Protein AF-0000000074205940 (afdb_homodimer)

Structure (mmCIF, N/CA/C/O backbone):
data_AF-0000000074205940-model_v1
#
loop_
_entity.id
_entity.type
_entity.pdbx_description
1 polymer 'Multiple sugar transport system permease protein'
#
loop_
_atom_site.group_PDB
_atom_site.id
_atom_site.type_symbol
_atom_site.label_atom_id
_atom_site.label_alt_id
_atom_site.label_comp_id
_atom_site.label_asym_id
_atom_site.label_entity_id
_atom_site.label_seq_id
_atom_site.pdbx_PDB_ins_code
_atom_site.Cartn_x
_atom_site.Cartn_y
_atom_site.Cartn_z
_atom_site.occupancy
_atom_site.B_iso_or_equiv
_atom_site.auth_seq_id
_atom_site.auth_comp_id
_atom_site.auth_asym_id
_atom_site.auth_atom_id
_atom_site.pdbx_PDB_model_num
ATOM 1 N N . MET A 1 1 ? 35.219 35.656 -5.156 1 41.34 1 MET A N 1
ATOM 2 C CA . MET A 1 1 ? 33.844 35.188 -5.27 1 41.34 1 MET A CA 1
ATOM 3 C C . MET A 1 1 ? 33.438 34.469 -3.996 1 41.34 1 MET A C 1
ATOM 5 O O . MET A 1 1 ? 34.062 33.5 -3.584 1 41.34 1 MET A O 1
ATOM 9 N N . SER A 1 2 ? 32.719 35.094 -3.104 1 50.44 2 SER A N 1
ATOM 10 C CA . SER A 1 2 ? 32.562 34.688 -1.71 1 50.44 2 SER A CA 1
ATOM 11 C C . SER A 1 2 ? 31.906 33.312 -1.602 1 50.44 2 SER A C 1
ATOM 13 O O . SER A 1 2 ? 31.203 32.875 -2.512 1 50.44 2 SER A O 1
ATOM 15 N N . THR A 1 3 ? 32.594 32.469 -0.855 1 55.66 3 THR A N 1
ATOM 16 C CA . THR A 1 3 ? 32.219 31.094 -0.516 1 55.66 3 THR A CA 1
ATOM 17 C C . THR A 1 3 ? 30.688 30.953 -0.448 1 55.66 3 THR A C 1
ATOM 19 O O . THR A 1 3 ? 30.141 29.906 -0.805 1 55.66 3 THR A O 1
ATOM 22 N N . VAL A 1 4 ? 30.172 32.094 -0.123 1 60.06 4 VAL A N 1
ATOM 23 C CA . VAL A 1 4 ? 28.719 32.094 0.036 1 60.06 4 VAL A CA 1
ATOM 24 C C . VAL A 1 4 ? 28.047 32.094 -1.337 1 60.06 4 VAL A C 1
ATOM 26 O O . VAL A 1 4 ? 27.031 31.438 -1.535 1 60.06 4 VAL A O 1
ATOM 29 N N . SER A 1 5 ? 28.719 32.812 -2.266 1 61.41 5 SER A N 1
ATOM 30 C CA . SER A 1 5 ? 28.141 32.906 -3.6 1 61.41 5 SER A CA 1
ATOM 31 C C . SER A 1 5 ? 28.172 31.578 -4.324 1 61.41 5 SER A C 1
ATOM 33 O O . SER A 1 5 ? 27.203 31.203 -4.988 1 61.41 5 SER A O 1
ATOM 35 N N . VAL A 1 6 ? 29.281 30.875 -4.207 1 61.75 6 VAL A N 1
ATOM 36 C CA . VAL A 1 6 ? 29.438 29.578 -4.855 1 61.75 6 VAL A CA 1
ATOM 37 C C . VAL A 1 6 ? 28.453 28.578 -4.254 1 61.75 6 VAL A C 1
ATOM 39 O O . VAL A 1 6 ? 27.844 27.797 -4.977 1 61.75 6 VAL A O 1
ATOM 42 N N . GLN A 1 7 ? 28.266 28.797 -3.039 1 63.88 7 GLN A N 1
ATOM 43 C CA . GLN A 1 7 ? 27.391 27.859 -2.338 1 63.88 7 GLN A CA 1
ATOM 44 C C . GLN A 1 7 ? 25.938 28.062 -2.74 1 63.88 7 GLN A C 1
ATOM 46 O O . GLN A 1 7 ? 25.188 27.109 -2.914 1 63.88 7 GLN A O 1
ATOM 51 N N . SER A 1 8 ? 25.672 29.359 -3 1 68.19 8 SER A N 1
ATOM 52 C CA . SER A 1 8 ? 24.312 29.656 -3.443 1 68.19 8 SER A CA 1
ATOM 53 C C . SER A 1 8 ? 24.078 29.141 -4.855 1 68.19 8 SER A C 1
ATOM 55 O O . SER A 1 8 ? 22.984 28.625 -5.156 1 68.19 8 SER A O 1
ATOM 57 N N . ARG A 1 9 ? 25.141 29.266 -5.707 1 72.81 9 ARG A N 1
ATOM 58 C CA . ARG A 1 9 ? 25 28.766 -7.078 1 72.81 9 ARG A CA 1
ATOM 59 C C . ARG A 1 9 ? 24.906 27.25 -7.109 1 72.81 9 ARG A C 1
ATOM 61 O O . ARG A 1 9 ? 24.094 26.688 -7.859 1 72.81 9 ARG A O 1
ATOM 68 N N . VAL A 1 10 ? 25.656 26.641 -6.305 1 72.75 10 VAL A N 1
ATOM 69 C CA . VAL A 1 10 ? 25.672 25.188 -6.242 1 72.75 10 VAL A CA 1
ATOM 70 C C . VAL A 1 10 ? 24.328 24.672 -5.734 1 72.75 10 VAL A C 1
ATOM 72 O O . VAL A 1 10 ? 23.781 23.703 -6.266 1 72.75 10 VAL A O 1
ATOM 75 N N . LEU A 1 11 ? 23.766 25.406 -4.871 1 71.81 11 LEU A N 1
ATOM 76 C CA . LEU A 1 11 ? 22.5 24.984 -4.305 1 71.81 11 LEU A CA 1
ATOM 77 C C . LEU A 1 11 ? 21.359 25.203 -5.293 1 71.81 11 LEU A C 1
ATOM 79 O O . LEU A 1 11 ? 20.406 24.406 -5.352 1 71.81 11 LEU A O 1
ATOM 83 N N . ARG A 1 12 ? 21.562 26.25 -6.031 1 73.44 12 ARG A N 1
ATOM 84 C CA . ARG A 1 12 ? 20.562 26.5 -7.066 1 73.44 12 ARG A CA 1
ATOM 85 C C . ARG A 1 12 ? 20.594 25.406 -8.133 1 73.44 12 ARG A C 1
ATOM 87 O O . ARG A 1 12 ? 19.547 24.922 -8.555 1 73.44 12 ARG A O 1
ATOM 94 N N . VAL A 1 13 ? 21.75 25.094 -8.5 1 76.44 13 VAL A N 1
ATOM 95 C CA . VAL A 1 13 ? 21.906 24.031 -9.5 1 76.44 13 VAL A CA 1
ATOM 96 C C . VAL A 1 13 ? 21.438 22.703 -8.914 1 76.44 13 VAL A C 1
ATOM 98 O O . VAL A 1 13 ? 20.75 21.938 -9.594 1 76.44 13 VAL A O 1
ATOM 101 N N . LEU A 1 14 ? 21.688 22.484 -7.73 1 73.81 14 LEU A N 1
ATOM 102 C CA . LEU A 1 14 ? 21.297 21.234 -7.078 1 73.81 14 LEU A CA 1
ATOM 103 C C . LEU A 1 14 ? 19.781 21.141 -6.965 1 73.81 14 LEU A C 1
ATOM 105 O O . LEU A 1 14 ? 19.203 20.062 -7.168 1 73.81 14 LEU A O 1
ATOM 109 N N . ARG A 1 15 ? 19.312 22.172 -6.754 1 72.62 15 ARG A N 1
ATOM 110 C CA . ARG A 1 15 ? 17.859 22.203 -6.652 1 72.62 15 ARG A CA 1
ATOM 111 C C . ARG A 1 15 ? 17.203 21.828 -7.977 1 72.62 15 ARG A C 1
ATOM 113 O O . ARG A 1 15 ? 16.297 20.984 -8.016 1 72.62 15 ARG A O 1
ATOM 120 N N . VAL A 1 16 ? 17.625 22.5 -8.969 1 75.62 16 VAL A N 1
ATOM 121 C CA . VAL A 1 16 ? 17.047 22.234 -10.289 1 75.62 16 VAL A CA 1
ATOM 122 C C . VAL A 1 16 ? 17.281 20.766 -10.672 1 75.62 16 VAL A C 1
ATOM 124 O O . VAL A 1 16 ? 16.406 20.109 -11.219 1 75.62 16 VAL A O 1
ATOM 127 N N . VAL A 1 17 ? 18.344 20.328 -10.305 1 78.06 17 VAL A N 1
ATOM 128 C CA . VAL A 1 17 ? 18.703 18.938 -10.633 1 78.06 17 VAL A CA 1
ATOM 129 C C . VAL A 1 17 ? 17.797 17.984 -9.867 1 78.06 17 VAL A C 1
ATOM 131 O O . VAL A 1 17 ? 17.297 17 -10.43 1 78.06 17 VAL A O 1
ATOM 134 N N . VAL A 1 18 ? 17.5 18.344 -8.695 1 73.69 18 VAL A N 1
ATOM 135 C CA . VAL A 1 18 ? 16.672 17.469 -7.867 1 73.69 18 VAL A CA 1
ATOM 136 C C . VAL A 1 18 ? 15.234 17.484 -8.367 1 73.69 18 VAL A C 1
ATOM 138 O O . VAL A 1 18 ? 14.594 16.438 -8.477 1 73.69 18 VAL A O 1
ATOM 141 N N . ILE A 1 19 ? 14.805 18.594 -8.711 1 73.56 19 ILE A N 1
ATOM 142 C CA . ILE A 1 19 ? 13.438 18.719 -9.195 1 73.56 19 ILE A CA 1
ATOM 143 C C . ILE A 1 19 ? 13.281 17.984 -10.516 1 73.56 19 ILE A C 1
ATOM 145 O O . ILE A 1 19 ? 12.32 17.219 -10.703 1 73.56 19 ILE A O 1
ATOM 149 N N . VAL A 1 20 ? 14.211 18.203 -11.344 1 77 20 VAL A N 1
ATOM 150 C CA . VAL A 1 20 ? 14.164 17.547 -12.648 1 77 20 VAL A CA 1
ATOM 151 C C . VAL A 1 20 ? 14.266 16.031 -12.477 1 77 20 VAL A C 1
ATOM 153 O O . VAL A 1 20 ? 13.562 15.281 -13.156 1 77 20 VAL A O 1
ATOM 156 N N . ALA A 1 21 ? 15.039 15.633 -11.594 1 76.38 21 ALA A N 1
ATOM 157 C CA . ALA A 1 21 ? 15.203 14.203 -11.344 1 76.38 21 ALA A CA 1
ATOM 158 C C . ALA A 1 21 ? 13.922 13.586 -10.789 1 76.38 21 ALA A C 1
ATOM 160 O O . ALA A 1 21 ? 13.531 12.484 -11.188 1 76.38 21 ALA A O 1
ATOM 161 N N . LEU A 1 22 ? 13.289 14.32 -9.961 1 71.19 22 LEU A N 1
ATOM 162 C CA . LEU A 1 22 ? 12.055 13.82 -9.367 1 71.19 22 LEU A CA 1
ATOM 163 C C . LEU A 1 22 ? 10.938 13.758 -10.398 1 71.19 22 LEU A C 1
ATOM 165 O O . LEU A 1 22 ? 10.188 12.781 -10.461 1 71.19 22 LEU A O 1
ATOM 169 N N . VAL A 1 23 ? 10.875 14.758 -11.203 1 73.38 23 VAL A N 1
ATOM 170 C CA . VAL A 1 23 ? 9.852 14.797 -12.25 1 73.38 23 VAL A CA 1
ATOM 171 C C . VAL A 1 23 ? 10.117 13.695 -13.273 1 73.38 23 VAL A C 1
ATOM 173 O O . VAL A 1 23 ? 9.188 13 -13.695 1 73.38 23 VAL A O 1
ATOM 176 N N . ALA A 1 24 ? 11.312 13.57 -13.625 1 75.62 24 ALA A N 1
ATOM 177 C CA . ALA A 1 24 ? 11.68 12.539 -14.594 1 75.62 24 ALA A CA 1
ATOM 178 C C . ALA A 1 24 ? 11.406 11.148 -14.039 1 75.62 24 ALA A C 1
ATOM 180 O O . ALA A 1 24 ? 10.867 10.289 -14.742 1 75.62 24 ALA A O 1
ATOM 181 N N . ALA A 1 25 ? 11.719 10.977 -12.844 1 72.06 25 ALA A N 1
ATOM 182 C CA . ALA A 1 25 ? 11.539 9.672 -12.211 1 72.06 25 ALA A CA 1
ATOM 183 C C . ALA A 1 25 ? 10.062 9.305 -12.117 1 72.06 25 ALA A C 1
ATOM 185 O O . ALA A 1 25 ? 9.703 8.125 -12.195 1 72.06 25 ALA A O 1
ATOM 186 N N . THR A 1 26 ? 9.266 10.266 -12.062 1 71.25 26 THR A N 1
ATOM 187 C CA . THR A 1 26 ? 7.836 10.016 -11.898 1 71.25 26 THR A CA 1
ATOM 188 C C . THR A 1 26 ? 7.141 9.914 -13.25 1 71.25 26 THR A C 1
ATOM 190 O O . THR A 1 26 ? 6.27 9.062 -13.445 1 71.25 26 THR A O 1
ATOM 193 N N . VAL A 1 27 ? 7.508 10.734 -14.219 1 76.69 27 VAL A N 1
ATOM 194 C CA . VAL A 1 27 ? 6.777 10.867 -15.469 1 76.69 27 VAL A CA 1
ATOM 195 C C . VAL A 1 27 ? 7.355 9.906 -16.516 1 76.69 27 VAL A C 1
ATOM 197 O O . VAL A 1 27 ? 6.617 9.352 -17.328 1 76.69 27 VAL A O 1
ATOM 200 N N . LEU A 1 28 ? 8.547 9.63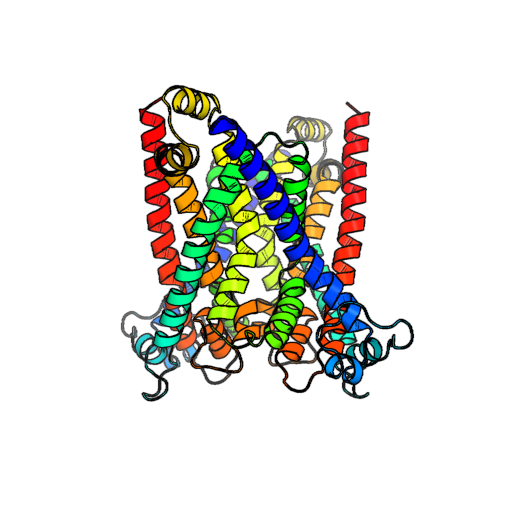3 -16.453 1 80.62 28 LEU A N 1
ATOM 201 C CA . LEU A 1 28 ? 9.25 8.891 -17.484 1 80.62 28 LEU A CA 1
ATOM 202 C C . LEU A 1 28 ? 8.695 7.469 -17.609 1 80.62 28 LEU A C 1
ATOM 204 O O . LEU A 1 28 ? 8.461 6.98 -18.719 1 80.62 28 LEU A O 1
ATOM 208 N N . PRO A 1 29 ? 8.508 6.82 -16.5 1 80.38 29 PRO A N 1
ATOM 209 C CA . PRO A 1 29 ? 7.977 5.465 -16.625 1 80.38 29 PRO A CA 1
ATOM 210 C C . PRO A 1 29 ? 6.613 5.426 -17.312 1 80.38 29 PRO A C 1
ATOM 212 O O . PRO A 1 29 ? 6.316 4.488 -18.062 1 80.38 29 PRO A O 1
ATOM 215 N N . PHE A 1 30 ? 5.848 6.406 -17.141 1 83.88 30 PHE A N 1
ATOM 216 C CA . PHE A 1 30 ? 4.512 6.441 -17.719 1 83.88 30 PHE A CA 1
ATOM 217 C C . PHE A 1 30 ? 4.578 6.754 -19.203 1 83.88 30 PHE A C 1
ATOM 219 O O . PHE A 1 30 ? 3.822 6.188 -20 1 83.88 30 PHE A O 1
ATOM 226 N N . VAL A 1 31 ? 5.457 7.684 -19.516 1 85.62 31 VAL A N 1
ATOM 227 C CA . VAL A 1 31 ? 5.637 8.008 -20.938 1 85.62 31 VAL A CA 1
ATOM 228 C C . VAL A 1 31 ? 6.168 6.781 -21.672 1 85.62 31 VAL A C 1
ATOM 230 O O . VAL A 1 31 ? 5.707 6.469 -22.781 1 85.62 31 VAL A O 1
ATOM 233 N N . TYR A 1 32 ? 7.059 6.164 -21.031 1 85.38 32 TYR A N 1
ATOM 234 C CA . TYR A 1 32 ? 7.625 4.941 -21.594 1 85.38 32 TYR A CA 1
ATOM 235 C C . TYR A 1 32 ? 6.555 3.863 -21.734 1 85.38 32 TYR A C 1
ATOM 237 O O . TYR A 1 32 ? 6.488 3.18 -22.75 1 85.38 32 TYR A O 1
ATOM 245 N N . MET A 1 33 ? 5.785 3.686 -20.734 1 88.88 33 MET A N 1
ATOM 246 C CA . MET A 1 33 ? 4.691 2.715 -20.734 1 88.88 33 MET A CA 1
ATOM 247 C C . MET A 1 33 ? 3.717 2.99 -21.875 1 88.88 33 MET A C 1
ATOM 249 O O . MET A 1 33 ? 3.365 2.082 -22.625 1 88.88 33 MET A O 1
ATOM 253 N N . LEU A 1 34 ? 3.344 4.227 -22.016 1 90.75 34 LEU A N 1
ATOM 254 C CA . LEU A 1 34 ? 2.408 4.617 -23.062 1 90.75 34 LEU A CA 1
ATOM 255 C C . LEU A 1 34 ? 3.016 4.391 -24.453 1 90.75 34 LEU A C 1
ATOM 257 O O . LEU A 1 34 ? 2.346 3.885 -25.344 1 90.75 34 LEU A O 1
ATOM 261 N N . SER A 1 35 ? 4.219 4.75 -24.594 1 90.38 35 SER A N 1
ATOM 262 C CA . SER A 1 35 ? 4.914 4.605 -25.875 1 90.38 35 SER A CA 1
ATOM 263 C C . SER A 1 35 ? 5.023 3.139 -26.281 1 90.38 35 SER A C 1
ATOM 265 O O . SER A 1 35 ? 4.684 2.773 -27.406 1 90.38 35 SER A O 1
ATOM 267 N N . LEU A 1 36 ? 5.398 2.283 -25.344 1 89.62 36 LEU A N 1
ATOM 268 C CA . LEU A 1 36 ? 5.641 0.875 -25.625 1 89.62 36 LEU A CA 1
ATOM 269 C C . LEU A 1 36 ? 4.328 0.134 -25.859 1 89.62 36 LEU A C 1
ATOM 271 O O . LEU A 1 36 ? 4.316 -0.931 -26.484 1 89.62 36 LEU A O 1
ATOM 275 N N . SER A 1 37 ? 3.268 0.686 -25.312 1 92.69 37 SER A N 1
ATOM 276 C CA . SER A 1 37 ? 1.979 0.02 -25.469 1 92.69 37 SER A CA 1
ATOM 277 C C . SER A 1 37 ? 1.501 0.065 -26.906 1 92.69 37 SER A C 1
ATOM 279 O O . SER A 1 37 ? 0.605 -0.688 -27.297 1 92.69 37 SER A O 1
ATOM 281 N N . PHE A 1 38 ? 2.117 0.907 -27.75 1 93.69 38 PHE A N 1
ATOM 282 C CA . PHE A 1 38 ? 1.697 1.062 -29.141 1 93.69 38 PHE A CA 1
ATOM 283 C C . PHE A 1 38 ? 2.762 0.526 -30.094 1 93.69 38 PHE A C 1
ATOM 285 O O . PHE A 1 38 ? 2.738 0.822 -31.281 1 93.69 38 PHE A O 1
ATOM 292 N N . VAL A 1 39 ? 3.682 -0.221 -29.562 1 90.44 39 VAL A N 1
ATOM 293 C CA . VAL A 1 39 ? 4.789 -0.717 -30.375 1 90.44 39 VAL A CA 1
ATOM 294 C C . VAL A 1 39 ? 4.762 -2.242 -30.406 1 90.44 39 VAL A C 1
ATOM 296 O O . VAL A 1 39 ? 4.434 -2.887 -29.406 1 90.44 39 VAL A O 1
ATOM 299 N N . ARG A 1 40 ? 5.145 -2.742 -31.609 1 87.44 40 ARG A N 1
ATOM 300 C CA . ARG A 1 40 ? 5.285 -4.191 -31.719 1 87.44 40 ARG A CA 1
ATOM 301 C C . ARG A 1 40 ? 6.57 -4.668 -31.047 1 87.44 40 ARG A C 1
ATOM 303 O O . ARG A 1 40 ? 7.562 -3.936 -31 1 87.44 40 ARG A O 1
ATOM 310 N N . ILE A 1 41 ? 6.473 -5.855 -30.562 1 85.81 41 ILE A N 1
ATOM 311 C CA . ILE A 1 41 ? 7.594 -6.395 -29.812 1 85.81 41 ILE A CA 1
ATOM 312 C C . ILE A 1 41 ? 8.844 -6.426 -30.688 1 85.81 41 ILE A C 1
ATOM 314 O O . ILE A 1 41 ? 9.953 -6.184 -30.203 1 85.81 41 ILE A O 1
ATOM 318 N N . ASP A 1 42 ? 8.672 -6.73 -31.906 1 84.25 42 ASP A N 1
ATOM 319 C CA . ASP A 1 42 ? 9.805 -6.82 -32.812 1 84.25 42 ASP A CA 1
ATOM 320 C C . ASP A 1 42 ? 10.516 -5.473 -32.938 1 84.25 42 ASP A C 1
ATOM 322 O O . ASP A 1 42 ? 11.742 -5.422 -33.094 1 84.25 42 ASP A O 1
ATOM 326 N N . ASP A 1 43 ? 9.766 -4.414 -32.906 1 80.25 43 ASP A N 1
ATOM 327 C CA . ASP A 1 43 ? 10.328 -3.074 -33.031 1 80.25 43 ASP A CA 1
ATOM 328 C C . ASP A 1 43 ? 11.078 -2.693 -31.75 1 80.25 43 ASP A C 1
ATOM 330 O O . ASP A 1 43 ? 12.109 -2.021 -31.812 1 80.25 43 ASP A O 1
ATOM 334 N N . LEU A 1 44 ? 10.594 -3.123 -30.641 1 77.69 44 LEU A N 1
ATOM 335 C CA . LEU A 1 44 ? 11.266 -2.863 -29.359 1 77.69 44 LEU A CA 1
ATOM 336 C C . LEU A 1 44 ? 12.617 -3.576 -29.312 1 77.69 44 LEU A C 1
ATOM 338 O O . LEU A 1 44 ? 13.609 -3.006 -28.844 1 77.69 44 LEU A O 1
ATOM 342 N N . LEU A 1 45 ? 12.594 -4.75 -29.781 1 78.88 45 LEU A N 1
ATOM 343 C CA . LEU A 1 45 ? 13.82 -5.547 -29.75 1 78.88 45 LEU A CA 1
ATOM 344 C C . LEU A 1 45 ? 14.883 -4.953 -30.672 1 78.88 45 LEU A C 1
ATOM 346 O O . LEU A 1 45 ? 16.078 -5.078 -30.391 1 78.88 45 LEU A O 1
ATOM 350 N N . ARG A 1 46 ? 14.453 -4.281 -31.719 1 78.38 46 ARG A N 1
ATOM 351 C CA . ARG A 1 46 ? 15.375 -3.648 -32.656 1 78.38 46 ARG A CA 1
ATOM 352 C C . ARG A 1 46 ? 16.016 -2.41 -32.031 1 78.38 46 ARG A C 1
ATOM 354 O O . ARG A 1 46 ? 17.203 -2.16 -32.219 1 78.38 46 ARG A O 1
ATOM 361 N N . ASP A 1 47 ? 15.18 -1.692 -31.25 1 79.25 47 ASP A N 1
ATOM 362 C CA . ASP A 1 47 ? 15.672 -0.494 -30.578 1 79.25 47 ASP A CA 1
ATOM 363 C C . ASP A 1 47 ? 15.109 -0.385 -29.156 1 79.25 47 ASP A C 1
ATOM 365 O O . ASP A 1 47 ? 14.172 0.38 -28.922 1 79.25 47 ASP A O 1
ATOM 369 N N . PRO A 1 48 ? 15.734 -1.011 -28.234 1 73.81 48 PRO A N 1
ATOM 370 C CA . PRO A 1 48 ? 15.164 -1.106 -26.891 1 73.81 48 PRO A CA 1
ATOM 371 C C . PRO A 1 48 ? 15.227 0.216 -26.125 1 73.81 48 PRO A C 1
ATOM 373 O O . PRO A 1 48 ? 14.461 0.422 -25.188 1 73.81 48 PRO A O 1
ATOM 376 N N . LEU A 1 49 ? 16 1.085 -26.578 1 72.12 49 LEU A N 1
ATOM 377 C CA . LEU A 1 49 ? 16.188 2.312 -25.812 1 72.12 49 LEU A CA 1
ATOM 378 C C . LEU A 1 49 ? 15.406 3.463 -26.422 1 72.12 49 LEU A C 1
ATOM 380 O O . LEU A 1 49 ? 15.438 4.586 -25.922 1 72.12 49 LEU A O 1
ATOM 384 N N . ARG A 1 50 ? 14.688 3.102 -27.422 1 73.94 50 ARG A N 1
ATOM 385 C CA . ARG A 1 50 ? 13.891 4.152 -28.031 1 73.94 50 ARG A CA 1
ATOM 386 C C . ARG A 1 50 ? 12.641 4.445 -27.219 1 73.94 50 ARG A C 1
ATOM 388 O O . ARG A 1 50 ? 11.852 3.543 -26.922 1 73.94 50 ARG A O 1
ATOM 395 N N . VAL A 1 51 ? 12.5 5.641 -26.844 1 72.56 51 VAL A N 1
ATOM 396 C CA . VAL A 1 51 ? 11.422 6.039 -25.953 1 72.56 51 VAL A CA 1
ATOM 397 C C . VAL A 1 51 ? 10.164 6.359 -26.766 1 72.56 51 VAL A C 1
ATOM 399 O O . VAL A 1 51 ? 9.055 6.012 -26.359 1 72.56 51 VAL A O 1
ATOM 402 N N . LEU A 1 52 ? 10.375 6.961 -27.891 1 77.5 52 LEU A N 1
ATOM 403 C CA . LEU A 1 52 ? 9.219 7.336 -28.688 1 77.5 52 LEU A CA 1
ATOM 404 C C . LEU A 1 52 ? 9.141 6.488 -29.953 1 77.5 52 LEU A C 1
ATOM 406 O O . LEU A 1 52 ? 10.125 6.352 -30.688 1 77.5 52 LEU A O 1
ATOM 410 N N . PRO A 1 53 ? 8.008 5.891 -30.094 1 76.06 53 PRO A N 1
ATOM 411 C CA . PRO A 1 53 ? 7.875 5.051 -31.281 1 76.06 53 PRO A CA 1
ATOM 412 C C . PRO A 1 53 ? 7.832 5.863 -32.562 1 76.06 53 PRO A C 1
ATOM 414 O O . PRO A 1 53 ? 7.484 7.047 -32.562 1 76.06 53 PRO A O 1
ATOM 417 N N . GLN A 1 54 ? 8.273 5.16 -33.594 1 77.81 54 GLN A N 1
ATOM 418 C CA . GLN A 1 54 ? 8.102 5.746 -34.938 1 77.81 54 GLN A CA 1
ATOM 419 C C . GLN A 1 54 ? 6.633 5.766 -35.344 1 77.81 54 GLN A C 1
ATOM 421 O O . GLN A 1 54 ? 5.914 4.785 -35.125 1 77.81 54 GLN A O 1
ATOM 426 N N . LEU A 1 55 ? 6.223 6.867 -35.75 1 79.19 55 LEU A N 1
ATOM 427 C CA . LEU A 1 55 ? 4.82 7.098 -36.094 1 79.19 55 LEU A CA 1
ATOM 428 C C . LEU A 1 55 ? 4.305 6.059 -37.062 1 79.19 55 LEU A C 1
ATOM 430 O O . LEU A 1 55 ? 3.131 5.688 -37.031 1 79.19 55 LEU A O 1
ATOM 434 N N . ASP A 1 56 ? 5.152 5.523 -37.875 1 80.56 56 ASP A N 1
ATOM 435 C CA . ASP A 1 56 ? 4.762 4.574 -38.938 1 80.56 56 ASP A CA 1
ATOM 436 C C . ASP A 1 56 ? 4.641 3.16 -38.375 1 80.56 56 ASP A C 1
ATOM 438 O O . ASP A 1 56 ? 4.125 2.262 -39.031 1 80.56 56 ASP A O 1
ATOM 442 N N . ARG A 1 57 ? 4.98 3.08 -37.156 1 84.12 57 ARG A N 1
ATOM 443 C CA . ARG A 1 57 ? 4.988 1.727 -36.625 1 84.12 57 ARG A CA 1
ATOM 444 C C . ARG A 1 57 ? 4.043 1.609 -35.438 1 84.12 57 ARG A C 1
ATOM 446 O O . ARG A 1 57 ? 4.109 0.64 -34.656 1 84.12 57 ARG A O 1
ATOM 453 N N . ILE A 1 58 ? 3.213 2.539 -35.312 1 90.88 58 ILE A N 1
ATOM 454 C CA . ILE A 1 58 ? 2.23 2.521 -34.25 1 90.88 58 ILE A CA 1
ATOM 455 C C . ILE A 1 58 ? 1.199 1.426 -34.5 1 90.88 58 ILE A C 1
ATOM 457 O O . ILE A 1 58 ? 0.751 1.242 -35.656 1 90.88 58 ILE A O 1
ATOM 461 N N . THR A 1 59 ? 0.911 0.61 -33.5 1 92.38 59 THR A N 1
ATOM 462 C CA . THR A 1 59 ? -0.055 -0.474 -33.625 1 92.38 59 THR A CA 1
ATOM 463 C C . THR A 1 59 ? -1.017 -0.505 -32.438 1 92.38 59 THR A C 1
ATOM 465 O O . THR A 1 59 ? -0.71 0.027 -31.375 1 92.38 59 THR A O 1
ATOM 468 N N . THR A 1 60 ? -2.217 -1.016 -32.688 1 93.38 60 THR A N 1
ATOM 469 C CA . THR A 1 60 ? -3.191 -1.238 -31.609 1 93.38 60 THR A CA 1
ATOM 470 C C . THR A 1 60 ? -3.389 -2.73 -31.359 1 93.38 60 THR A C 1
ATOM 472 O O . THR A 1 60 ? -4.293 -3.127 -30.625 1 93.38 60 THR A O 1
ATOM 475 N N . GLU A 1 61 ? -2.543 -3.521 -31.984 1 93.69 61 GLU A N 1
ATOM 476 C CA . GLU A 1 61 ? -2.623 -4.973 -31.844 1 93.69 61 GLU A CA 1
ATOM 477 C C . GLU A 1 61 ? -2.352 -5.395 -30.406 1 93.69 61 GLU A C 1
ATOM 479 O O . GLU A 1 61 ? -2.906 -6.387 -29.922 1 93.69 61 GLU A O 1
ATOM 484 N N . THR A 1 62 ? -1.542 -4.617 -29.766 1 94.12 62 THR A N 1
ATOM 485 C CA . THR A 1 62 ? -1.23 -4.914 -28.375 1 94.12 62 THR A CA 1
ATOM 486 C C . THR A 1 62 ? -2.486 -4.84 -27.5 1 94.12 62 THR A C 1
ATOM 488 O O . THR A 1 62 ? -2.697 -5.684 -26.641 1 94.12 62 THR A O 1
ATOM 491 N N . TYR A 1 63 ? -3.322 -3.918 -27.828 1 95.75 63 TYR A N 1
ATOM 492 C CA . TYR A 1 63 ? -4.562 -3.752 -27.062 1 95.75 63 TYR A CA 1
ATOM 493 C C . TYR A 1 63 ? -5.555 -4.855 -27.406 1 95.75 63 TYR A C 1
ATOM 495 O O . TYR A 1 63 ? -6.266 -5.352 -26.531 1 95.75 63 TYR A O 1
ATOM 503 N N . ARG A 1 64 ? -5.586 -5.219 -28.578 1 95 64 ARG A N 1
ATOM 504 C CA . ARG A 1 64 ? -6.449 -6.324 -28.984 1 95 64 ARG A CA 1
ATOM 505 C C . ARG A 1 64 ? -6.027 -7.621 -28.312 1 95 64 ARG A C 1
ATOM 507 O O . ARG A 1 64 ? -6.867 -8.375 -27.812 1 95 64 ARG A O 1
ATOM 514 N N . ALA A 1 65 ? -4.766 -7.828 -28.281 1 93.56 65 ALA A N 1
ATOM 515 C CA . ALA A 1 65 ? -4.227 -9.039 -27.672 1 93.56 65 ALA A CA 1
ATOM 516 C C . ALA A 1 65 ? -4.531 -9.086 -26.188 1 93.56 65 ALA A C 1
ATOM 518 O O . ALA A 1 65 ? -4.887 -10.141 -25.656 1 93.56 65 ALA A O 1
ATOM 519 N N . VAL A 1 66 ? -4.398 -7.996 -25.547 1 94.12 66 VAL A N 1
ATOM 520 C CA . VAL A 1 66 ? -4.578 -7.949 -24.094 1 94.12 66 VAL A CA 1
ATOM 521 C C . VAL A 1 66 ? -6.055 -8.125 -23.75 1 94.12 66 VAL A C 1
ATOM 523 O O . VAL A 1 66 ? -6.395 -8.836 -22.797 1 94.12 66 VAL A O 1
ATOM 526 N N . LEU A 1 67 ? -6.957 -7.57 -24.578 1 94.94 67 LEU A N 1
ATOM 527 C CA . LEU A 1 67 ? -8.375 -7.523 -24.25 1 94.94 67 LEU A CA 1
ATOM 528 C C . LEU A 1 67 ? -9.078 -8.805 -24.688 1 94.94 67 LEU A C 1
ATOM 530 O O . LEU A 1 67 ? -10.055 -9.227 -24.062 1 94.94 67 LEU A O 1
ATOM 534 N N . ALA A 1 68 ? -8.586 -9.422 -25.672 1 93.88 68 ALA A N 1
ATOM 535 C CA . ALA A 1 68 ? -9.227 -10.617 -26.219 1 93.88 68 ALA A CA 1
ATOM 536 C C . ALA A 1 68 ? -9.242 -11.742 -25.188 1 93.88 68 ALA A C 1
ATOM 538 O O . ALA A 1 68 ? -8.359 -11.82 -24.328 1 93.88 68 ALA A O 1
ATOM 539 N N . SER A 1 69 ? -10.266 -12.578 -25.297 1 92.62 69 SER A N 1
ATOM 540 C CA . SER A 1 69 ? -10.398 -13.711 -24.391 1 92.62 69 SER A CA 1
ATOM 541 C C . SER A 1 69 ? -9.297 -14.742 -24.625 1 92.62 69 SER A C 1
ATOM 543 O O . SER A 1 69 ? -8.664 -14.742 -25.688 1 92.62 69 SER A O 1
ATOM 545 N N . GLU A 1 70 ? -9.102 -15.453 -23.562 1 89.25 70 GLU A N 1
ATOM 546 C CA . GLU A 1 70 ? -8.125 -16.531 -23.719 1 89.25 70 GLU A CA 1
ATOM 547 C C . GLU A 1 70 ? -8.516 -17.484 -24.844 1 89.25 70 GLU A C 1
ATOM 549 O O . GLU A 1 70 ? -7.648 -17.984 -25.562 1 89.25 70 GLU A O 1
ATOM 554 N N . GLU A 1 71 ? -9.719 -17.703 -24.984 1 90.94 71 GLU A N 1
ATOM 555 C CA . GLU A 1 71 ? -10.234 -18.562 -26.047 1 90.94 71 GLU A CA 1
ATOM 556 C C . GLU A 1 71 ? -9.891 -18 -27.422 1 90.94 71 GLU A C 1
ATOM 558 O O . GLU A 1 71 ? -9.656 -18.75 -28.375 1 90.94 71 GLU A O 1
ATOM 563 N N . ASP A 1 72 ? -9.789 -16.797 -27.547 1 92.31 72 ASP A N 1
ATOM 564 C CA . ASP A 1 72 ? -9.516 -16.125 -28.812 1 92.31 72 ASP A CA 1
ATOM 565 C C . ASP A 1 72 ? -8.023 -15.797 -28.938 1 92.31 72 ASP A C 1
ATOM 567 O O . ASP A 1 72 ? -7.637 -14.969 -29.766 1 92.31 72 ASP A O 1
ATOM 571 N N . GLY A 1 73 ? -7.23 -16.312 -28.031 1 89.56 73 GLY A N 1
ATOM 572 C CA . GLY A 1 73 ? -5.789 -16.141 -28.141 1 89.56 73 GLY A CA 1
ATOM 573 C C . GLY A 1 73 ? -5.281 -14.93 -27.391 1 89.56 73 GLY A C 1
ATOM 574 O O . GLY A 1 73 ? -4.117 -14.539 -27.547 1 89.56 73 GLY A O 1
ATOM 575 N N . GLY A 1 74 ? -6.16 -14.32 -26.641 1 92.94 74 GLY A N 1
ATOM 576 C CA . GLY A 1 74 ? -5.742 -13.148 -25.891 1 92.94 74 GLY A CA 1
ATOM 577 C C . GLY A 1 74 ? -5.434 -13.453 -24.438 1 92.94 74 GLY A C 1
ATOM 578 O O . GLY A 1 74 ? -5.176 -14.602 -24.078 1 92.94 74 GLY A O 1
ATOM 579 N N . TYR A 1 75 ? -5.336 -12.344 -23.688 1 92.69 75 TYR A N 1
ATOM 580 C CA . TYR A 1 75 ? -4.895 -12.531 -22.312 1 92.69 75 TYR A CA 1
ATOM 581 C C . TYR A 1 75 ? -6.039 -12.289 -21.328 1 92.69 75 TYR A C 1
ATOM 583 O O . TYR A 1 75 ? -5.844 -12.312 -20.109 1 92.69 75 TYR A O 1
ATOM 591 N N . GLY A 1 76 ? -7.254 -11.977 -21.812 1 93.44 76 GLY A N 1
ATOM 592 C CA . GLY A 1 76 ? -8.469 -11.992 -21.016 1 93.44 76 GLY A CA 1
ATOM 593 C C . GLY A 1 76 ? -8.609 -10.773 -20.125 1 93.44 76 GLY A C 1
ATOM 594 O O . GLY A 1 76 ? -9.344 -10.805 -19.125 1 93.44 76 GLY A O 1
ATOM 595 N N . PHE A 1 77 ? -8 -9.695 -20.438 1 94.56 77 PHE A N 1
ATOM 596 C CA . PHE A 1 77 ? -7.992 -8.516 -19.578 1 94.56 77 PHE A CA 1
ATOM 597 C C . PHE A 1 77 ? -9.383 -7.898 -19.5 1 94.56 77 PHE A C 1
ATOM 599 O O . PHE A 1 77 ? -9.711 -7.215 -18.531 1 94.56 77 PHE A O 1
ATOM 606 N N . GLY A 1 78 ? -10.164 -8.133 -20.531 1 94.69 78 GLY A N 1
ATOM 607 C CA . GLY A 1 78 ? -11.523 -7.625 -20.453 1 94.69 78 GLY A CA 1
ATOM 608 C C . GLY A 1 78 ? -12.289 -8.164 -19.266 1 94.69 78 GLY A C 1
ATOM 609 O O . GLY A 1 78 ? -12.984 -7.406 -18.578 1 94.69 78 GLY A O 1
ATOM 610 N N . ARG A 1 79 ? -12.211 -9.406 -19.031 1 95.5 79 ARG A N 1
ATOM 611 C CA . ARG A 1 79 ? -12.867 -10.031 -17.891 1 95.5 79 ARG A CA 1
ATOM 612 C C . ARG A 1 79 ? -12.266 -9.547 -16.578 1 95.5 79 ARG A C 1
ATOM 614 O O . ARG A 1 79 ? -12.984 -9.305 -15.609 1 95.5 79 ARG A O 1
ATOM 621 N N . PHE A 1 80 ? -10.969 -9.422 -16.547 1 96.81 80 PHE A N 1
ATOM 622 C CA . PHE A 1 80 ? -10.305 -8.93 -15.344 1 96.81 80 PHE A CA 1
ATOM 623 C C . PHE A 1 80 ? -10.797 -7.535 -14.984 1 96.81 80 PHE A C 1
ATOM 625 O O . PHE A 1 80 ? -11.039 -7.238 -13.812 1 96.81 80 PHE A O 1
ATOM 632 N N . MET A 1 81 ? -10.953 -6.707 -16.016 1 96 81 MET A N 1
ATOM 633 C CA . MET A 1 81 ? -11.438 -5.348 -15.812 1 96 81 MET A CA 1
ATOM 634 C C . MET A 1 81 ? -12.859 -5.355 -15.266 1 96 81 MET A C 1
ATOM 636 O O . MET A 1 81 ? -13.188 -4.59 -14.359 1 96 81 MET A O 1
ATOM 640 N N . ARG A 1 82 ? -13.648 -6.148 -15.805 1 96.62 82 ARG A N 1
ATOM 641 C CA . ARG A 1 82 ? -15.023 -6.262 -15.336 1 96.62 82 ARG A CA 1
ATOM 642 C C . ARG A 1 82 ? -15.07 -6.715 -13.875 1 96.62 82 ARG A C 1
ATOM 644 O O . ARG A 1 82 ? -15.789 -6.137 -13.062 1 96.62 82 ARG A O 1
ATOM 651 N N . ASN A 1 83 ? -14.336 -7.762 -13.555 1 97.75 83 ASN A N 1
ATOM 652 C CA . ASN A 1 83 ? -14.281 -8.25 -12.18 1 97.75 83 ASN A CA 1
ATOM 653 C C . ASN A 1 83 ? -13.82 -7.164 -11.211 1 97.75 83 ASN A C 1
ATOM 655 O O . ASN A 1 83 ? -14.398 -6.996 -10.141 1 97.75 83 ASN A O 1
ATOM 659 N N . SER A 1 84 ? -12.758 -6.473 -11.617 1 97.5 84 SER A N 1
ATOM 660 C CA . SER A 1 84 ? -12.258 -5.379 -10.797 1 97.5 84 SER A CA 1
ATOM 661 C C . SER A 1 84 ? -13.32 -4.309 -10.594 1 97.5 84 SER A C 1
ATOM 663 O O . SER A 1 84 ? -13.477 -3.789 -9.484 1 97.5 84 SER A O 1
ATOM 665 N N . ALA A 1 85 ? -14.023 -3.979 -11.664 1 97.12 85 ALA A N 1
ATOM 666 C CA . ALA A 1 85 ? -15.062 -2.955 -11.57 1 97.12 85 ALA A CA 1
ATOM 667 C C . ALA A 1 85 ? -16.172 -3.385 -10.617 1 97.12 85 ALA A C 1
ATOM 669 O O . ALA A 1 85 ? -16.625 -2.596 -9.781 1 97.12 85 ALA A O 1
ATOM 670 N N . VAL A 1 86 ? -16.578 -4.59 -10.719 1 98 86 VAL A N 1
ATOM 671 C CA . VAL A 1 86 ? -17.656 -5.121 -9.883 1 98 86 VAL A CA 1
ATOM 672 C C . VAL A 1 86 ? -17.234 -5.074 -8.414 1 98 86 VAL A C 1
ATOM 674 O O . VAL A 1 86 ? -17.984 -4.598 -7.562 1 98 86 VAL A O 1
ATOM 677 N N . VAL A 1 87 ? -16.062 -5.527 -8.117 1 98.19 87 VAL A N 1
ATOM 678 C CA . VAL A 1 87 ? -15.57 -5.598 -6.746 1 98.19 87 VAL A CA 1
ATOM 679 C C . VAL A 1 87 ? -15.352 -4.188 -6.203 1 98.19 87 VAL A C 1
ATOM 681 O O . VAL A 1 87 ? -15.703 -3.893 -5.062 1 98.19 87 VAL A O 1
ATOM 684 N N . ALA A 1 88 ? -14.742 -3.346 -7.016 1 97.56 88 ALA A N 1
ATOM 685 C CA . ALA A 1 88 ? -14.422 -1.996 -6.562 1 97.56 88 ALA A CA 1
ATOM 686 C C . ALA A 1 88 ? -15.695 -1.187 -6.309 1 97.56 88 ALA A C 1
ATOM 688 O O . ALA A 1 88 ? -15.789 -0.463 -5.316 1 97.56 88 ALA A O 1
ATOM 689 N N . VAL A 1 89 ? -16.656 -1.293 -7.211 1 97.5 89 VAL A N 1
ATOM 690 C CA . VAL A 1 89 ? -17.906 -0.565 -7.059 1 97.5 89 VAL A CA 1
ATOM 691 C C . VAL A 1 89 ? -18.688 -1.104 -5.855 1 97.5 89 VAL A C 1
ATOM 693 O O . VAL A 1 89 ? -19.188 -0.331 -5.039 1 97.5 89 VAL A O 1
ATOM 696 N N . ALA A 1 90 ? -18.766 -2.367 -5.738 1 98.38 90 ALA A N 1
ATOM 697 C CA . ALA A 1 90 ? -19.484 -2.979 -4.621 1 98.38 90 ALA A CA 1
ATOM 698 C C . ALA A 1 90 ? -18.844 -2.611 -3.289 1 98.38 90 ALA A C 1
ATOM 700 O O . ALA A 1 90 ? -19.531 -2.205 -2.348 1 98.38 90 ALA A O 1
ATOM 701 N N . ALA A 1 91 ? -17.531 -2.75 -3.189 1 97.94 91 ALA A N 1
ATOM 702 C CA . ALA A 1 91 ? -16.812 -2.443 -1.957 1 97.94 91 ALA A CA 1
ATOM 703 C C . ALA A 1 91 ? -16.969 -0.974 -1.579 1 97.94 91 ALA A C 1
ATOM 705 O O . ALA A 1 91 ? -17.188 -0.646 -0.41 1 97.94 91 ALA A O 1
ATOM 706 N N . SER A 1 92 ? -16.812 -0.099 -2.582 1 97.19 92 SER A N 1
ATOM 707 C CA . SER A 1 92 ? -16.922 1.331 -2.312 1 97.19 92 SER A CA 1
ATOM 708 C C . SER A 1 92 ? -18.328 1.707 -1.869 1 97.19 92 SER A C 1
ATOM 710 O O . SER A 1 92 ? -18.516 2.459 -0.907 1 97.19 92 SER A O 1
ATOM 712 N N . ALA A 1 93 ? -19.359 1.216 -2.521 1 97.88 93 ALA A N 1
ATOM 713 C CA . ALA A 1 93 ? -20.75 1.513 -2.186 1 97.88 93 ALA A CA 1
ATOM 714 C C . ALA A 1 93 ? -21.094 1.009 -0.787 1 97.88 93 ALA A C 1
ATOM 716 O O . ALA A 1 93 ? -21.734 1.723 -0 1 97.88 93 ALA A O 1
ATOM 717 N N . LEU A 1 94 ? -20.688 -0.145 -0.491 1 97.62 94 LEU A N 1
ATOM 718 C CA . LEU A 1 94 ? -20.984 -0.735 0.808 1 97.62 94 LEU A CA 1
ATOM 719 C C . LEU A 1 94 ? -20.188 -0.051 1.915 1 97.62 94 LEU A C 1
ATOM 721 O O . LEU A 1 94 ? -20.688 0.089 3.039 1 97.62 94 LEU A O 1
ATOM 725 N N . THR A 1 95 ? -18.969 0.311 1.61 1 96.75 95 THR A N 1
ATOM 726 C CA . THR A 1 95 ? -18.172 1.068 2.574 1 96.75 95 THR A CA 1
ATOM 727 C C . THR A 1 95 ? -18.875 2.379 2.932 1 96.75 95 THR A C 1
ATOM 729 O O . THR A 1 95 ? -19 2.715 4.109 1 96.75 95 THR A O 1
ATOM 732 N N . VAL A 1 96 ? -19.328 3.088 1.922 1 96.5 96 VAL A N 1
ATOM 733 C CA . VAL A 1 96 ? -20.016 4.352 2.168 1 96.5 96 VAL A CA 1
ATOM 734 C C . VAL A 1 96 ? -21.281 4.109 2.988 1 96.5 96 VAL A C 1
ATOM 736 O O . VAL A 1 96 ? -21.562 4.859 3.922 1 96.5 96 VAL A O 1
ATOM 739 N N . ALA A 1 97 ? -22.016 3.092 2.678 1 95.94 97 ALA A N 1
ATOM 740 C CA . ALA A 1 97 ? -23.25 2.752 3.383 1 95.94 97 ALA A CA 1
ATOM 741 C C . ALA A 1 97 ? -22.984 2.486 4.859 1 95.94 97 ALA A C 1
ATOM 743 O O . ALA A 1 97 ? -23.828 2.775 5.711 1 95.94 97 ALA A O 1
ATOM 744 N N . LEU A 1 98 ? -21.844 1.993 5.168 1 93 98 LEU A N 1
ATOM 745 C CA . LEU A 1 98 ? -21.484 1.668 6.547 1 93 98 LEU A CA 1
ATOM 746 C C . LEU A 1 98 ? -20.859 2.869 7.246 1 93 98 LEU A C 1
ATOM 748 O O . LEU A 1 98 ? -21.109 3.1 8.43 1 93 98 LEU A O 1
ATOM 752 N N . VAL A 1 99 ? -20.062 3.58 6.531 1 93.5 99 VAL A N 1
ATOM 753 C CA . VAL A 1 99 ? -19.219 4.633 7.102 1 93.5 99 VAL A CA 1
ATOM 754 C C . VAL A 1 99 ? -20.094 5.84 7.461 1 93.5 99 VAL A C 1
ATOM 756 O O . VAL A 1 99 ? -19.844 6.52 8.461 1 93.5 99 VAL A O 1
ATOM 759 N N . VAL A 1 100 ? -21.125 6.129 6.684 1 93.75 100 VAL A N 1
ATOM 760 C CA . VAL A 1 100 ? -21.953 7.309 6.906 1 93.75 100 VAL A CA 1
ATOM 761 C C . VAL A 1 100 ? -22.641 7.207 8.266 1 93.75 100 VAL A C 1
ATOM 763 O O . VAL A 1 100 ? -22.453 8.062 9.133 1 93.75 100 VAL A O 1
ATOM 766 N N . PRO A 1 101 ? -23.391 6.16 8.508 1 89.56 101 PRO A N 1
ATOM 767 C CA . PRO A 1 101 ? -24 6.082 9.836 1 89.56 101 PRO A CA 1
ATOM 768 C C . PRO A 1 101 ? -22.969 5.941 10.961 1 89.56 101 PRO A C 1
ATOM 770 O O . PRO A 1 101 ? -23.172 6.469 12.055 1 89.56 101 PRO A O 1
ATOM 773 N N . ALA A 1 102 ? -21.891 5.227 10.758 1 86.88 102 ALA A N 1
ATOM 774 C CA . ALA A 1 102 ? -20.859 5.047 11.773 1 86.88 102 ALA A CA 1
ATOM 775 C C . ALA A 1 102 ? -20.219 6.383 12.148 1 86.88 102 ALA A C 1
ATOM 777 O O . ALA A 1 102 ? -20.047 6.68 13.336 1 86.88 102 ALA A O 1
ATOM 778 N N . SER A 1 103 ? -19.844 7.148 11.117 1 89.38 103 SER A N 1
ATOM 779 C CA . SER A 1 103 ? -19.219 8.438 11.367 1 89.38 103 SER A CA 1
ATOM 780 C C . SER A 1 103 ? -20.188 9.398 12.055 1 89.38 103 SER A C 1
ATOM 782 O O . SER A 1 103 ? -19.781 10.18 12.922 1 89.38 103 SER A O 1
ATOM 784 N N . TYR A 1 104 ? -21.438 9.391 11.68 1 88.06 104 TYR A N 1
ATOM 785 C CA . TYR A 1 104 ? -22.469 10.211 12.312 1 88.06 104 TYR A CA 1
ATOM 786 C C . TYR A 1 104 ? -22.594 9.875 13.797 1 88.06 104 TYR A C 1
ATOM 788 O O . TYR A 1 104 ? -22.625 10.766 14.648 1 88.06 104 TYR A O 1
ATOM 796 N N . ALA A 1 105 ? -22.688 8.609 14.062 1 83.19 105 ALA A N 1
ATOM 797 C CA . ALA A 1 105 ? -22.812 8.148 15.445 1 83.19 105 ALA A CA 1
ATOM 798 C C . ALA A 1 105 ? -21.594 8.531 16.266 1 83.19 105 ALA A C 1
ATOM 800 O O . ALA A 1 105 ? -21.734 8.953 17.422 1 83.19 105 ALA A O 1
ATOM 801 N N . LEU A 1 106 ? -20.453 8.461 15.711 1 82.44 106 LEU A N 1
ATOM 802 C CA . LEU A 1 106 ? -19.203 8.703 16.422 1 82.44 106 LEU A CA 1
ATOM 803 C C . LEU A 1 106 ? -19 10.195 16.656 1 82.44 106 LEU A C 1
ATOM 805 O O . LEU A 1 106 ? -18.297 10.594 17.594 1 82.44 106 LEU A O 1
ATOM 809 N N . THR A 1 107 ? -19.531 11.023 15.781 1 83.81 107 THR A N 1
ATOM 810 C CA . THR A 1 107 ? -19.344 12.469 15.906 1 83.81 107 THR A CA 1
ATOM 811 C C . THR A 1 107 ? -20.375 13.07 16.859 1 83.81 107 THR A C 1
ATOM 813 O O . THR A 1 107 ? -20.047 13.961 17.641 1 83.81 107 THR A O 1
ATOM 816 N N . ARG A 1 108 ? -21.516 12.773 16.797 1 79.12 108 ARG A N 1
ATOM 817 C CA . ARG A 1 108 ? -22.594 13.422 17.547 1 79.12 108 ARG A CA 1
ATOM 818 C C . ARG A 1 108 ? -22.781 12.781 18.906 1 79.12 108 ARG A C 1
ATOM 820 O O . ARG A 1 108 ? -23.391 13.375 19.812 1 79.12 108 ARG A O 1
ATOM 827 N N . LEU A 1 109 ? -22.25 11.703 19.078 1 67.94 109 LEU A N 1
ATOM 828 C CA . LEU A 1 109 ? -22.469 11.07 20.375 1 67.94 109 LEU A CA 1
ATOM 829 C C . LEU A 1 109 ? -21.266 11.289 21.281 1 67.94 109 LEU A C 1
ATOM 831 O O . LEU A 1 109 ? -20.109 11.203 20.844 1 67.94 109 LEU A O 1
ATOM 835 N N . ARG A 1 110 ? -21.203 12.32 22.172 1 59.91 110 ARG A N 1
ATOM 836 C CA . ARG A 1 110 ? -20.219 12.828 23.109 1 59.91 110 ARG A CA 1
ATOM 837 C C . ARG A 1 110 ? -19.516 11.68 23.844 1 59.91 110 ARG A C 1
ATOM 839 O O . ARG A 1 110 ? -20.125 10.953 24.625 1 59.91 110 ARG A O 1
ATOM 846 N N . PHE A 1 111 ? -18.953 10.719 23.375 1 55.84 111 PHE A N 1
ATOM 847 C CA . PHE A 1 111 ? -18.359 9.789 24.328 1 55.84 111 PHE A CA 1
ATOM 848 C C . PHE A 1 111 ? -16.859 10.039 24.469 1 55.84 111 PHE A C 1
ATOM 850 O O . PHE A 1 111 ? -16.234 10.602 23.562 1 55.84 111 PHE A O 1
ATOM 857 N N . ALA A 1 112 ? -16.344 9.914 25.656 1 50.34 112 ALA A N 1
ATOM 858 C CA . ALA A 1 112 ? -14.984 10.078 26.188 1 50.34 112 ALA A CA 1
ATOM 859 C C . ALA A 1 112 ? -13.969 9.32 25.344 1 50.34 112 ALA A C 1
ATOM 861 O O . ALA A 1 112 ? -12.781 9.641 25.344 1 50.34 112 ALA A O 1
ATOM 862 N N . GLY A 1 113 ? -14.289 8.312 24.594 1 53.69 113 GLY A N 1
ATOM 863 C CA . GLY A 1 113 ? -13.273 7.477 23.984 1 53.69 113 GLY A CA 1
ATOM 864 C C . GLY A 1 113 ? -12.867 7.949 22.594 1 53.69 113 GLY A C 1
ATOM 865 O O . GLY A 1 113 ? -12.469 7.148 21.75 1 53.69 113 GLY A O 1
ATOM 866 N N . ARG A 1 114 ? -13.055 9.18 22.375 1 57.38 114 ARG A N 1
ATOM 867 C CA . ARG A 1 114 ? -12.805 9.781 21.062 1 57.38 114 ARG A CA 1
ATOM 868 C C . ARG A 1 114 ? -11.336 9.648 20.672 1 57.38 114 ARG A C 1
ATOM 870 O O . ARG A 1 114 ? -11.016 9.312 19.531 1 57.38 114 ARG A O 1
ATOM 877 N N . SER A 1 115 ? -10.57 9.859 21.688 1 58.78 115 SER A N 1
ATOM 878 C CA . SER A 1 115 ? -9.133 9.828 21.438 1 58.78 115 SER A CA 1
ATOM 879 C C . SER A 1 115 ? -8.648 8.398 21.188 1 58.78 115 SER A C 1
ATOM 881 O O . SER A 1 115 ? -7.75 8.18 20.359 1 58.78 115 SER A O 1
ATOM 883 N N . GLN A 1 116 ? -9.352 7.512 21.719 1 58.91 116 GLN A N 1
ATOM 884 C CA . GLN A 1 116 ? -8.906 6.125 21.609 1 58.91 116 GLN A CA 1
ATOM 885 C C . GLN A 1 116 ? -9.266 5.551 20.234 1 58.91 116 GLN A C 1
ATOM 887 O O . GLN A 1 116 ? -8.508 4.754 19.672 1 58.91 116 GLN A O 1
ATOM 892 N N . VAL A 1 117 ? -10.344 6.012 19.75 1 60.34 117 VAL A N 1
ATOM 893 C CA . VAL A 1 117 ? -10.781 5.504 18.453 1 60.34 117 VAL A CA 1
ATOM 894 C C . VAL A 1 117 ? -9.836 5.992 17.359 1 60.34 117 VAL A C 1
ATOM 896 O O . VAL A 1 117 ? -9.477 5.227 16.453 1 60.34 117 VAL A O 1
ATOM 899 N N . SER A 1 118 ? -9.422 7.172 17.531 1 59.66 118 SER A N 1
ATOM 900 C CA . SER A 1 118 ? -8.492 7.734 16.562 1 59.66 118 SER A CA 1
ATOM 901 C C . SER A 1 118 ? -7.164 6.984 16.562 1 59.66 118 SER A C 1
ATOM 903 O O . SER A 1 118 ? -6.586 6.734 15.5 1 59.66 118 SER A O 1
ATOM 905 N N . TRP A 1 119 ? -6.844 6.543 17.719 1 60.28 119 TRP A N 1
ATOM 906 C CA . TRP A 1 119 ? -5.574 5.836 17.844 1 60.28 119 TRP A CA 1
ATOM 907 C C . TRP A 1 119 ? -5.676 4.434 17.234 1 60.28 119 TRP A C 1
ATOM 909 O O . TRP A 1 119 ? -4.73 3.953 16.609 1 60.28 119 TRP A O 1
ATOM 919 N N . LEU A 1 120 ? -6.77 3.885 17.453 1 61.12 120 LEU A N 1
ATOM 920 C CA . LEU A 1 120 ? -6.965 2.537 16.922 1 61.12 120 LEU A CA 1
ATOM 921 C C . LEU A 1 120 ? -6.934 2.539 15.398 1 61.12 120 LEU A C 1
ATOM 923 O O . LEU A 1 120 ? -6.355 1.637 14.789 1 61.12 120 LEU A O 1
ATOM 927 N N . PHE A 1 121 ? -7.465 3.582 14.953 1 61.16 121 PHE A N 1
ATOM 928 C CA . PHE A 1 121 ? -7.469 3.705 13.5 1 61.16 121 PHE A CA 1
ATOM 929 C C . PHE A 1 121 ? -6.047 3.832 12.969 1 61.16 121 PHE A C 1
ATOM 931 O O . PHE A 1 121 ? -5.68 3.166 12 1 61.16 121 PHE A O 1
ATOM 938 N N . LEU A 1 122 ? -5.344 4.668 13.672 1 55.88 122 LEU A N 1
ATOM 939 C CA . LEU A 1 122 ? -3.967 4.906 13.25 1 55.88 122 LEU A CA 1
ATOM 940 C C . LEU A 1 122 ? -3.129 3.639 13.383 1 55.88 122 LEU A C 1
ATOM 942 O O . LEU A 1 122 ? -2.301 3.344 12.523 1 55.88 122 LEU A O 1
ATOM 946 N N . ALA A 1 123 ? -3.506 2.922 14.398 1 58.41 123 ALA A N 1
ATOM 947 C CA . ALA A 1 123 ? -2.746 1.699 14.648 1 58.41 123 ALA A CA 1
ATOM 948 C C . ALA A 1 123 ? -2.984 0.67 13.547 1 58.41 123 ALA A C 1
ATOM 950 O O . ALA A 1 123 ? -2.041 0.035 13.07 1 58.41 123 ALA A O 1
ATOM 951 N N . VAL A 1 124 ? -4.148 0.534 13.133 1 58.44 124 VAL A N 1
ATOM 952 C CA . VAL A 1 124 ? -4.508 -0.43 12.102 1 58.44 124 VAL A CA 1
ATOM 953 C C . VAL A 1 124 ? -3.877 -0.023 10.773 1 58.44 124 VAL A C 1
ATOM 955 O O . VAL A 1 124 ? -3.375 -0.871 10.031 1 58.44 124 VAL A O 1
ATOM 958 N N . TYR A 1 125 ? -3.891 1.262 10.609 1 56 125 TYR A N 1
ATOM 959 C CA . TYR A 1 125 ? -3.359 1.782 9.352 1 56 125 TYR A CA 1
ATOM 960 C C . TYR A 1 125 ? -1.855 1.556 9.258 1 56 125 TYR A C 1
ATOM 962 O O . TYR A 1 125 ? -1.323 1.307 8.172 1 56 125 TYR A O 1
ATOM 970 N N . LEU A 1 126 ? -1.298 1.565 10.484 1 57.09 126 LEU A N 1
ATOM 971 C CA . LEU A 1 126 ? 0.159 1.485 10.5 1 57.09 126 LEU A CA 1
ATOM 972 C C . LEU A 1 126 ? 0.625 0.037 10.383 1 57.09 126 LEU A C 1
ATOM 974 O O . LEU A 1 126 ? 1.797 -0.222 10.102 1 57.09 126 LEU A O 1
ATOM 978 N N . PHE A 1 127 ? -0.417 -0.833 10.531 1 63.56 127 PHE A N 1
ATOM 979 C CA . PHE A 1 127 ? -0.02 -2.232 10.43 1 63.56 127 PHE A CA 1
ATOM 980 C C . PHE A 1 127 ? 0.165 -2.633 8.969 1 63.56 127 PHE A C 1
ATOM 982 O O . PHE A 1 127 ? -0.641 -2.264 8.109 1 63.56 127 PHE A O 1
ATOM 989 N N . PRO A 1 128 ? 1.258 -3.211 8.617 1 68.69 128 PRO A N 1
ATOM 990 C CA . PRO A 1 128 ? 1.507 -3.648 7.238 1 68.69 128 PRO A CA 1
ATOM 991 C C . PRO A 1 128 ? 0.408 -4.562 6.703 1 68.69 128 PRO A C 1
ATOM 993 O O . PRO A 1 128 ? -0.075 -5.441 7.418 1 68.69 128 PRO A O 1
ATOM 996 N N . THR A 1 129 ? 0.026 -4.258 5.594 1 75.06 129 THR A N 1
ATOM 997 C CA . THR A 1 129 ? -1.091 -4.934 4.945 1 75.06 129 THR A CA 1
ATOM 998 C C . THR A 1 129 ? -0.816 -6.43 4.812 1 75.06 129 THR A C 1
ATOM 1000 O O . THR A 1 129 ? -1.72 -7.25 4.984 1 75.06 129 THR A O 1
ATOM 1003 N N . ILE A 1 130 ? 0.378 -6.773 4.582 1 79.19 130 ILE A N 1
ATOM 1004 C CA . ILE A 1 130 ? 0.715 -8.172 4.34 1 79.19 130 ILE A CA 1
ATOM 1005 C C . ILE A 1 130 ? 0.498 -8.984 5.617 1 79.19 130 ILE A C 1
ATOM 1007 O O . ILE A 1 130 ? 0.117 -10.156 5.559 1 79.19 130 ILE A O 1
ATOM 1011 N N . ILE A 1 131 ? 0.727 -8.352 6.742 1 75.75 131 ILE A N 1
ATOM 1012 C CA . ILE A 1 131 ? 0.586 -9.016 8.031 1 75.75 131 ILE A CA 1
ATOM 1013 C C . ILE A 1 131 ? -0.881 -9.352 8.281 1 75.75 131 ILE A C 1
ATOM 1015 O O . ILE A 1 131 ? -1.198 -10.422 8.82 1 75.75 131 ILE A O 1
ATOM 1019 N N . ILE A 1 132 ? -1.68 -8.477 7.777 1 82 132 ILE A N 1
ATOM 1020 C CA . ILE A 1 132 ? -3.109 -8.648 8.008 1 82 132 ILE A CA 1
ATOM 1021 C C . ILE A 1 132 ? -3.703 -9.547 6.93 1 82 132 ILE A C 1
ATOM 1023 O O . ILE A 1 132 ? -4.652 -10.297 7.188 1 82 132 ILE A O 1
ATOM 1027 N N . ALA A 1 133 ? -3.123 -9.57 5.82 1 87.94 133 ALA A N 1
ATOM 1028 C CA . ALA A 1 133 ? -3.713 -10.219 4.652 1 87.94 133 ALA A CA 1
ATOM 1029 C C . ALA A 1 133 ? -3.748 -11.734 4.824 1 87.94 133 ALA A C 1
ATOM 1031 O O . ALA A 1 133 ? -4.758 -12.375 4.52 1 87.94 133 ALA A O 1
ATOM 1032 N N . VAL A 1 134 ? -2.732 -12.32 5.371 1 86.69 134 VAL A N 1
ATOM 1033 C CA . VAL A 1 134 ? -2.621 -13.773 5.434 1 86.69 134 VAL A CA 1
ATOM 1034 C C . VAL A 1 134 ? -3.588 -14.32 6.48 1 86.69 134 VAL A C 1
ATOM 1036 O O . VAL A 1 134 ? -4.387 -15.219 6.191 1 86.69 134 VAL A O 1
ATOM 1039 N N . PRO A 1 135 ? -3.6 -13.789 7.656 1 84.62 135 PRO A N 1
ATOM 1040 C CA . PRO A 1 135 ? -4.559 -14.312 8.633 1 84.62 135 PRO A CA 1
ATOM 1041 C C . PRO A 1 135 ? -6.008 -14.086 8.211 1 84.62 135 PRO A C 1
ATOM 1043 O O . PRO A 1 135 ? -6.871 -14.93 8.477 1 84.62 135 PRO A O 1
ATOM 1046 N N . VAL A 1 136 ? -6.277 -13.016 7.621 1 86.81 136 VAL A N 1
ATOM 1047 C CA . VAL A 1 136 ? -7.629 -12.75 7.137 1 86.81 136 VAL A CA 1
ATOM 1048 C C . VAL A 1 136 ? -8 -13.773 6.062 1 86.81 136 VAL A C 1
ATOM 1050 O O . VAL A 1 136 ? -9.109 -14.312 6.066 1 86.81 136 VAL A O 1
ATOM 1053 N N . PHE A 1 137 ? -7.109 -14.023 5.215 1 89 137 PHE A N 1
ATOM 1054 C CA . PHE A 1 137 ? -7.355 -15 4.156 1 89 137 PHE A CA 1
ATOM 1055 C C . PHE A 1 137 ? -7.629 -16.375 4.742 1 89 137 PHE A C 1
ATOM 1057 O O . PHE A 1 137 ? -8.57 -17.062 4.332 1 89 137 PHE A O 1
ATOM 1064 N N . VAL A 1 138 ? -6.77 -16.812 5.637 1 85 138 VAL A N 1
ATOM 1065 C CA . VAL A 1 138 ? -6.934 -18.125 6.254 1 85 138 VAL A CA 1
ATOM 1066 C C . VAL A 1 138 ? -8.273 -18.188 6.973 1 85 138 VAL A C 1
ATOM 1068 O O . VAL A 1 138 ? -8.992 -19.188 6.875 1 85 138 VAL A O 1
ATOM 1071 N N . GLY A 1 139 ? -8.625 -17.125 7.703 1 84.19 139 GLY A N 1
ATOM 1072 C CA . GLY A 1 139 ? -9.93 -17.078 8.344 1 84.19 139 GLY A CA 1
ATOM 1073 C C . GLY A 1 139 ? -11.086 -17.219 7.363 1 84.19 139 GLY A C 1
ATOM 1074 O O . GLY A 1 139 ? -12.047 -17.938 7.629 1 84.19 139 GLY A O 1
ATOM 1075 N N . PHE A 1 140 ? -11.016 -16.578 6.266 1 88.75 140 PHE A N 1
ATOM 1076 C CA . PHE A 1 140 ? -12.062 -16.625 5.25 1 88.75 140 PHE A CA 1
ATOM 1077 C C . PHE A 1 140 ? -12.125 -18 4.605 1 88.75 140 PHE A C 1
ATOM 1079 O O . PHE A 1 140 ? -13.188 -18.453 4.18 1 88.75 140 PHE A O 1
ATOM 1086 N N . GLN A 1 141 ? -10.938 -18.609 4.484 1 85.44 141 GLN A N 1
ATOM 1087 C CA . GLN A 1 141 ? -10.93 -19.984 3.953 1 85.44 141 GLN A CA 1
ATOM 1088 C C . GLN A 1 141 ? -11.695 -20.922 4.871 1 85.44 141 GLN A C 1
ATOM 1090 O O . GLN A 1 141 ? -12.445 -21.781 4.395 1 85.44 141 GLN A O 1
ATOM 1095 N N . VAL A 1 142 ? -11.469 -20.703 6.129 1 81.19 142 VAL A N 1
ATOM 1096 C CA . VAL A 1 142 ? -12.133 -21.547 7.109 1 81.19 142 VAL A CA 1
ATOM 1097 C C . VAL A 1 142 ? -13.641 -21.312 7.047 1 81.19 142 VAL A C 1
ATOM 1099 O O . VAL A 1 142 ? -14.43 -22.25 7.211 1 81.19 142 VAL A O 1
ATOM 1102 N N . LEU A 1 143 ? -14.102 -20.109 6.66 1 84.56 143 LEU A N 1
ATOM 1103 C CA . LEU A 1 143 ? -15.516 -19.75 6.613 1 84.56 143 LEU A CA 1
ATOM 1104 C C . LEU A 1 143 ? -16.109 -20.094 5.25 1 84.56 143 LEU A C 1
ATOM 1106 O O . LEU A 1 143 ? -17.312 -19.906 5.035 1 84.56 143 LEU A O 1
ATOM 1110 N N . GLY A 1 144 ? -15.305 -20.562 4.32 1 85.88 144 GLY A N 1
ATOM 1111 C CA . GLY A 1 144 ? -15.773 -20.922 2.99 1 85.88 144 GLY A CA 1
ATOM 1112 C C . GLY A 1 144 ? -15.883 -19.734 2.053 1 85.88 144 GLY A C 1
ATOM 1113 O O . GLY A 1 144 ? -16.531 -19.812 1.004 1 85.88 144 GLY A O 1
ATOM 1114 N N . LEU A 1 145 ? -15.281 -18.641 2.389 1 88.81 145 LEU A N 1
ATOM 1115 C CA . LEU A 1 145 ? -15.336 -17.422 1.588 1 88.81 145 LEU A CA 1
ATOM 1116 C C . LEU A 1 145 ? -13.984 -17.109 0.956 1 88.81 145 LEU A C 1
ATOM 1118 O O . LEU A 1 145 ? -13.797 -16.062 0.35 1 88.81 145 LEU A O 1
ATOM 1122 N N . GLY A 1 146 ? -12.945 -17.859 1.021 1 82.69 146 GLY A N 1
ATOM 1123 C CA . GLY A 1 146 ? -11.555 -17.641 0.644 1 82.69 146 GLY A CA 1
ATOM 1124 C C . GLY A 1 146 ? -11.359 -17.516 -0.855 1 82.69 146 GLY A C 1
ATOM 1125 O O . GLY A 1 146 ? -10.469 -16.797 -1.311 1 82.69 146 GLY A O 1
ATOM 1126 N N . SER A 1 147 ? -12.094 -18.062 -1.8 1 89.31 147 SER A N 1
ATOM 1127 C CA . SER A 1 147 ? -11.898 -18.031 -3.244 1 89.31 147 SER A CA 1
ATOM 1128 C C . SER A 1 147 ? -13.133 -17.516 -3.965 1 89.31 147 SER A C 1
ATOM 1130 O O . SER A 1 147 ? -13.625 -18.141 -4.902 1 89.31 147 SER A O 1
ATOM 1132 N N . SER A 1 148 ? -13.469 -16.25 -3.484 1 94.5 148 SER A N 1
ATOM 1133 C CA . SER A 1 148 ? -14.672 -15.664 -4.066 1 94.5 148 SER A CA 1
ATOM 1134 C C . SER A 1 148 ? -14.57 -14.141 -4.137 1 94.5 148 SER A C 1
ATOM 1136 O O . SER A 1 148 ? -13.82 -13.531 -3.379 1 94.5 148 SER A O 1
ATOM 1138 N N . LEU A 1 149 ? -15.352 -13.617 -5.094 1 96.81 149 LEU A N 1
ATOM 1139 C CA . LEU A 1 149 ? -15.414 -12.164 -5.211 1 96.81 149 LEU A CA 1
ATOM 1140 C C . LEU A 1 149 ? -16.094 -11.555 -3.992 1 96.81 149 LEU A C 1
ATOM 1142 O O . LEU A 1 149 ? -15.742 -10.445 -3.566 1 96.81 149 LEU A O 1
ATOM 1146 N N . VAL A 1 150 ? -17.016 -12.281 -3.402 1 96.19 150 VAL A N 1
ATOM 1147 C CA . VAL A 1 150 ? -17.719 -11.797 -2.225 1 96.19 150 VAL A CA 1
ATOM 1148 C C . VAL A 1 150 ? -16.75 -11.664 -1.053 1 96.19 150 VAL A C 1
ATOM 1150 O O . VAL A 1 150 ? -16.766 -10.664 -0.331 1 96.19 150 VAL A O 1
ATOM 1153 N N . GLY A 1 151 ? -15.953 -12.727 -0.843 1 95.25 151 GLY A N 1
ATOM 1154 C CA . GLY A 1 151 ? -14.93 -12.641 0.189 1 95.25 151 GLY A CA 1
ATOM 1155 C C . GLY A 1 151 ? -13.977 -11.477 -0.007 1 95.25 151 GLY A C 1
ATOM 1156 O O . GLY A 1 151 ? -13.617 -10.789 0.954 1 95.25 151 GLY A O 1
ATOM 1157 N N . LEU A 1 152 ? -13.609 -11.25 -1.27 1 96.81 152 LEU A N 1
ATOM 1158 C CA . LEU A 1 152 ? -12.719 -10.148 -1.598 1 96.81 152 LEU A CA 1
ATOM 1159 C C . LEU A 1 152 ? -13.367 -8.805 -1.28 1 96.81 152 LEU A C 1
ATOM 1161 O O . LEU A 1 152 ? -12.719 -7.918 -0.714 1 96.81 152 LEU A O 1
ATOM 1165 N N . VAL A 1 153 ? -14.625 -8.656 -1.602 1 97.5 153 VAL A N 1
ATOM 1166 C CA . VAL A 1 153 ? -15.367 -7.426 -1.333 1 97.5 153 VAL A CA 1
ATOM 1167 C C . VAL A 1 153 ? -15.383 -7.148 0.168 1 97.5 153 VAL A C 1
ATOM 1169 O O . VAL A 1 153 ? -15.117 -6.023 0.601 1 97.5 153 VAL A O 1
ATOM 1172 N N . ILE A 1 154 ? -15.625 -8.148 0.959 1 94.25 154 ILE A N 1
ATOM 1173 C CA . ILE A 1 154 ? -15.68 -7.996 2.41 1 94.25 154 ILE A CA 1
ATOM 1174 C C . ILE A 1 154 ? -14.305 -7.57 2.932 1 94.25 154 ILE A C 1
ATOM 1176 O O . ILE A 1 154 ? -14.211 -6.688 3.787 1 94.25 154 ILE A O 1
ATOM 1180 N N . ALA A 1 155 ? -13.281 -8.234 2.402 1 91.94 155 ALA A N 1
ATOM 1181 C CA . ALA A 1 155 ? -11.922 -7.887 2.812 1 91.94 155 ALA A CA 1
ATOM 1182 C C . ALA A 1 155 ? -11.617 -6.43 2.49 1 91.94 155 ALA A C 1
ATOM 1184 O O . ALA A 1 155 ? -11 -5.727 3.297 1 91.94 155 ALA A O 1
ATOM 1185 N N . TYR A 1 156 ? -12.039 -5.938 1.322 1 94.31 156 TYR A N 1
ATOM 1186 C CA . TYR A 1 156 ? -11.781 -4.559 0.915 1 94.31 156 TYR A CA 1
ATOM 1187 C C . TYR A 1 156 ? -12.539 -3.578 1.805 1 94.31 156 TYR A C 1
ATOM 1189 O O . TYR A 1 156 ? -12.023 -2.506 2.131 1 94.31 156 TYR A O 1
ATOM 1197 N N . ILE A 1 157 ? -13.719 -3.932 2.197 1 93.19 157 ILE A N 1
ATOM 1198 C CA . ILE A 1 157 ? -14.484 -3.094 3.111 1 93.19 157 ILE A CA 1
ATOM 1199 C C . ILE A 1 157 ? -13.75 -2.965 4.441 1 93.19 157 ILE A C 1
ATOM 1201 O O . ILE A 1 157 ? -13.562 -1.857 4.949 1 93.19 157 ILE A O 1
ATOM 1205 N N . ALA A 1 158 ? -13.336 -4.078 4.918 1 86.56 158 ALA A N 1
ATOM 1206 C CA . ALA A 1 158 ? -12.617 -4.094 6.191 1 86.56 158 ALA A CA 1
ATOM 1207 C C . ALA A 1 158 ? -11.352 -3.244 6.117 1 86.56 158 ALA A C 1
ATOM 1209 O O . ALA A 1 158 ? -10.961 -2.609 7.102 1 86.56 158 ALA A O 1
ATOM 1210 N N . LEU A 1 159 ? -10.734 -3.244 4.969 1 85.75 159 LEU A N 1
ATOM 1211 C CA . LEU A 1 159 ? -9.469 -2.539 4.766 1 85.75 159 LEU A CA 1
ATOM 1212 C C . LEU A 1 159 ? -9.695 -1.03 4.723 1 85.75 159 LEU A C 1
ATOM 1214 O O . LEU A 1 159 ? -8.852 -0.26 5.188 1 85.75 159 LEU A O 1
ATOM 1218 N N . THR A 1 160 ? -10.844 -0.581 4.25 1 89.69 160 THR A N 1
ATOM 1219 C CA . THR A 1 160 ? -10.977 0.836 3.932 1 89.69 160 THR A CA 1
ATOM 1220 C C . THR A 1 160 ? -11.859 1.541 4.957 1 89.69 160 THR A C 1
ATOM 1222 O O . THR A 1 160 ? -11.812 2.768 5.082 1 89.69 160 THR A O 1
ATOM 1225 N N . VAL A 1 161 ? -12.617 0.85 5.75 1 88 161 VAL A N 1
ATOM 1226 C CA . VAL A 1 161 ? -13.625 1.431 6.633 1 88 161 VAL A CA 1
ATOM 1227 C C . VAL A 1 161 ? -12.945 2.309 7.68 1 88 161 VAL A C 1
ATOM 1229 O O . VAL A 1 161 ? -13.375 3.439 7.926 1 88 161 VAL A O 1
ATOM 1232 N N . PRO A 1 162 ? -11.883 1.818 8.32 1 82.5 162 PRO A N 1
ATOM 1233 C CA . PRO A 1 162 ? -11.297 2.637 9.383 1 82.5 162 PRO A CA 1
ATOM 1234 C C . PRO A 1 162 ? -10.859 4.016 8.891 1 82.5 162 PRO A C 1
ATOM 1236 O O . PRO A 1 162 ? -11.188 5.027 9.516 1 82.5 162 PRO A O 1
ATOM 1239 N N . VAL A 1 163 ? -10.227 4.074 7.777 1 84.44 163 VAL A N 1
ATOM 1240 C CA . VAL A 1 163 ? -9.758 5.352 7.242 1 84.44 163 VAL A CA 1
ATOM 1241 C C . VAL A 1 163 ? -10.953 6.172 6.758 1 84.44 163 VAL A C 1
ATOM 1243 O O . VAL A 1 163 ? -11 7.387 6.965 1 84.44 163 VAL A O 1
ATOM 1246 N N . SER A 1 164 ? -11.867 5.5 6.152 1 90.25 164 SER A N 1
ATOM 1247 C CA . SER A 1 164 ? -13.055 6.176 5.648 1 90.25 164 SER A CA 1
ATOM 1248 C C . SER A 1 164 ? -13.852 6.816 6.785 1 90.25 164 SER A C 1
ATOM 1250 O O . SER A 1 164 ? -14.344 7.941 6.648 1 90.25 164 SER A O 1
ATOM 1252 N N . VAL A 1 165 ? -13.93 6.133 7.859 1 88.06 165 VAL A N 1
ATOM 1253 C CA . VAL A 1 165 ? -14.633 6.668 9.023 1 88.06 165 VAL A CA 1
ATOM 1254 C C . VAL A 1 165 ? -13.883 7.883 9.562 1 88.06 165 VAL A C 1
ATOM 1256 O O . VAL A 1 165 ? -14.492 8.898 9.914 1 88.06 165 VAL A O 1
ATOM 1259 N N . HIS A 1 166 ? -12.648 7.742 9.648 1 84.5 166 HIS A N 1
ATOM 1260 C CA . HIS A 1 166 ? -11.836 8.844 10.141 1 84.5 166 HIS A CA 1
ATOM 1261 C C . HIS A 1 166 ? -12.008 10.086 9.273 1 84.5 166 HIS A C 1
ATOM 1263 O O . HIS A 1 166 ? -12.18 11.195 9.789 1 84.5 166 HIS A O 1
ATOM 1269 N N . MET A 1 167 ? -12 9.906 7.988 1 87.06 167 MET A N 1
ATOM 1270 C CA . MET A 1 167 ? -12.141 11.016 7.059 1 87.06 167 MET A CA 1
ATOM 1271 C C . MET A 1 167 ? -13.492 11.703 7.238 1 87.06 167 MET A C 1
ATOM 1273 O O . MET A 1 167 ? -13.562 12.93 7.352 1 87.06 167 MET A O 1
ATOM 1277 N N . LEU A 1 168 ? -14.5 10.953 7.258 1 91.12 168 LEU A N 1
ATOM 1278 C CA . LEU A 1 168 ? -15.836 11.523 7.332 1 91.12 168 LEU A CA 1
ATOM 1279 C C . LEU A 1 168 ? -16.109 12.109 8.719 1 91.12 168 LEU A C 1
ATOM 1281 O O . LEU A 1 168 ? -16.719 13.164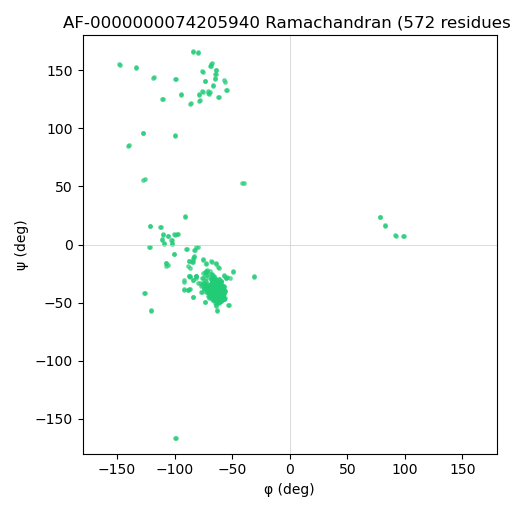 8.844 1 91.12 168 LEU A O 1
ATOM 1285 N N . ARG A 1 169 ? -15.641 11.438 9.688 1 88.88 169 ARG A N 1
ATOM 1286 C CA . ARG A 1 169 ? -15.805 11.945 11.047 1 88.88 169 ARG A CA 1
ATOM 1287 C C . ARG A 1 169 ? -15.125 13.297 11.211 1 88.88 169 ARG A C 1
ATOM 1289 O O . ARG A 1 169 ? -15.664 14.195 11.867 1 88.88 169 ARG A O 1
ATOM 1296 N N . ASN A 1 170 ? -13.984 13.422 10.742 1 86.38 170 ASN A N 1
ATOM 1297 C CA . ASN A 1 170 ? -13.258 14.688 10.828 1 86.38 170 ASN A CA 1
ATOM 1298 C C . ASN A 1 170 ? -14.039 15.828 10.172 1 86.38 170 ASN A C 1
ATOM 1300 O O . ASN A 1 170 ? -14.062 16.938 10.688 1 86.38 170 ASN A O 1
ATOM 1304 N N . TYR A 1 171 ? -14.664 15.523 9.117 1 89.81 171 TYR A N 1
ATOM 1305 C CA . TYR A 1 171 ? -15.477 16.531 8.438 1 89.81 171 TYR A CA 1
ATOM 1306 C C . TYR A 1 171 ? -16.719 16.844 9.25 1 89.81 171 TYR A C 1
ATOM 1308 O O . TYR A 1 171 ? -17.062 18.016 9.438 1 89.81 171 TYR A O 1
ATOM 1316 N N . LEU A 1 172 ? -17.375 15.883 9.758 1 92 172 LEU A N 1
ATOM 1317 C CA . LEU A 1 172 ? -18.625 16.062 10.492 1 92 172 LEU A CA 1
ATOM 1318 C C . LEU A 1 172 ? -18.375 16.812 11.797 1 92 172 LEU A C 1
ATOM 1320 O O . LEU A 1 172 ? -19.25 17.562 12.258 1 92 172 LEU A O 1
ATOM 1324 N N . ALA A 1 173 ? -17.234 16.562 12.328 1 89 173 ALA A N 1
ATOM 1325 C CA . ALA A 1 173 ? -16.891 17.25 13.57 1 89 173 ALA A CA 1
ATOM 1326 C C . ALA A 1 173 ? -16.828 18.75 13.359 1 89 173 ALA A C 1
ATOM 1328 O O . ALA A 1 173 ? -17 19.531 14.305 1 89 173 ALA A O 1
ATOM 1329 N N . GLY A 1 174 ? -16.688 19.109 12.156 1 90.38 174 GLY A N 1
ATOM 1330 C CA . GLY A 1 174 ? -16.656 20.516 11.836 1 90.38 174 GLY A CA 1
ATOM 1331 C C . GLY A 1 174 ? -18.031 21.125 11.672 1 90.38 174 GLY A C 1
ATOM 1332 O O . GLY A 1 174 ? -18.188 22.359 11.656 1 90.38 174 GLY A O 1
ATOM 1333 N N . ILE A 1 175 ? -19.047 20.359 11.594 1 89.62 175 ILE A N 1
ATOM 1334 C CA . ILE A 1 175 ? -20.422 20.828 11.477 1 89.62 175 ILE A CA 1
ATOM 1335 C C . ILE A 1 175 ? -20.984 21.078 12.867 1 89.62 175 ILE A C 1
ATOM 1337 O O . ILE A 1 175 ? -21.047 20.172 13.695 1 89.62 175 ILE A O 1
ATOM 1341 N N . PRO A 1 176 ? -21.391 22.266 13.141 1 91 176 PRO A N 1
ATOM 1342 C CA . PRO A 1 176 ? -21.938 22.594 14.461 1 91 176 PRO A CA 1
ATOM 1343 C C . PRO A 1 176 ? -23.109 21.703 14.852 1 91 176 PRO A C 1
ATOM 1345 O O . PRO A 1 176 ? -23.984 21.422 14.023 1 91 176 PRO A O 1
ATOM 1348 N N . GLU A 1 177 ? -23.141 21.328 16.031 1 88.88 177 GLU A N 1
ATOM 1349 C CA . GLU A 1 177 ? -24.203 20.484 16.562 1 88.88 177 GLU A CA 1
ATOM 1350 C C . GLU A 1 177 ? -25.531 21.234 16.641 1 88.88 177 GLU A C 1
ATOM 1352 O O . GLU A 1 177 ? -26.594 20.609 16.719 1 88.88 177 GLU A O 1
ATOM 1357 N N . SER A 1 178 ? -25.422 22.5 16.688 1 91.44 178 SER A N 1
ATOM 1358 C CA . SER A 1 178 ? -26.609 23.344 16.781 1 91.44 178 SER A CA 1
ATOM 1359 C C . SER A 1 178 ? -27.562 23.094 15.625 1 91.44 178 SER A C 1
ATOM 1361 O O . SER A 1 178 ? -28.781 23.25 15.773 1 91.44 178 SER A O 1
ATOM 1363 N N . ILE A 1 179 ? -27.016 22.672 14.578 1 91 179 ILE A N 1
ATOM 1364 C CA . ILE A 1 179 ? -27.828 22.359 13.414 1 91 179 ILE A CA 1
ATOM 1365 C C . ILE A 1 179 ? -28.734 21.156 13.719 1 91 179 ILE A C 1
ATOM 1367 O O . ILE A 1 179 ? -29.922 21.188 13.43 1 91 179 ILE A O 1
ATOM 1371 N N . ASP A 1 180 ? -28.172 20.219 14.305 1 88.81 180 ASP A N 1
ATOM 1372 C CA . ASP A 1 180 ? -28.938 19.031 14.703 1 88.81 180 ASP A CA 1
ATOM 1373 C C . ASP A 1 180 ? -29.984 19.391 15.758 1 88.81 180 ASP A C 1
ATOM 1375 O O . ASP A 1 180 ? -31.109 18.922 15.695 1 88.81 180 ASP A O 1
ATOM 1379 N N . GLU A 1 181 ? -29.547 20.172 16.703 1 89.19 181 GLU A N 1
ATOM 1380 C CA . GLU A 1 181 ? -30.438 20.562 17.797 1 89.19 181 GLU A CA 1
ATOM 1381 C C . GLU A 1 181 ? -31.656 21.312 17.281 1 89.19 181 GLU A C 1
ATOM 1383 O O . GLU A 1 181 ? -32.781 21.078 17.734 1 89.19 181 GLU A O 1
ATOM 1388 N N . ALA A 1 182 ? -31.391 22.203 16.438 1 93.44 182 ALA A N 1
ATOM 1389 C CA . ALA A 1 182 ? -32.469 22.969 15.836 1 93.44 182 ALA A CA 1
ATOM 1390 C C . ALA A 1 182 ? -33.469 22.047 15.117 1 93.44 182 ALA A C 1
ATOM 1392 O O . ALA A 1 182 ? -34.688 22.25 15.203 1 93.44 182 ALA A O 1
ATOM 1393 N N . ALA A 1 183 ? -32.969 21.109 14.438 1 92.94 183 ALA A N 1
ATOM 1394 C CA . ALA A 1 183 ? -33.812 20.188 13.695 1 92.94 183 ALA A CA 1
ATOM 1395 C C . ALA A 1 183 ? -34.625 19.312 14.641 1 92.94 183 ALA A C 1
ATOM 1397 O O . ALA A 1 183 ? -35.781 19 14.359 1 92.94 183 ALA A O 1
ATOM 1398 N N . VAL A 1 184 ? -34.031 18.969 15.734 1 89.5 184 VAL A N 1
ATOM 1399 C CA . VAL A 1 184 ? -34.719 18.188 16.734 1 89.5 184 VAL A CA 1
ATOM 1400 C C . VAL A 1 184 ? -35.875 19 17.328 1 89.5 184 VAL A C 1
ATOM 1402 O O . VAL A 1 184 ? -36.969 18.469 17.562 1 89.5 184 VAL A O 1
ATOM 1405 N N . ILE A 1 185 ? -35.531 20.219 17.531 1 92.31 185 ILE A N 1
ATOM 1406 C CA . ILE A 1 185 ? -36.562 21.125 18.062 1 92.31 185 ILE A CA 1
ATOM 1407 C C . ILE A 1 185 ? -37.719 21.219 17.078 1 92.31 185 ILE A C 1
ATOM 1409 O O . ILE A 1 185 ? -38.906 21.281 17.5 1 92.31 185 ILE A O 1
ATOM 1413 N N . ASP A 1 186 ? -37.469 21.141 15.812 1 93.62 186 ASP A N 1
ATOM 1414 C CA . ASP A 1 186 ? -38.5 21.188 14.758 1 93.62 186 ASP A CA 1
ATOM 1415 C C . ASP A 1 186 ? -39.188 19.844 14.594 1 93.62 186 ASP A C 1
ATOM 1417 O O . ASP A 1 186 ? -40.062 19.688 13.75 1 93.62 186 ASP A O 1
ATOM 1421 N N . GLY A 1 187 ? -38.781 18.844 15.32 1 91.75 187 GLY A N 1
ATOM 1422 C CA . GLY A 1 187 ? -39.469 17.562 15.352 1 91.75 187 GLY A CA 1
ATOM 1423 C C . GLY A 1 187 ? -38.812 16.516 14.469 1 91.75 187 GLY A C 1
ATOM 1424 O O . GLY A 1 187 ? -39.375 15.438 14.25 1 91.75 187 GLY A O 1
ATOM 1425 N N . ALA A 1 188 ? -37.688 16.828 13.938 1 92 188 ALA A N 1
ATOM 1426 C CA . ALA A 1 188 ? -37 15.875 13.055 1 92 188 ALA A CA 1
ATOM 1427 C C . ALA A 1 188 ? -36.375 14.734 13.844 1 92 188 ALA A C 1
ATOM 1429 O O . ALA A 1 188 ? -35.875 14.945 14.945 1 92 188 ALA A O 1
ATOM 1430 N N . SER A 1 189 ? -36.469 13.5 13.266 1 89.12 189 SER A N 1
ATOM 1431 C CA . SER A 1 189 ? -35.781 12.344 13.852 1 89.12 189 SER A CA 1
ATOM 1432 C C . SER A 1 189 ? -34.312 12.328 13.492 1 89.12 189 SER A C 1
ATOM 1434 O O . SER A 1 189 ? -33.875 13.047 12.594 1 89.12 189 SER A O 1
ATOM 1436 N N . ARG A 1 190 ? -33.562 11.57 14.164 1 84.19 190 ARG A N 1
ATOM 1437 C CA . ARG A 1 190 ? -32.125 11.484 13.906 1 84.19 190 ARG A CA 1
ATOM 1438 C C . ARG A 1 190 ? -31.844 10.953 12.5 1 84.19 190 ARG A C 1
ATOM 1440 O O . ARG A 1 190 ? -30.891 11.375 11.844 1 84.19 190 ARG A O 1
ATOM 1447 N N . PHE A 1 191 ? -32.656 9.984 12.148 1 88.44 191 PHE A N 1
ATOM 1448 C CA . PHE A 1 191 ? -32.5 9.422 10.812 1 88.44 191 PHE A CA 1
ATOM 1449 C C . PHE A 1 191 ? -32.781 10.477 9.75 1 88.44 191 PHE A C 1
ATOM 1451 O O . PHE A 1 191 ? -32.125 10.547 8.727 1 88.44 191 PHE A O 1
ATOM 1458 N N . GLN A 1 192 ? -33.781 11.312 10.031 1 92.38 192 GLN A N 1
ATOM 1459 C CA . GLN A 1 192 ? -34.125 12.398 9.117 1 92.38 192 GLN A CA 1
ATOM 1460 C C . GLN A 1 192 ? -33.031 13.445 9.062 1 92.38 192 GLN A C 1
ATOM 1462 O O . GLN A 1 192 ? -32.688 13.961 7.992 1 92.38 192 GLN A O 1
ATOM 1467 N N . ILE A 1 193 ? -32.469 13.672 10.219 1 92.56 193 ILE A N 1
ATOM 1468 C CA . ILE A 1 193 ? -31.375 14.641 10.289 1 92.56 193 ILE A CA 1
ATOM 1469 C C . ILE A 1 193 ? -30.172 14.117 9.523 1 92.56 193 ILE A C 1
ATOM 1471 O O . ILE A 1 193 ? -29.578 14.836 8.719 1 92.56 193 ILE A O 1
ATOM 1475 N N . MET A 1 194 ? -29.859 12.859 9.703 1 91.25 194 MET A N 1
ATOM 1476 C CA . MET A 1 194 ? -28.719 12.266 9.023 1 91.25 194 MET A CA 1
ATOM 1477 C C . MET A 1 194 ? -28.922 12.258 7.512 1 91.25 194 MET A C 1
ATOM 1479 O O . MET A 1 194 ? -28.047 12.688 6.762 1 91.25 194 MET A O 1
ATOM 1483 N N . THR A 1 195 ? -30.062 11.82 7.023 1 93.38 195 THR A N 1
ATOM 1484 C CA . THR A 1 195 ? -30.281 11.594 5.598 1 93.38 195 THR A CA 1
ATOM 1485 C C . THR A 1 195 ? -30.609 12.906 4.887 1 93.38 195 THR A C 1
ATOM 1487 O O . THR A 1 195 ? -30.219 13.102 3.734 1 93.38 195 THR A O 1
ATOM 1490 N N . ARG A 1 196 ? -31.219 13.938 5.629 1 94.56 196 ARG A N 1
ATOM 1491 C CA . ARG A 1 196 ? -31.719 15.125 4.945 1 94.56 196 ARG A CA 1
ATOM 1492 C C . ARG A 1 196 ? -30.828 16.328 5.211 1 94.56 196 ARG A C 1
ATOM 1494 O O . ARG A 1 196 ? -30.875 17.312 4.477 1 94.56 196 ARG A O 1
ATOM 1501 N N . ILE A 1 197 ? -30.047 16.266 6.207 1 93.88 197 ILE A N 1
ATOM 1502 C CA . ILE A 1 197 ? -29.234 17.438 6.539 1 93.88 197 ILE A CA 1
ATOM 1503 C C . ILE A 1 197 ? -27.75 17.062 6.473 1 93.88 197 ILE A C 1
ATOM 1505 O O . ILE A 1 197 ? -27.016 17.578 5.625 1 93.88 197 ILE A O 1
ATOM 1509 N N . THR A 1 198 ? -27.359 16.078 7.215 1 93.12 198 THR A N 1
ATOM 1510 C CA . THR A 1 198 ? -25.953 15.727 7.355 1 93.12 198 THR A CA 1
ATOM 1511 C C . THR A 1 198 ? -25.391 15.188 6.043 1 93.12 198 THR A C 1
ATOM 1513 O O . THR A 1 198 ? -24.328 15.617 5.59 1 93.12 198 THR A O 1
ATOM 1516 N N . VAL A 1 199 ? -26.109 14.266 5.406 1 94.5 199 VAL A N 1
ATOM 1517 C CA . VAL A 1 199 ? -25.609 13.602 4.203 1 94.5 199 VAL A CA 1
ATOM 1518 C C . VAL A 1 199 ? -25.469 14.617 3.072 1 94.5 199 VAL A C 1
ATOM 1520 O O . VAL A 1 199 ? -24.422 14.711 2.439 1 94.5 199 VAL A O 1
ATOM 1523 N N . PRO A 1 200 ? -26.5 15.453 2.881 1 94.44 200 PRO A N 1
ATOM 1524 C CA . PRO A 1 200 ? -26.344 16.453 1.829 1 94.44 200 PRO A CA 1
ATOM 1525 C C . PRO A 1 200 ? -25.203 17.438 2.113 1 94.44 200 PRO A C 1
ATOM 1527 O O . PRO A 1 200 ? -24.469 17.812 1.199 1 94.44 200 PRO A O 1
ATOM 1530 N N . LEU A 1 201 ? -25.016 17.828 3.371 1 91.69 201 LEU A N 1
ATOM 1531 C CA . LEU A 1 201 ? -23.953 18.75 3.748 1 91.69 201 LEU A CA 1
ATOM 1532 C C . LEU A 1 201 ? -22.578 18.094 3.584 1 91.69 201 LEU A C 1
ATOM 1534 O O . LEU A 1 201 ? -21.594 18.766 3.254 1 91.69 201 LEU A O 1
ATOM 1538 N N . ALA A 1 202 ? -22.531 16.797 3.752 1 94.19 202 ALA A N 1
ATOM 1539 C CA . ALA A 1 202 ? -21.25 16.094 3.764 1 94.19 202 ALA A CA 1
ATOM 1540 C C . ALA A 1 202 ? -20.984 15.414 2.42 1 94.19 202 ALA A C 1
ATOM 1542 O O . ALA A 1 202 ? -20.031 14.656 2.277 1 94.19 202 ALA A O 1
ATOM 1543 N N . MET A 1 203 ? -21.781 15.68 1.419 1 92.94 203 MET A N 1
ATOM 1544 C CA . MET A 1 203 ? -21.734 14.961 0.152 1 92.94 203 MET A CA 1
ATOM 1545 C C . MET A 1 203 ? -20.359 15.055 -0.483 1 92.94 203 MET A C 1
ATOM 1547 O O . MET A 1 203 ? -19.828 14.062 -0.995 1 92.94 203 MET A O 1
ATOM 1551 N N . PRO A 1 204 ? -19.688 16.188 -0.433 1 88.19 204 PRO A N 1
ATOM 1552 C CA . PRO A 1 204 ? -18.344 16.25 -1.017 1 88.19 204 PRO A CA 1
ATOM 1553 C C . PRO A 1 204 ? -17.375 15.281 -0.344 1 88.19 204 PRO A C 1
ATOM 1555 O O . PRO A 1 204 ? -16.594 14.602 -1.025 1 88.19 204 PRO A O 1
ATOM 1558 N N . THR A 1 205 ? -17.5 15.258 0.955 1 90.56 205 THR A N 1
ATOM 1559 C CA . THR A 1 205 ? -16.609 14.359 1.684 1 90.56 205 THR A CA 1
ATOM 1560 C C . THR A 1 205 ? -17.016 12.906 1.475 1 90.56 205 THR A C 1
ATOM 1562 O O . THR A 1 205 ? -16.156 12.016 1.406 1 90.56 205 THR A O 1
ATOM 1565 N N . ILE A 1 206 ? -18.312 12.672 1.385 1 93.81 206 ILE A N 1
ATOM 1566 C CA . ILE A 1 206 ? -18.797 11.32 1.12 1 93.81 206 ILE A CA 1
ATOM 1567 C C . ILE A 1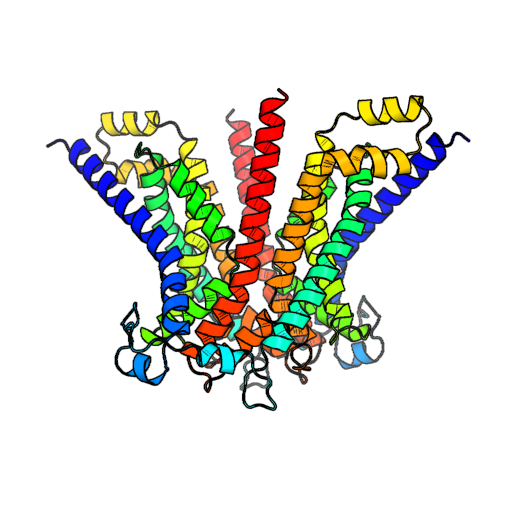 206 ? -18.297 10.852 -0.246 1 93.81 206 ILE A C 1
ATOM 1569 O O . ILE A 1 206 ? -17.844 9.711 -0.39 1 93.81 206 ILE A O 1
ATOM 1573 N N . MET A 1 207 ? -18.312 11.711 -1.222 1 90.94 207 MET A N 1
ATOM 1574 C CA . MET A 1 207 ? -17.812 11.375 -2.553 1 90.94 207 MET A CA 1
ATOM 1575 C C . MET A 1 207 ? -16.312 11.109 -2.525 1 90.94 207 MET A C 1
ATOM 1577 O O . MET A 1 207 ? -15.836 10.188 -3.186 1 90.94 207 MET A O 1
ATOM 1581 N N . SER A 1 208 ? -15.609 11.922 -1.771 1 89.31 208 SER A N 1
ATOM 1582 C CA . SER A 1 208 ? -14.172 11.711 -1.626 1 89.31 208 SER A CA 1
ATOM 1583 C C . SER A 1 208 ? -13.875 10.367 -0.967 1 89.31 208 SER A C 1
ATOM 1585 O O . SER A 1 208 ? -12.922 9.68 -1.351 1 89.31 208 SER A O 1
ATOM 1587 N N . THR A 1 209 ? -14.703 10.07 -0.021 1 91.44 209 THR A N 1
ATOM 1588 C CA . THR A 1 209 ? -14.547 8.797 0.673 1 91.44 209 THR A CA 1
ATOM 1589 C C . THR A 1 209 ? -14.852 7.629 -0.263 1 91.44 209 THR A C 1
ATOM 1591 O O . THR A 1 209 ? -14.156 6.609 -0.237 1 91.44 209 THR A O 1
ATOM 1594 N N . ALA A 1 210 ? -15.859 7.785 -1.024 1 93.25 210 ALA A N 1
ATOM 1595 C CA . ALA A 1 210 ? -16.203 6.762 -2.012 1 93.25 210 ALA A CA 1
ATOM 1596 C C . ALA A 1 210 ? -15.086 6.578 -3.025 1 93.25 210 ALA A C 1
ATOM 1598 O O . ALA A 1 210 ? -14.742 5.449 -3.389 1 93.25 210 ALA A O 1
ATOM 1599 N N . LEU A 1 211 ? -14.555 7.652 -3.455 1 90.69 211 LEU A N 1
ATOM 1600 C CA . LEU A 1 211 ? -13.461 7.609 -4.422 1 90.69 211 LEU A CA 1
ATOM 1601 C C . LEU A 1 211 ? -12.227 6.949 -3.812 1 90.69 211 LEU A C 1
ATOM 1603 O O . LEU A 1 211 ? -11.547 6.168 -4.48 1 90.69 211 LEU A O 1
ATOM 1607 N N . TYR A 1 212 ? -11.922 7.344 -2.637 1 88.94 212 TYR A N 1
ATOM 1608 C CA . TYR A 1 212 ? -10.82 6.727 -1.911 1 88.94 212 TYR A CA 1
ATOM 1609 C C . TYR A 1 212 ? -10.977 5.211 -1.857 1 88.94 212 TYR A C 1
ATOM 1611 O O . TYR A 1 212 ? -10.062 4.469 -2.215 1 88.94 212 TYR A O 1
ATOM 1619 N N . SER A 1 213 ? -12.164 4.758 -1.413 1 93.19 213 SER A N 1
ATOM 1620 C CA . SER A 1 213 ? -12.445 3.33 -1.287 1 93.19 213 SER A CA 1
ATOM 1621 C C . SER A 1 213 ? -12.375 2.633 -2.641 1 93.19 213 SER A C 1
ATOM 1623 O O . SER A 1 213 ? -11.828 1.531 -2.75 1 93.19 213 SER A O 1
ATOM 1625 N N . PHE A 1 214 ? -12.891 3.254 -3.639 1 93.81 214 PHE A N 1
ATOM 1626 C CA . PHE A 1 214 ? -12.859 2.695 -4.984 1 93.81 214 PHE A CA 1
ATOM 1627 C C . PHE A 1 214 ? -11.422 2.529 -5.469 1 93.81 214 PHE A C 1
ATOM 1629 O O . PHE A 1 214 ? -11.055 1.473 -5.988 1 93.81 214 PHE A O 1
ATOM 1636 N N . MET A 1 215 ? -10.672 3.557 -5.293 1 89.88 215 MET A N 1
ATOM 1637 C CA . MET A 1 215 ? -9.297 3.549 -5.777 1 89.88 215 MET A CA 1
ATOM 1638 C C . MET A 1 215 ? -8.477 2.467 -5.078 1 89.88 215 MET A C 1
ATOM 1640 O O . MET A 1 215 ? -7.676 1.784 -5.715 1 89.88 215 MET A O 1
ATOM 1644 N N . ILE A 1 216 ? -8.695 2.322 -3.824 1 90.06 216 ILE A N 1
ATOM 1645 C CA . ILE A 1 216 ? -7.98 1.298 -3.07 1 90.06 216 ILE A CA 1
ATOM 1646 C C . ILE A 1 216 ? -8.383 -0.087 -3.574 1 90.06 216 ILE A C 1
ATOM 1648 O O . ILE A 1 216 ? -7.52 -0.932 -3.836 1 90.06 216 ILE A O 1
ATOM 1652 N N . ALA A 1 217 ? -9.602 -0.298 -3.779 1 94.06 217 ALA A N 1
ATOM 1653 C CA . ALA A 1 217 ? -10.102 -1.592 -4.238 1 94.06 217 ALA A CA 1
ATOM 1654 C C . ALA A 1 217 ? -9.625 -1.889 -5.66 1 94.06 217 ALA A C 1
ATOM 1656 O O . ALA A 1 217 ? -9.227 -3.014 -5.965 1 94.06 217 ALA A O 1
ATOM 1657 N N . TRP A 1 218 ? -9.664 -0.925 -6.496 1 93.62 218 TRP A N 1
ATOM 1658 C CA . TRP A 1 218 ? -9.281 -1.087 -7.898 1 93.62 218 TRP A CA 1
ATOM 1659 C C . TRP A 1 218 ? -7.809 -1.456 -8.023 1 93.62 218 TRP A C 1
ATOM 1661 O O . TRP A 1 218 ? -7.434 -2.26 -8.883 1 93.62 218 TRP A O 1
ATOM 1671 N N . ASN A 1 219 ? -7.02 -0.977 -7.176 1 89.94 219 ASN A N 1
ATOM 1672 C CA . ASN A 1 219 ? -5.57 -1.126 -7.293 1 89.94 219 ASN A CA 1
ATOM 1673 C C . ASN A 1 219 ? -5.051 -2.242 -6.391 1 89.94 219 ASN A C 1
ATOM 1675 O O . ASN A 1 219 ? -3.869 -2.592 -6.449 1 89.94 219 ASN A O 1
ATOM 1679 N N . GLU A 1 220 ? -5.898 -2.719 -5.617 1 91.19 220 GLU A N 1
ATOM 1680 C CA . GLU A 1 220 ? -5.48 -3.699 -4.617 1 91.19 220 GLU A CA 1
ATOM 1681 C C . GLU A 1 220 ? -5.016 -4.996 -5.277 1 91.19 220 GLU A C 1
ATOM 1683 O O . GLU A 1 220 ? -5.656 -5.488 -6.207 1 91.19 220 GLU A O 1
ATOM 1688 N N . PHE A 1 221 ? -3.953 -5.613 -4.891 1 91.12 221 PHE A N 1
ATOM 1689 C CA . PHE A 1 221 ? -3.367 -6.781 -5.535 1 91.12 221 PHE A CA 1
ATOM 1690 C C . PHE A 1 221 ? -3.191 -7.922 -4.539 1 91.12 221 PHE A C 1
ATOM 1692 O O . PHE A 1 221 ? -3.5 -9.07 -4.848 1 91.12 221 PHE A O 1
ATOM 1699 N N . LEU A 1 222 ? -2.75 -7.613 -3.354 1 89.56 222 LEU A N 1
ATOM 1700 C CA . LEU A 1 222 ? -2.309 -8.641 -2.414 1 89.56 222 LEU A CA 1
ATOM 1701 C C . LEU A 1 222 ? -3.471 -9.539 -2.01 1 89.56 222 LEU A C 1
ATOM 1703 O O . LEU A 1 222 ? -3.365 -10.766 -2.088 1 89.56 222 LEU A O 1
ATOM 1707 N N . PHE A 1 223 ? -4.551 -8.953 -1.615 1 93 223 PHE A N 1
ATOM 1708 C CA . PHE A 1 223 ? -5.711 -9.75 -1.241 1 93 223 PHE A CA 1
ATOM 1709 C C . PHE A 1 223 ? -6.246 -10.516 -2.443 1 93 223 PHE A C 1
ATOM 1711 O O . PHE A 1 223 ? -6.656 -11.672 -2.314 1 93 223 PHE A O 1
ATOM 1718 N N . ALA A 1 224 ? -6.258 -9.844 -3.553 1 94.94 224 ALA A N 1
ATOM 1719 C CA . ALA A 1 224 ? -6.707 -10.531 -4.762 1 94.94 224 ALA A CA 1
ATOM 1720 C C . ALA A 1 224 ? -5.848 -11.758 -5.051 1 94.94 224 ALA A C 1
ATOM 1722 O O . ALA A 1 224 ? -6.367 -12.805 -5.445 1 94.94 224 ALA A O 1
ATOM 1723 N N . LEU A 1 225 ? -4.586 -11.609 -4.953 1 92.69 225 LEU A N 1
ATOM 1724 C CA . LEU A 1 225 ? -3.678 -12.727 -5.172 1 92.69 225 LEU A CA 1
ATOM 1725 C C . LEU A 1 225 ? -3.998 -13.883 -4.23 1 92.69 225 LEU A C 1
ATOM 1727 O O . LEU A 1 225 ? -4.129 -15.031 -4.664 1 92.69 225 LEU A O 1
ATOM 1731 N N . LEU A 1 226 ? -4.184 -13.57 -2.988 1 91.44 226 LEU A N 1
ATOM 1732 C CA . LEU A 1 226 ? -4.41 -14.617 -1.991 1 91.44 226 LEU A CA 1
ATOM 1733 C C . LEU A 1 226 ? -5.781 -15.258 -2.172 1 91.44 226 LEU A C 1
ATOM 1735 O O . LEU A 1 226 ? -5.918 -16.469 -2.076 1 91.44 226 LEU A O 1
ATOM 1739 N N . PHE A 1 227 ? -6.77 -14.484 -2.488 1 93.38 227 PHE A N 1
ATOM 1740 C CA . PHE A 1 227 ? -8.148 -14.953 -2.521 1 93.38 227 PHE A CA 1
ATOM 1741 C C . PHE A 1 227 ? -8.461 -15.625 -3.852 1 93.38 227 PHE A C 1
ATOM 1743 O O . PHE A 1 227 ? -9.273 -16.547 -3.912 1 93.38 227 PHE A O 1
ATOM 1750 N N . LEU A 1 228 ? -7.773 -15.156 -4.945 1 94.56 228 LEU A N 1
ATOM 1751 C CA . LEU A 1 228 ? -8.32 -15.516 -6.25 1 94.56 228 LEU A CA 1
ATOM 1752 C C . LEU A 1 228 ? -7.289 -16.281 -7.082 1 94.56 228 LEU A C 1
ATOM 1754 O O . LEU A 1 228 ? -7.594 -16.734 -8.18 1 94.56 228 LEU A O 1
ATOM 1758 N N . SER A 1 229 ? -6.137 -16.469 -6.609 1 89.88 229 SER A N 1
ATOM 1759 C CA . SER A 1 229 ? -5.051 -17.031 -7.402 1 89.88 229 SER A CA 1
ATOM 1760 C C . SER A 1 229 ? -5.453 -18.375 -8.008 1 89.88 229 SER A C 1
ATOM 1762 O O . SER A 1 229 ? -5.047 -18.703 -9.125 1 89.88 229 SER A O 1
ATOM 1764 N N . ALA A 1 230 ? -6.332 -19.125 -7.398 1 87.94 230 ALA A N 1
ATOM 1765 C CA . ALA A 1 230 ? -6.68 -20.484 -7.824 1 87.94 230 ALA A CA 1
ATOM 1766 C C . ALA A 1 230 ? -7.754 -20.453 -8.906 1 87.94 230 ALA A C 1
ATOM 1768 O O . ALA A 1 230 ? -7.992 -21.469 -9.578 1 87.94 230 ALA A O 1
ATOM 1769 N N . LYS A 1 231 ? -8.398 -19.359 -9.086 1 93.31 231 LYS A N 1
ATOM 1770 C CA . LYS A 1 231 ? -9.484 -19.234 -10.062 1 93.31 231 LYS A CA 1
ATOM 1771 C C . LYS A 1 231 ? -9.258 -18.062 -11 1 93.31 231 LYS A C 1
ATOM 1773 O O . LYS A 1 231 ? -9.742 -16.953 -10.742 1 93.31 231 LYS A O 1
ATOM 1778 N N . GLN A 1 232 ? -8.727 -18.344 -12.086 1 92.62 232 GLN A N 1
ATOM 1779 C CA . GLN A 1 232 ? -8.312 -17.297 -13.016 1 92.62 232 GLN A CA 1
ATOM 1780 C C . GLN A 1 232 ? -9.508 -16.484 -13.5 1 92.62 232 GLN A C 1
ATOM 1782 O O . GLN A 1 232 ? -9.398 -15.281 -13.734 1 92.62 232 GLN A O 1
ATOM 1787 N N . ASP A 1 233 ? -10.656 -17.125 -13.625 1 94.31 233 ASP A N 1
ATOM 1788 C CA . ASP A 1 233 ? -11.852 -16.469 -14.141 1 94.31 233 ASP A CA 1
ATOM 1789 C C . ASP A 1 233 ? -12.305 -15.352 -13.203 1 94.31 233 ASP A C 1
ATOM 1791 O O . 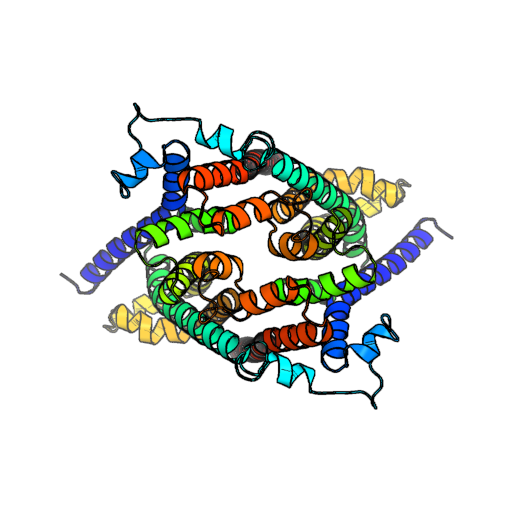ASP A 1 233 ? -13.094 -14.484 -13.586 1 94.31 233 ASP A O 1
ATOM 1795 N N . LEU A 1 234 ? -11.797 -15.375 -11.984 1 96.75 234 LEU A N 1
ATOM 1796 C CA . LEU A 1 234 ? -12.219 -14.391 -10.992 1 96.75 234 LEU A CA 1
ATOM 1797 C C . LEU A 1 234 ? -11.133 -13.352 -10.766 1 96.75 234 LEU A C 1
ATOM 1799 O O . LEU A 1 234 ? -11.281 -12.461 -9.922 1 96.75 234 LEU A O 1
ATOM 1803 N N . TRP A 1 235 ? -10.117 -13.406 -11.562 1 96.5 235 TRP A N 1
ATOM 1804 C CA . TRP A 1 235 ? -9 -12.5 -11.328 1 96.5 235 TRP A CA 1
ATOM 1805 C C . TRP A 1 235 ? -9.422 -11.047 -11.523 1 96.5 235 TRP A C 1
ATOM 1807 O O . TRP A 1 235 ? -10.273 -10.75 -12.367 1 96.5 235 TRP A O 1
ATOM 1817 N N . THR A 1 236 ? -8.859 -10.211 -10.672 1 97.12 236 THR A N 1
ATOM 1818 C CA . THR A 1 236 ? -8.961 -8.766 -10.883 1 97.12 236 THR A CA 1
ATOM 1819 C C . THR A 1 236 ? -7.883 -8.289 -11.852 1 97.12 236 THR A C 1
ATOM 1821 O O . THR A 1 236 ? -6.957 -9.031 -12.188 1 97.12 236 THR A O 1
ATOM 1824 N N . VAL A 1 237 ? -8.047 -7.109 -12.312 1 95.38 237 VAL A N 1
ATOM 1825 C CA . VAL A 1 237 ? -7.16 -6.574 -13.344 1 95.38 237 VAL A CA 1
ATOM 1826 C C . VAL A 1 237 ? -5.75 -6.422 -12.773 1 95.38 237 VAL A C 1
ATOM 1828 O O . VAL A 1 237 ? -4.762 -6.66 -13.477 1 95.38 237 VAL A O 1
ATOM 1831 N N . SER A 1 238 ? -5.598 -6.004 -11.523 1 93.94 238 SER A N 1
ATOM 1832 C CA . SER A 1 238 ? -4.285 -5.879 -10.898 1 93.94 238 SER A CA 1
ATOM 1833 C C . SER A 1 238 ? -3.594 -7.234 -10.789 1 93.94 238 SER A C 1
ATOM 1835 O O . SER A 1 238 ? -2.4 -7.348 -11.078 1 93.94 238 SER A O 1
ATOM 1837 N N . LEU A 1 239 ? -4.348 -8.219 -10.375 1 93.12 239 LEU A N 1
ATOM 1838 C CA . LEU A 1 239 ? -3.812 -9.57 -10.297 1 93.12 239 LEU A CA 1
ATOM 1839 C C . LEU A 1 239 ? -3.436 -10.086 -11.68 1 93.12 239 LEU A C 1
ATOM 1841 O O . LEU A 1 239 ? -2.354 -10.656 -11.867 1 93.12 239 LEU A O 1
ATOM 1845 N N . GLY A 1 240 ? -4.301 -9.898 -12.633 1 92.88 240 GLY A N 1
ATOM 1846 C CA . GLY A 1 240 ? -4.023 -10.32 -14 1 92.88 240 GLY A CA 1
ATOM 1847 C C . GLY A 1 240 ? -2.775 -9.688 -14.578 1 92.88 240 GLY A C 1
ATOM 1848 O O . GLY A 1 240 ? -1.96 -10.367 -15.203 1 92.88 240 GLY A O 1
ATOM 1849 N N . LEU A 1 241 ? -2.639 -8.461 -14.391 1 91.75 241 LEU A N 1
ATOM 1850 C CA . LEU A 1 241 ? -1.476 -7.746 -14.906 1 91.75 241 LEU A CA 1
ATOM 1851 C C . LEU A 1 241 ? -0.189 -8.297 -14.305 1 91.75 241 LEU A C 1
ATOM 1853 O O . LEU A 1 241 ? 0.8 -8.492 -15.016 1 91.75 241 LEU A O 1
ATOM 1857 N N . THR A 1 242 ? -0.182 -8.578 -13.047 1 86.25 242 THR A N 1
ATOM 1858 C CA . THR A 1 242 ? 1.009 -9.062 -12.359 1 86.25 242 THR A CA 1
ATOM 1859 C C . THR A 1 242 ? 1.35 -10.484 -12.805 1 86.25 242 THR A C 1
ATOM 1861 O O . THR A 1 242 ? 2.525 -10.828 -12.945 1 86.25 242 THR A O 1
ATOM 1864 N N . ARG A 1 243 ? 0.342 -11.203 -13 1 83.25 243 ARG A N 1
ATOM 1865 C CA . ARG A 1 243 ? 0.577 -12.555 -13.484 1 83.25 243 ARG A CA 1
ATOM 1866 C C . ARG A 1 243 ? 1.134 -12.539 -14.906 1 83.25 243 ARG A C 1
ATOM 1868 O O . ARG A 1 243 ? 1.979 -13.367 -15.258 1 83.25 243 ARG A O 1
ATOM 1875 N N . LEU A 1 244 ? 0.665 -11.586 -15.656 1 83.75 244 LEU A N 1
ATOM 1876 C CA . LEU A 1 244 ? 1.212 -11.438 -17 1 83.75 244 LEU A CA 1
ATOM 1877 C C . LEU A 1 244 ? 2.666 -10.977 -16.953 1 83.75 244 LEU A C 1
ATOM 1879 O O . LEU A 1 244 ? 3.494 -11.43 -17.75 1 83.75 244 LEU A O 1
ATOM 1883 N N . ALA A 1 245 ? 2.949 -10.148 -16.078 1 85 245 ALA A N 1
ATOM 1884 C CA . ALA A 1 245 ? 4.305 -9.625 -15.93 1 85 245 ALA A CA 1
ATOM 1885 C C . ALA A 1 245 ? 5.266 -10.719 -15.461 1 85 245 ALA A C 1
ATOM 1887 O O . ALA A 1 245 ? 6.453 -10.688 -15.789 1 85 245 ALA A O 1
ATOM 1888 N N . ASP A 1 246 ? 4.676 -11.531 -14.609 1 76.5 246 ASP A N 1
ATOM 1889 C CA . ASP A 1 246 ? 5.469 -12.633 -14.07 1 76.5 246 ASP A CA 1
ATOM 1890 C C . ASP A 1 246 ? 5.727 -13.703 -15.133 1 76.5 246 ASP A C 1
ATOM 1892 O O . ASP A 1 246 ? 6.676 -14.477 -15.023 1 76.5 246 ASP A O 1
ATOM 1896 N N . GLY A 1 247 ? 4.832 -13.711 -16.125 1 75.56 247 GLY A N 1
ATOM 1897 C CA . GLY A 1 247 ? 4.965 -14.711 -17.188 1 75.56 247 GLY A CA 1
ATOM 1898 C C . GLY A 1 247 ? 6.078 -14.398 -18.156 1 75.56 247 GLY A C 1
ATOM 1899 O O . GLY A 1 247 ? 6.246 -13.25 -18.578 1 75.56 247 GLY A O 1
ATOM 1900 N N . GLN A 1 248 ? 6.871 -15.336 -18.422 1 67.94 248 GLN A N 1
ATOM 1901 C CA . GLN A 1 248 ? 8.047 -15.164 -19.266 1 67.94 248 GLN A CA 1
ATOM 1902 C C . GLN A 1 248 ? 7.648 -15.062 -20.75 1 67.94 248 GLN A C 1
ATOM 1904 O O . GLN A 1 248 ? 8.398 -14.531 -21.562 1 67.94 248 GLN A O 1
ATOM 1909 N N . GLU A 1 249 ? 6.453 -15.398 -20.984 1 79.56 249 GLU A N 1
ATOM 1910 C CA . GLU A 1 249 ? 6.113 -15.492 -22.406 1 79.56 249 GLU A CA 1
ATOM 1911 C C . GLU A 1 249 ? 5.324 -14.273 -22.875 1 79.56 249 GLU A C 1
ATOM 1913 O O . GLU A 1 249 ? 5.055 -14.109 -24.062 1 79.56 249 GLU A O 1
ATOM 1918 N N . VAL A 1 250 ? 5.082 -13.414 -22.094 1 84.62 250 VAL A N 1
ATOM 1919 C CA . VAL A 1 250 ? 4.277 -12.258 -22.484 1 84.62 250 VAL A CA 1
ATOM 1920 C C . VAL A 1 250 ? 5.188 -11.117 -22.922 1 84.62 250 VAL A C 1
ATOM 1922 O O . VAL A 1 250 ? 6.16 -10.789 -22.234 1 84.62 250 VAL A O 1
ATOM 1925 N N . SER A 1 251 ? 4.82 -10.656 -24.078 1 87.94 251 SER A N 1
ATOM 1926 C CA . SER A 1 251 ? 5.629 -9.562 -24.625 1 87.94 251 SER A CA 1
ATOM 1927 C C . SER A 1 251 ? 5.539 -8.32 -23.734 1 87.94 251 SER A C 1
ATOM 1929 O O . SER A 1 251 ? 4.477 -8.023 -23.188 1 87.94 251 SER A O 1
ATOM 1931 N N . LYS A 1 252 ? 6.66 -7.629 -23.719 1 87.06 252 LYS A N 1
ATOM 1932 C CA . LYS A 1 252 ? 6.73 -6.406 -22.922 1 87.06 252 LYS A CA 1
ATOM 1933 C C . LYS A 1 252 ? 5.734 -5.363 -23.422 1 87.06 252 LYS A C 1
ATOM 1935 O O . LYS A 1 252 ? 5.137 -4.633 -22.641 1 87.06 252 LYS A O 1
ATOM 1940 N N . THR A 1 253 ? 5.477 -5.336 -24.656 1 90.31 253 THR A N 1
ATOM 1941 C CA . THR A 1 253 ? 4.586 -4.336 -25.234 1 90.31 253 THR A CA 1
ATOM 1942 C C . THR A 1 253 ? 3.135 -4.629 -24.859 1 90.31 253 THR A C 1
ATOM 1944 O O . THR A 1 253 ? 2.355 -3.709 -24.609 1 90.31 253 THR A O 1
ATOM 1947 N N . VAL A 1 254 ? 2.801 -5.906 -24.812 1 91 254 VAL A N 1
ATOM 1948 C CA . VAL A 1 254 ? 1.465 -6.305 -24.375 1 91 254 VAL A CA 1
ATOM 1949 C C . VAL A 1 254 ? 1.276 -5.965 -22.891 1 91 254 VAL A C 1
ATOM 1951 O O . VAL A 1 254 ? 0.215 -5.48 -22.5 1 91 254 VAL A O 1
ATOM 1954 N N . LEU A 1 255 ? 2.314 -6.188 -22.203 1 91.19 255 LEU A N 1
ATOM 1955 C CA . LEU A 1 255 ? 2.279 -5.852 -20.781 1 91.19 255 LEU A CA 1
ATOM 1956 C C . LEU A 1 255 ? 2.051 -4.355 -20.578 1 91.19 255 LEU A C 1
ATOM 1958 O O . LEU A 1 255 ? 1.29 -3.953 -19.703 1 91.19 255 LEU A O 1
ATOM 1962 N N . MET A 1 256 ? 2.703 -3.582 -21.406 1 91.75 256 MET A N 1
ATOM 1963 C CA . MET A 1 256 ? 2.547 -2.135 -21.312 1 91.75 256 MET A CA 1
ATOM 1964 C C . MET A 1 256 ? 1.13 -1.713 -21.688 1 91.75 256 MET A C 1
ATOM 1966 O O . MET A 1 256 ? 0.559 -0.818 -21.062 1 91.75 256 MET A O 1
ATOM 1970 N N . ALA A 1 257 ? 0.591 -2.338 -22.625 1 93.62 257 ALA A N 1
ATOM 1971 C CA . ALA A 1 257 ? -0.794 -2.061 -23 1 93.62 257 ALA A CA 1
ATOM 1972 C C . ALA A 1 257 ? -1.744 -2.375 -21.844 1 93.62 257 ALA A C 1
ATOM 1974 O O . ALA A 1 257 ? -2.656 -1.599 -21.547 1 93.62 257 ALA A O 1
ATOM 1975 N N . GLY A 1 258 ? -1.535 -3.51 -21.25 1 93.31 258 GLY A N 1
ATOM 1976 C CA . GLY A 1 258 ? -2.312 -3.846 -20.062 1 93.31 258 GLY A CA 1
ATOM 1977 C C . GLY A 1 258 ? -2.18 -2.824 -18.953 1 93.31 258 GLY A C 1
ATOM 1978 O O . GLY A 1 258 ? -3.162 -2.49 -18.297 1 93.31 258 GLY A O 1
ATOM 1979 N N . SER A 1 259 ? -1.026 -2.367 -18.766 1 92.62 259 SER A N 1
ATOM 1980 C CA . SER A 1 259 ? -0.762 -1.367 -17.734 1 92.62 259 SER A CA 1
ATOM 1981 C C . SER A 1 259 ? -1.498 -0.064 -18.031 1 92.62 259 SER A C 1
ATOM 1983 O O . SER A 1 259 ? -2.02 0.579 -17.125 1 92.62 259 SER A O 1
ATOM 1985 N N . VAL A 1 260 ? -1.534 0.317 -19.25 1 93 260 VAL A N 1
ATOM 1986 C CA . VAL A 1 260 ? -2.256 1.523 -19.641 1 93 260 VAL A CA 1
ATOM 1987 C C . VAL A 1 260 ? -3.744 1.355 -19.344 1 93 260 VAL A C 1
ATOM 1989 O O . VAL A 1 260 ? -4.375 2.254 -18.781 1 93 260 VAL A O 1
ATOM 1992 N N . LEU A 1 261 ? -4.266 0.222 -19.672 1 93.56 261 LEU A N 1
ATOM 1993 C CA . LEU A 1 261 ? -5.684 -0.041 -19.438 1 93.56 261 LEU A CA 1
ATOM 1994 C C . LEU A 1 261 ? -6.02 0.016 -17.953 1 93.56 261 LEU A C 1
ATOM 1996 O O . LEU A 1 261 ? -7.098 0.479 -17.578 1 93.56 261 LEU A O 1
ATOM 2000 N N . LEU A 1 262 ? -5.168 -0.486 -17.172 1 92.44 262 LEU A N 1
ATOM 2001 C CA . LEU A 1 262 ? -5.355 -0.441 -15.727 1 92.44 262 LEU A CA 1
ATOM 2002 C C . LEU A 1 262 ? -5.34 0.999 -15.219 1 92.44 262 LEU A C 1
ATOM 2004 O O . LEU A 1 262 ? -6.035 1.329 -14.258 1 92.44 262 LEU A O 1
ATOM 2008 N N . THR A 1 263 ? -4.59 1.864 -15.828 1 89.75 263 THR A N 1
ATOM 2009 C CA . THR A 1 263 ? -4.355 3.234 -15.391 1 89.75 263 THR A CA 1
ATOM 2010 C C . THR A 1 263 ? -5.504 4.145 -15.812 1 89.75 263 THR A C 1
ATOM 2012 O O . THR A 1 263 ? -5.828 5.105 -15.117 1 89.75 263 THR A O 1
ATOM 2015 N N . VAL A 1 264 ? -6.176 3.842 -16.828 1 90.12 264 VAL A N 1
ATOM 2016 C CA . VAL A 1 264 ? -7.145 4.719 -17.484 1 90.12 264 VAL A CA 1
ATOM 2017 C C . VAL A 1 264 ? -8.289 5.035 -16.516 1 90.12 264 VAL A C 1
ATOM 2019 O O . VAL A 1 264 ? -8.625 6.199 -16.297 1 90.12 264 VAL A O 1
ATOM 2022 N N . PRO A 1 265 ? -8.898 4.051 -15.836 1 88.88 265 PRO A N 1
ATOM 2023 C CA . PRO A 1 265 ? -9.992 4.367 -14.922 1 88.88 265 PRO A CA 1
ATOM 2024 C C . PRO A 1 265 ? -9.562 5.289 -13.781 1 88.88 265 PRO A C 1
ATOM 2026 O O . PRO A 1 265 ? -10.344 6.133 -13.336 1 88.88 265 PRO A O 1
ATOM 2029 N N . ILE A 1 266 ? -8.422 5.16 -13.406 1 84.5 266 ILE A N 1
ATOM 2030 C CA . ILE A 1 266 ? -7.891 5.973 -12.312 1 84.5 266 ILE A CA 1
ATOM 2031 C C . ILE A 1 266 ? -7.746 7.422 -12.773 1 84.5 266 ILE A C 1
ATOM 2033 O O . ILE A 1 266 ? -8.133 8.352 -12.055 1 84.5 266 ILE A O 1
ATOM 2037 N N . VAL A 1 267 ? -7.195 7.598 -13.938 1 83.38 267 VAL A N 1
ATOM 2038 C CA . VAL A 1 267 ? -6.996 8.938 -14.484 1 83.38 267 VAL A CA 1
ATOM 2039 C C . VAL A 1 267 ? -8.352 9.617 -14.688 1 83.38 267 VAL A C 1
ATOM 2041 O O . VAL A 1 267 ? -8.508 10.797 -14.383 1 83.38 267 VAL A O 1
ATOM 2044 N N . ILE A 1 268 ? -9.273 8.898 -15.148 1 86.25 268 ILE A N 1
ATOM 2045 C CA . ILE A 1 268 ? -10.609 9.43 -15.383 1 86.25 268 ILE A CA 1
ATOM 2046 C C . ILE A 1 268 ? -11.234 9.844 -14.055 1 86.25 268 ILE A C 1
ATOM 2048 O O . ILE A 1 268 ? -11.773 10.945 -13.93 1 86.25 268 ILE A O 1
ATOM 2052 N N . LEU A 1 269 ? -11.156 8.992 -13.062 1 83.38 269 LEU A N 1
ATOM 2053 C CA . LEU A 1 269 ? -11.766 9.273 -11.766 1 83.38 269 LEU A CA 1
ATOM 2054 C C . LEU A 1 269 ? -11.07 10.438 -11.078 1 83.38 269 LEU A C 1
ATOM 2056 O O . LEU A 1 269 ? -11.727 11.242 -10.406 1 83.38 269 LEU A O 1
ATOM 2060 N N . TYR A 1 270 ? -9.812 10.461 -11.227 1 74.75 270 TYR A N 1
ATOM 2061 C CA . TYR A 1 270 ? -9.078 11.602 -10.68 1 74.75 270 TYR A CA 1
ATOM 2062 C C . TYR A 1 270 ? -9.555 12.906 -11.312 1 74.75 270 TYR A C 1
ATOM 2064 O O . TYR A 1 270 ? -9.719 13.914 -10.625 1 74.75 270 TYR A O 1
ATOM 2072 N N . GLY A 1 271 ? -9.68 12.953 -12.578 1 76.12 271 GLY A N 1
ATOM 2073 C CA . GLY A 1 271 ? -10.18 14.133 -13.266 1 76.12 271 GLY A CA 1
ATOM 2074 C C . GLY A 1 271 ? -11.562 14.555 -12.789 1 76.12 271 GLY A C 1
ATOM 2075 O O . GLY A 1 271 ? -11.812 15.742 -12.57 1 76.12 271 GLY A O 1
ATOM 2076 N N . VAL A 1 272 ? -12.375 13.625 -12.578 1 77 272 VAL A N 1
ATOM 2077 C CA . VAL A 1 272 ? -13.734 13.891 -12.125 1 77 272 VAL A CA 1
ATOM 2078 C C . VAL A 1 272 ? -13.711 14.422 -10.688 1 77 272 VAL A C 1
ATOM 2080 O O . VAL A 1 272 ? -14.438 15.359 -10.359 1 77 272 VAL A O 1
ATOM 2083 N N . ALA A 1 273 ? -12.93 13.875 -9.852 1 75.19 273 ALA A N 1
ATOM 2084 C CA . ALA A 1 273 ? -12.812 14.289 -8.461 1 75.19 273 ALA A CA 1
ATOM 2085 C C . ALA A 1 273 ? -12.258 15.711 -8.352 1 75.19 273 ALA A C 1
ATOM 2087 O O . ALA A 1 273 ? -12.711 16.5 -7.52 1 75.19 273 ALA A O 1
ATOM 2088 N N . GLU A 1 274 ? -11.258 15.93 -9.133 1 70.69 274 GLU A N 1
ATOM 2089 C CA . GLU A 1 274 ? -10.648 17.266 -9.133 1 70.69 274 GLU A CA 1
ATOM 2090 C C . GLU A 1 274 ? -11.664 18.328 -9.508 1 70.69 274 GLU A C 1
ATOM 2092 O O . GLU A 1 274 ? -11.703 19.406 -8.898 1 70.69 274 GLU A O 1
ATOM 2097 N N . ARG A 1 275 ? -12.461 18.078 -10.398 1 68.31 275 ARG A N 1
ATOM 2098 C CA . ARG A 1 275 ? -13.484 19.031 -10.82 1 68.31 275 ARG A CA 1
ATOM 2099 C C . ARG A 1 275 ? -14.516 19.25 -9.719 1 68.31 275 ARG A C 1
ATOM 2101 O O . ARG A 1 275 ? -14.93 20.391 -9.469 1 68.31 275 ARG A O 1
ATOM 2108 N N . ALA A 1 276 ? -14.797 18.219 -9.078 1 63.25 276 ALA A N 1
ATOM 2109 C CA . ALA A 1 276 ? -15.781 18.297 -8.008 1 63.25 276 ALA A CA 1
ATOM 2110 C C . ALA A 1 276 ? -15.227 19.078 -6.812 1 63.25 276 ALA A C 1
ATOM 2112 O O . ALA A 1 276 ? -15.945 19.859 -6.18 1 63.25 276 ALA A O 1
ATOM 2113 N N . LEU A 1 277 ? -13.977 18.781 -6.555 1 60.25 277 LEU A N 1
ATOM 2114 C CA . LEU A 1 277 ? -13.328 19.453 -5.438 1 60.25 277 LEU A CA 1
ATOM 2115 C C . LEU A 1 277 ? -13.133 20.938 -5.742 1 60.25 277 LEU A C 1
ATOM 2117 O O . LEU A 1 277 ? -13.297 21.781 -4.859 1 60.25 277 LEU A O 1
ATOM 2121 N N . THR A 1 278 ? -12.75 21.25 -6.867 1 57.16 278 THR A N 1
ATOM 2122 C CA . THR A 1 278 ? -12.555 22.641 -7.266 1 57.16 278 THR A CA 1
ATOM 2123 C C . THR A 1 278 ? -13.883 23.375 -7.32 1 57.16 278 THR A C 1
ATOM 2125 O O . THR A 1 278 ? -13.969 24.547 -6.941 1 57.16 278 THR A O 1
ATOM 2128 N N . GLU A 1 279 ? -14.781 22.641 -7.734 1 55.84 279 GLU A N 1
ATOM 2129 C CA . GLU A 1 279 ? -16.094 23.266 -7.773 1 55.84 279 GLU A CA 1
ATOM 2130 C C . GLU A 1 279 ? -16.656 23.484 -6.367 1 55.84 279 GLU A C 1
ATOM 2132 O O . GLU A 1 279 ? -17.344 24.469 -6.113 1 55.84 279 GLU A O 1
ATOM 2137 N N . GLY A 1 280 ? -16.375 22.484 -5.523 1 50.97 280 GLY A N 1
ATOM 2138 C CA . GLY A 1 280 ? -16.797 22.656 -4.141 1 50.97 280 GLY A CA 1
ATOM 2139 C C . GLY A 1 280 ? -16.094 23.812 -3.449 1 50.97 280 GLY A C 1
ATOM 2140 O O . GLY A 1 280 ? -16.703 24.547 -2.678 1 50.97 280 GLY A O 1
ATOM 2141 N N . LEU A 1 281 ? -14.773 23.953 -3.723 1 49.94 281 LEU A N 1
ATOM 2142 C CA . LEU A 1 281 ? -14.008 25.062 -3.164 1 49.94 281 LEU A CA 1
ATOM 2143 C C . LEU A 1 281 ? -14.484 26.391 -3.723 1 49.94 281 LEU A C 1
ATOM 2145 O O . LEU A 1 281 ? -14.555 27.391 -2.994 1 49.94 281 LEU A O 1
ATOM 2149 N N . THR A 1 282 ? -14.727 26.375 -4.984 1 48.47 282 THR A N 1
ATOM 2150 C CA . THR A 1 282 ? -15.203 27.609 -5.605 1 48.47 282 THR A CA 1
ATOM 2151 C C . THR A 1 282 ? -16.609 27.953 -5.109 1 48.47 282 THR A C 1
ATOM 2153 O O . THR A 1 282 ? -16.938 29.125 -4.922 1 48.47 282 THR A O 1
ATOM 2156 N N . ALA A 1 283 ? -17.328 26.969 -4.922 1 49.22 283 ALA A N 1
ATOM 2157 C CA . ALA A 1 283 ? -18.672 27.234 -4.43 1 49.22 283 ALA A CA 1
ATOM 2158 C C . ALA A 1 283 ? -18.656 27.719 -2.98 1 49.22 283 ALA A C 1
ATOM 2160 O O . ALA A 1 283 ? -19.453 28.562 -2.584 1 49.22 283 ALA A O 1
ATOM 2161 N N . GLY A 1 284 ? -17.766 27.047 -2.186 1 45.88 284 GLY A N 1
ATOM 2162 C CA . GLY A 1 284 ? -17.594 27.531 -0.824 1 45.88 284 GLY A CA 1
ATOM 2163 C C . GLY A 1 284 ? -16.984 28.922 -0.754 1 45.88 284 GLY A C 1
ATOM 2164 O O . GLY A 1 284 ? -17.297 29.688 0.149 1 45.88 284 GLY A O 1
ATOM 2165 N N . ALA A 1 285 ? -16.047 29.312 -1.583 1 48.12 285 ALA A N 1
ATOM 2166 C CA . ALA A 1 285 ? -15.461 30.641 -1.641 1 48.12 285 ALA A CA 1
ATOM 2167 C C . ALA A 1 285 ? -16.5 31.688 -2.033 1 48.12 285 ALA A C 1
ATOM 2169 O O . ALA A 1 285 ? -16.469 32.844 -1.56 1 48.12 285 ALA A O 1
ATOM 2170 N N . ASP A 1 286 ? -17.359 31.312 -2.861 1 44.59 286 ASP A N 1
ATOM 2171 C CA . ASP A 1 286 ? -18.344 32.312 -3.256 1 44.59 286 ASP A CA 1
ATOM 2172 C C . ASP A 1 286 ? -19.359 32.562 -2.143 1 44.59 286 ASP A C 1
ATOM 2174 O O . ASP A 1 286 ? -19.938 33.625 -2.041 1 44.59 286 ASP A O 1
ATOM 2178 N N . LYS A 1 287 ? -19.578 31.656 -1.323 1 43.91 287 LYS A N 1
ATOM 2179 C CA . LYS A 1 287 ? -20.594 31.891 -0.304 1 43.91 287 LYS A CA 1
ATOM 2180 C C . LYS A 1 287 ? -20 32.594 0.923 1 43.91 287 LYS A C 1
ATOM 2182 O O . LYS A 1 287 ? -20.734 32.906 1.865 1 43.91 287 LYS A O 1
ATOM 2187 N N . GLY A 1 288 ? -18.703 32.562 1.146 1 38.09 288 GLY A N 1
ATOM 2188 C CA . GLY A 1 288 ? -18.203 33.438 2.193 1 38.09 288 GLY A CA 1
ATOM 2189 C C . GLY A 1 288 ? -17.922 34.844 1.707 1 38.09 288 GLY A C 1
ATOM 2190 O O . GLY A 1 288 ? -17.797 35.094 0.502 1 38.09 288 GLY A O 1
ATOM 2191 N N . MET B 1 1 ? -41.531 7.988 26.875 1 41.31 1 MET B N 1
ATOM 2192 C CA . MET B 1 1 ? -40.062 7.941 26.719 1 41.31 1 MET B CA 1
ATOM 2193 C C . MET B 1 1 ? -39.656 8.641 25.422 1 41.31 1 MET B C 1
ATOM 2195 O O . MET B 1 1 ? -40.094 8.266 24.344 1 41.31 1 MET B O 1
ATOM 2199 N N . SER B 1 2 ? -39.219 9.859 25.469 1 50.62 2 SER B N 1
ATOM 2200 C CA . SER B 1 2 ? -39.125 10.781 24.328 1 50.62 2 SER B CA 1
ATOM 2201 C C . SER B 1 2 ? -38.188 10.242 23.266 1 50.62 2 SER B C 1
ATOM 2203 O O . SER B 1 2 ? -37.281 9.461 23.562 1 50.62 2 SER B O 1
ATOM 2205 N N . THR B 1 3 ? -38.719 10.188 22.062 1 55.97 3 THR B N 1
ATOM 2206 C CA . THR B 1 3 ? -38.062 9.773 20.828 1 55.97 3 THR B CA 1
ATOM 2207 C C . THR B 1 3 ? -36.562 10.117 20.859 1 55.97 3 THR B C 1
ATOM 2209 O O . THR B 1 3 ? -35.75 9.383 20.312 1 55.97 3 THR B O 1
ATOM 2212 N N . VAL B 1 4 ? -36.375 11.148 21.641 1 59.97 4 VAL B N 1
ATOM 2213 C CA . VAL B 1 4 ? -35 11.625 21.734 1 59.97 4 VAL B CA 1
ATOM 2214 C C . VAL B 1 4 ? -34.188 10.695 22.625 1 59.97 4 VAL B C 1
ATOM 2216 O O . VAL B 1 4 ? -33.031 10.422 22.344 1 59.97 4 VAL B O 1
ATOM 2219 N N . SER B 1 5 ? -34.906 10.188 23.656 1 61.59 5 SER B N 1
ATOM 2220 C CA . SER B 1 5 ? -34.188 9.328 24.609 1 61.59 5 SER B CA 1
ATOM 2221 C C . SER B 1 5 ? -33.812 7.996 23.969 1 61.59 5 SER B C 1
ATOM 2223 O O . SER B 1 5 ? -32.719 7.488 24.188 1 61.59 5 SER B O 1
ATOM 2225 N N . VAL B 1 6 ? -34.719 7.441 23.219 1 61.84 6 VAL B N 1
ATOM 2226 C CA . VAL B 1 6 ? -34.5 6.16 22.562 1 61.84 6 VAL B CA 1
ATOM 2227 C C . VAL B 1 6 ? -33.375 6.309 21.531 1 61.84 6 VAL B C 1
ATOM 2229 O O . VAL B 1 6 ? -32.5 5.441 21.422 1 61.84 6 VAL B O 1
ATOM 2232 N N . GLN B 1 7 ? -33.406 7.438 20.984 1 63.66 7 GLN B N 1
ATOM 2233 C CA . GLN B 1 7 ? -32.406 7.684 19.953 1 63.66 7 GLN B CA 1
ATOM 2234 C C . GLN B 1 7 ? -31.016 7.828 20.531 1 63.66 7 GLN B C 1
ATOM 2236 O O . GLN B 1 7 ? -30.047 7.324 19.969 1 63.66 7 GLN B O 1
ATOM 2241 N N . SER B 1 8 ? -31.031 8.414 21.734 1 67.94 8 SER B N 1
ATOM 2242 C CA . SER B 1 8 ? -29.75 8.555 22.406 1 67.94 8 SER B CA 1
ATOM 2243 C C . SER B 1 8 ? -29.219 7.207 22.875 1 67.94 8 SER B C 1
ATOM 2245 O O . SER B 1 8 ? -28.016 6.938 22.781 1 67.94 8 SER B O 1
ATOM 2247 N N . ARG B 1 9 ? -30.156 6.352 23.359 1 72.69 9 ARG B N 1
ATOM 2248 C CA . ARG B 1 9 ? -29.75 5.027 23.812 1 72.69 9 ARG B CA 1
ATOM 2249 C C . ARG B 1 9 ? -29.297 4.164 22.641 1 72.69 9 ARG B C 1
ATOM 2251 O O . ARG B 1 9 ? -28.297 3.447 22.75 1 72.69 9 ARG B O 1
ATOM 2258 N N . VAL B 1 10 ? -29.969 4.285 21.578 1 72.56 10 VAL B N 1
ATOM 2259 C CA . VAL B 1 10 ? -29.656 3.506 20.391 1 72.56 10 VAL B CA 1
ATOM 2260 C C . VAL B 1 10 ? -28.281 3.938 19.844 1 72.56 10 VAL B C 1
ATOM 2262 O O . VAL B 1 10 ? -27.469 3.096 19.469 1 72.56 10 VAL B O 1
ATOM 2265 N N . LEU B 1 11 ? -28.016 5.168 19.969 1 71.75 11 LEU B N 1
ATOM 2266 C CA . LEU B 1 11 ? -26.75 5.68 19.453 1 71.75 11 LEU B CA 1
ATOM 2267 C C . LEU B 1 11 ? -25.594 5.289 20.375 1 71.75 11 LEU B C 1
ATOM 2269 O O . LEU B 1 11 ? -24.484 5.016 19.891 1 71.75 11 LEU B O 1
ATOM 2273 N N . ARG B 1 12 ? -25.969 5.25 21.609 1 73.31 12 ARG B N 1
ATOM 2274 C CA . ARG B 1 12 ? -24.938 4.809 22.547 1 73.31 12 ARG B CA 1
ATOM 2275 C C . ARG B 1 12 ? -24.594 3.342 22.328 1 73.31 12 ARG B C 1
ATOM 2277 O O . ARG B 1 12 ? -23.406 2.975 22.328 1 73.31 12 ARG B O 1
ATOM 2284 N N . VAL B 1 13 ? -25.578 2.602 22.156 1 76.44 13 VAL B N 1
ATOM 2285 C CA . VAL B 1 13 ? -25.375 1.18 21.906 1 76.44 13 VAL B CA 1
ATOM 2286 C C . VAL B 1 13 ? -24.672 0.991 20.562 1 76.44 13 VAL B C 1
ATOM 2288 O O . VAL B 1 13 ? -23.75 0.181 20.453 1 76.44 13 VAL B O 1
ATOM 2291 N N . LEU B 1 14 ? -24.984 1.748 19.641 1 73.69 14 LEU B N 1
ATOM 2292 C CA . LEU B 1 14 ? -24.391 1.649 18.328 1 73.69 14 LEU B CA 1
ATOM 2293 C C . LEU B 1 14 ? -22.922 2.031 18.359 1 73.69 14 LEU B C 1
ATOM 2295 O O . LEU B 1 14 ? -22.094 1.394 17.703 1 73.69 14 LEU B O 1
ATOM 2299 N N . ARG B 1 15 ? -22.734 2.887 19.109 1 72.62 15 ARG B N 1
ATOM 2300 C CA . ARG B 1 15 ? -21.344 3.328 19.266 1 72.62 15 ARG B CA 1
ATOM 2301 C C . ARG B 1 15 ? -20.469 2.217 19.844 1 72.62 15 ARG B C 1
ATOM 2303 O O . ARG B 1 15 ? -19.406 1.924 19.312 1 72.62 15 ARG B O 1
ATOM 2310 N N . VAL B 1 16 ? -20.922 1.718 20.906 1 75.62 16 VAL B N 1
ATOM 2311 C CA . VAL B 1 16 ? -20.156 0.656 21.562 1 75.62 16 VAL B CA 1
ATOM 2312 C C . VAL B 1 16 ? -20 -0.527 20.609 1 75.62 16 VAL B C 1
ATOM 2314 O O . VAL B 1 16 ? -18.922 -1.131 20.531 1 75.62 16 VAL B O 1
ATOM 2317 N N . VAL B 1 17 ? -20.938 -0.728 19.906 1 77.81 17 VAL B N 1
ATOM 2318 C CA . VAL B 1 17 ? -20.922 -1.85 18.984 1 77.81 17 VAL B CA 1
ATOM 2319 C C . VAL B 1 17 ? -19.922 -1.581 17.859 1 77.81 17 VAL B C 1
ATOM 2321 O O . VAL B 1 17 ? -19.141 -2.467 17.5 1 77.81 17 VAL B O 1
ATOM 2324 N N . VAL B 1 18 ? -19.859 -0.382 17.469 1 73.62 18 VAL B N 1
ATOM 2325 C CA . VAL B 1 18 ? -18.953 -0.024 16.391 1 73.62 18 VAL B CA 1
ATOM 2326 C C . VAL B 1 18 ? -17.5 -0.079 16.891 1 73.62 18 VAL B C 1
ATOM 2328 O O . VAL B 1 18 ? -16.625 -0.609 16.203 1 73.62 18 VAL B O 1
ATOM 2331 N N . ILE B 1 19 ? -17.312 0.358 18.016 1 73.62 19 ILE B N 1
ATOM 2332 C CA . ILE B 1 19 ? -15.961 0.367 18.562 1 73.62 19 ILE B CA 1
ATOM 2333 C C . ILE B 1 19 ? -15.484 -1.066 18.797 1 73.62 19 ILE B C 1
ATOM 2335 O O . ILE B 1 19 ? -14.359 -1.42 18.422 1 73.62 19 ILE B O 1
ATOM 2339 N N . VAL B 1 20 ? -16.344 -1.799 19.344 1 76.81 20 VAL B N 1
ATOM 2340 C CA . VAL B 1 20 ? -16 -3.189 19.625 1 76.81 20 VAL B CA 1
ATOM 2341 C C . VAL B 1 20 ? -15.758 -3.934 18.312 1 76.81 20 VAL B C 1
ATOM 2343 O O . VAL B 1 20 ? -14.828 -4.738 18.203 1 76.81 20 VAL B O 1
ATOM 2346 N N . ALA B 1 21 ? -16.516 -3.641 17.375 1 76.19 21 ALA B N 1
ATOM 2347 C CA . ALA B 1 21 ? -16.375 -4.285 16.078 1 76.19 21 ALA B CA 1
ATOM 2348 C C . ALA B 1 21 ? -15.055 -3.898 15.406 1 76.19 21 ALA B C 1
ATOM 2350 O O . ALA B 1 21 ? -14.375 -4.746 14.828 1 76.19 21 ALA B O 1
ATOM 2351 N N . LEU B 1 22 ? -14.703 -2.686 15.562 1 71.06 22 LEU B N 1
ATOM 2352 C CA . LEU B 1 22 ? -13.461 -2.209 14.961 1 71.06 22 LEU B CA 1
ATOM 2353 C C . LEU B 1 22 ? -12.25 -2.805 15.672 1 71.06 22 LEU B C 1
ATOM 2355 O O . LEU B 1 22 ? -11.297 -3.236 15.016 1 71.06 22 LEU B O 1
ATOM 2359 N N . VAL B 1 23 ? -12.328 -2.869 16.938 1 73.44 23 VAL B N 1
ATOM 2360 C CA . VAL B 1 23 ? -11.234 -3.439 17.719 1 73.44 23 VAL B CA 1
ATOM 2361 C C . VAL B 1 23 ? -11.117 -4.934 17.438 1 73.44 23 VAL B C 1
ATOM 2363 O O . VAL B 1 23 ? -10.008 -5.449 17.234 1 73.44 23 VAL B O 1
ATOM 2366 N N . ALA B 1 24 ? -12.203 -5.559 17.406 1 75.69 24 ALA B N 1
ATOM 2367 C CA . ALA B 1 24 ? -12.203 -6.992 17.125 1 75.69 24 ALA B CA 1
ATOM 2368 C C . ALA B 1 24 ? -11.68 -7.277 15.727 1 75.69 24 ALA B C 1
ATOM 2370 O O . ALA B 1 24 ? -10.875 -8.195 15.531 1 75.69 24 ALA B O 1
ATOM 2371 N N . ALA B 1 25 ? -12.078 -6.488 14.844 1 72.12 25 ALA B N 1
ATOM 2372 C CA . ALA B 1 25 ? -11.68 -6.684 13.453 1 7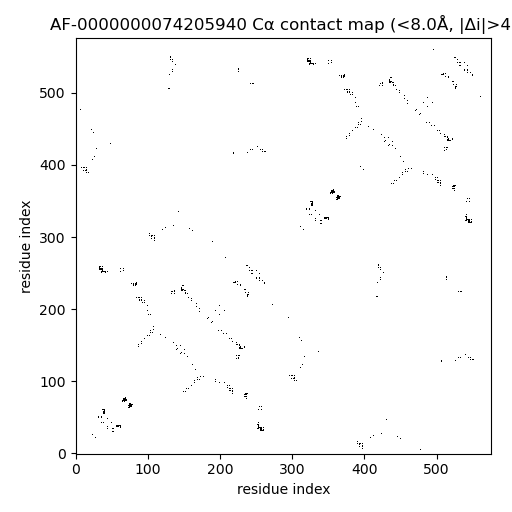2.12 25 ALA B CA 1
ATOM 2373 C C . ALA B 1 25 ? -10.172 -6.477 13.281 1 72.12 25 ALA B C 1
ATOM 2375 O O . ALA B 1 25 ? -9.547 -7.121 12.438 1 72.12 25 ALA B O 1
ATOM 2376 N N . THR B 1 26 ? -9.633 -5.703 14.102 1 71.31 26 THR B N 1
ATOM 2377 C CA . THR B 1 26 ? -8.211 -5.379 13.969 1 71.31 26 THR B CA 1
ATOM 2378 C C . THR B 1 26 ? -7.359 -6.348 14.789 1 71.31 26 THR B C 1
ATOM 2380 O O . THR B 1 26 ? -6.301 -6.781 14.336 1 71.31 26 THR B O 1
ATOM 2383 N N . VAL B 1 27 ? -7.797 -6.746 15.969 1 76.81 27 VAL B N 1
ATOM 2384 C CA . VAL B 1 27 ? -6.977 -7.5 16.922 1 76.81 27 VAL B CA 1
ATOM 2385 C C . VAL B 1 27 ? -7.191 -8.992 16.703 1 76.81 27 VAL B C 1
ATOM 2387 O O . VAL B 1 27 ? -6.258 -9.789 16.844 1 76.81 27 VAL B O 1
ATOM 2390 N N . LEU B 1 28 ? -8.289 -9.383 16.328 1 80.75 28 LEU B N 1
ATOM 2391 C CA . LEU B 1 28 ? -8.68 -10.789 16.281 1 80.75 28 LEU B CA 1
ATOM 2392 C C . LEU B 1 28 ? -7.809 -11.555 15.289 1 80.75 28 LEU B C 1
ATOM 2394 O O . LEU B 1 28 ? -7.336 -12.656 15.594 1 80.75 28 LEU B O 1
ATOM 2398 N N . PRO B 1 29 ? -7.605 -11.008 14.133 1 80.5 29 PRO B N 1
ATOM 2399 C CA . PRO B 1 29 ? -6.766 -11.75 13.195 1 80.5 29 PRO B CA 1
ATOM 2400 C C . PRO B 1 29 ? -5.359 -12 13.734 1 80.5 29 PRO B C 1
ATOM 2402 O O . PRO B 1 29 ? -4.77 -13.055 13.461 1 80.5 29 PRO B O 1
ATOM 2405 N N . PHE B 1 30 ? -4.871 -11.133 14.484 1 83.94 30 PHE B N 1
ATOM 2406 C CA . PHE B 1 30 ? -3.52 -11.266 15.016 1 83.94 30 PHE B CA 1
ATOM 2407 C C . PHE B 1 30 ? -3.482 -12.281 16.156 1 83.94 30 PHE B C 1
ATOM 2409 O O . PHE B 1 30 ? -2.531 -13.055 16.266 1 83.94 30 PHE B O 1
ATOM 2416 N N . VAL B 1 31 ? -4.504 -12.203 16.969 1 85.81 31 VAL B N 1
ATOM 2417 C CA . VAL B 1 31 ? -4.586 -13.18 18.047 1 85.81 31 VAL B CA 1
ATOM 2418 C C . VAL B 1 31 ? -4.734 -14.578 17.469 1 85.81 31 VAL B C 1
ATOM 2420 O O . VAL B 1 31 ? -4.09 -15.523 17.938 1 85.81 31 VAL B O 1
ATOM 2423 N N . TYR B 1 32 ? -5.527 -14.633 16.484 1 85.44 32 TYR B N 1
ATOM 2424 C CA . TYR B 1 32 ? -5.723 -15.898 15.797 1 85.44 32 TYR B CA 1
ATOM 2425 C C . TYR B 1 32 ? -4.43 -16.375 15.148 1 85.44 32 TYR B C 1
ATOM 2427 O O . TYR B 1 32 ? -4.086 -17.562 15.227 1 85.44 32 TYR B O 1
ATOM 2435 N N . MET B 1 33 ? -3.766 -15.508 14.5 1 88.94 33 MET B N 1
ATOM 2436 C CA . MET B 1 33 ? -2.488 -15.797 13.852 1 88.94 33 MET B CA 1
ATOM 2437 C C . MET B 1 33 ? -1.474 -16.312 14.867 1 88.94 33 MET B C 1
ATOM 2439 O O . MET B 1 33 ? -0.837 -17.344 14.641 1 88.94 33 MET B O 1
ATOM 2443 N N . LEU B 1 34 ? -1.376 -15.648 15.977 1 90.75 34 LEU B N 1
ATOM 2444 C CA . LEU B 1 34 ? -0.439 -16.047 17.016 1 90.75 34 LEU B CA 1
ATOM 2445 C C . LEU B 1 34 ? -0.815 -17.406 17.594 1 90.75 34 LEU B C 1
ATOM 2447 O O . LEU B 1 34 ? 0.053 -18.25 17.812 1 90.75 34 LEU B O 1
ATOM 2451 N N . SER B 1 35 ? -2.047 -17.594 17.844 1 90.38 35 SER B N 1
ATOM 2452 C CA . SER B 1 35 ? -2.539 -18.844 18.406 1 90.38 35 SER B CA 1
ATOM 2453 C C . SER B 1 35 ? -2.258 -20.016 17.469 1 90.38 35 SER B C 1
ATOM 2455 O O . SER B 1 35 ? -1.712 -21.047 17.906 1 90.38 35 SER B O 1
ATOM 2457 N N . LEU B 1 36 ? -2.535 -19.844 16.188 1 89.69 36 LEU B N 1
ATOM 2458 C CA . LEU B 1 36 ? -2.41 -20.938 15.219 1 89.69 36 LEU B CA 1
ATOM 2459 C C . LEU B 1 36 ? -0.943 -21.234 14.93 1 89.69 36 LEU B C 1
ATOM 2461 O O . LEU B 1 36 ? -0.611 -22.328 14.461 1 89.69 36 LEU B O 1
ATOM 2465 N N . SER B 1 37 ? -0.108 -20.25 15.156 1 92.62 37 SER B N 1
ATOM 2466 C CA . SER B 1 37 ? 1.31 -20.438 14.875 1 92.62 37 SER B CA 1
ATOM 2467 C C . SER B 1 37 ? 1.929 -21.453 15.836 1 92.62 37 SER B C 1
ATOM 2469 O O . SER B 1 37 ? 3.014 -21.984 15.578 1 92.62 37 SER B O 1
ATOM 2471 N N . PHE B 1 38 ? 1.238 -21.766 16.938 1 93.69 38 PHE B N 1
ATOM 2472 C CA . PHE B 1 38 ? 1.768 -22.688 17.938 1 93.69 38 PHE B CA 1
ATOM 2473 C C . PHE B 1 38 ? 0.975 -23.984 17.953 1 93.69 38 PHE B C 1
ATOM 2475 O O . PHE B 1 38 ? 1.063 -24.75 18.922 1 93.69 38 PHE B O 1
ATOM 2482 N N . VAL B 1 39 ? 0.204 -24.219 16.953 1 90.38 39 VAL B N 1
ATOM 2483 C CA . VAL B 1 39 ? -0.655 -25.391 16.922 1 90.38 39 VAL B CA 1
ATOM 2484 C C . VAL B 1 39 ? -0.271 -26.281 15.734 1 90.38 39 VAL B C 1
ATOM 2486 O O . VAL B 1 39 ? 0.074 -25.781 14.664 1 90.38 39 VAL B O 1
ATOM 2489 N N . ARG B 1 40 ? -0.371 -27.594 16 1 87.19 40 ARG B N 1
ATOM 2490 C CA . ARG B 1 40 ? -0.157 -28.547 14.914 1 87.19 40 ARG B CA 1
ATOM 2491 C C . ARG B 1 40 ? -1.368 -28.594 13.984 1 87.19 40 ARG B C 1
ATOM 2493 O O . ARG B 1 40 ? -2.5 -28.375 14.422 1 87.19 40 ARG B O 1
ATOM 2500 N N . ILE B 1 41 ? -1.054 -28.859 12.766 1 85.56 41 ILE B N 1
ATOM 2501 C CA . ILE B 1 41 ? -2.104 -28.812 11.758 1 85.56 41 ILE B CA 1
ATOM 2502 C C . ILE B 1 41 ? -3.195 -29.828 12.109 1 85.56 41 ILE B C 1
ATOM 2504 O O . ILE B 1 41 ? -4.383 -29.562 11.891 1 85.56 41 ILE B O 1
ATOM 2508 N N . ASP B 1 42 ? -2.812 -30.938 12.617 1 84.12 42 ASP B N 1
ATOM 2509 C CA . ASP B 1 42 ? -3.777 -31.969 12.961 1 84.12 42 ASP B CA 1
ATOM 2510 C C . ASP B 1 42 ? -4.762 -31.469 14.023 1 84.12 42 ASP B C 1
ATOM 2512 O O . ASP B 1 42 ? -5.941 -31.828 13.992 1 84.12 42 ASP B O 1
ATOM 2516 N N . ASP B 1 43 ? -4.289 -30.672 14.922 1 80.19 43 ASP B N 1
ATOM 2517 C CA . ASP B 1 43 ? -5.129 -30.125 15.977 1 80.19 43 ASP B CA 1
ATOM 2518 C C . ASP B 1 43 ? -6.098 -29.078 15.43 1 80.19 43 ASP B C 1
ATOM 2520 O O . ASP B 1 43 ? -7.242 -28.984 15.875 1 80.19 43 ASP B O 1
ATOM 2524 N N . LEU B 1 44 ? -5.672 -28.328 14.477 1 77.44 44 LEU B N 1
ATOM 2525 C CA . LEU B 1 44 ? -6.531 -27.328 13.844 1 77.44 44 LEU B CA 1
ATOM 2526 C C . LEU B 1 44 ? -7.676 -28 13.094 1 77.44 44 LEU B C 1
ATOM 2528 O O . LEU B 1 44 ? -8.812 -27.547 13.141 1 77.44 44 LEU B O 1
ATOM 2532 N N . LEU B 1 45 ? -7.32 -29.047 12.453 1 78.88 45 LEU B N 1
ATOM 2533 C CA . LEU B 1 45 ? -8.32 -29.75 11.664 1 78.88 45 LEU B CA 1
ATOM 2534 C C . LEU B 1 45 ? -9.375 -30.391 12.555 1 78.88 45 LEU B C 1
ATOM 2536 O O . LEU B 1 45 ? -10.531 -30.516 12.164 1 78.88 45 LEU B O 1
ATOM 2540 N N . ARG B 1 46 ? -9 -30.734 13.758 1 78.44 46 ARG B N 1
ATOM 2541 C CA . ARG B 1 46 ? -9.922 -31.328 14.719 1 78.44 46 ARG B CA 1
ATOM 2542 C C . ARG B 1 46 ? -10.906 -30.297 15.25 1 78.44 46 ARG B C 1
ATOM 2544 O O . ARG B 1 46 ? -12.094 -30.578 15.414 1 78.44 46 ARG B O 1
ATOM 2551 N N . ASP B 1 47 ? -10.367 -29.078 15.461 1 79.25 47 ASP B N 1
ATOM 2552 C CA . ASP B 1 47 ? -11.195 -27.969 15.945 1 79.25 47 ASP B CA 1
ATOM 2553 C C . ASP B 1 47 ? -10.844 -26.672 15.242 1 79.25 47 ASP B C 1
ATOM 2555 O O . ASP B 1 47 ? -10.141 -25.828 15.812 1 79.25 47 ASP B O 1
ATOM 2559 N N . PRO B 1 48 ? -11.406 -26.422 14.117 1 74.06 48 PRO B N 1
ATOM 2560 C CA . PRO B 1 48 ? -10.992 -25.281 13.297 1 74.06 48 PRO B CA 1
ATOM 2561 C C . PRO B 1 48 ? -11.445 -23.953 13.875 1 74.06 48 PRO B C 1
ATOM 2563 O O . PRO B 1 48 ? -10.867 -22.906 13.555 1 74.06 48 PRO B O 1
ATOM 2566 N N . LEU B 1 49 ? -12.344 -23.969 14.742 1 72 49 LEU B N 1
ATOM 2567 C CA . LEU B 1 49 ? -12.891 -22.719 15.227 1 72 49 LEU B CA 1
ATOM 2568 C C . LEU B 1 49 ? -12.328 -22.359 16.594 1 72 49 LEU B C 1
ATOM 2570 O O . LEU B 1 49 ? -12.68 -21.328 17.172 1 72 49 LEU B O 1
ATOM 2574 N N . ARG B 1 50 ? -11.438 -23.188 16.984 1 73.94 50 ARG B N 1
ATOM 2575 C CA . ARG B 1 50 ? -10.836 -22.891 18.281 1 73.94 50 ARG B CA 1
ATOM 2576 C C . ARG B 1 50 ? -9.797 -21.781 18.172 1 73.94 50 ARG B C 1
ATOM 2578 O O . ARG B 1 50 ? -8.867 -21.875 17.375 1 73.94 50 ARG B O 1
ATOM 2585 N N . VAL B 1 51 ? -9.984 -20.781 18.922 1 72.69 51 VAL B N 1
ATOM 2586 C CA . VAL B 1 51 ? -9.141 -19.594 18.828 1 72.69 51 VAL B CA 1
ATOM 2587 C C . VAL B 1 51 ? -7.906 -19.766 19.719 1 72.69 51 VAL B C 1
ATOM 2589 O O . VAL B 1 51 ? -6.797 -19.391 19.328 1 72.69 51 VAL B O 1
ATOM 2592 N N . LEU B 1 52 ? -8.102 -20.359 20.844 1 77.62 52 LEU B N 1
ATOM 2593 C CA . LEU B 1 52 ? -6.98 -20.531 21.75 1 77.62 52 LEU B CA 1
ATOM 2594 C C . LEU B 1 52 ? -6.57 -22 21.859 1 77.62 52 LEU B C 1
ATOM 2596 O O . LEU B 1 52 ? -7.414 -22.875 22.062 1 77.62 52 LEU B O 1
ATOM 2600 N N . PRO B 1 53 ? -5.34 -22.203 21.594 1 76.12 53 PRO B N 1
ATOM 2601 C CA . PRO B 1 53 ? -4.887 -23.594 21.672 1 76.12 53 PRO B CA 1
ATOM 2602 C C . PRO B 1 53 ? -4.879 -24.141 23.094 1 76.12 53 PRO B C 1
ATOM 2604 O O . PRO B 1 53 ? -4.82 -23.359 24.047 1 76.12 53 PRO B O 1
ATOM 2607 N N . GLN B 1 54 ? -5.016 -25.438 23.109 1 77.75 54 GLN B N 1
ATOM 2608 C CA . GLN B 1 54 ? -4.832 -26.109 24.391 1 77.75 54 GLN B CA 1
ATOM 2609 C C . GLN B 1 54 ? -3.369 -26.094 24.828 1 77.75 54 GLN B C 1
ATOM 2611 O O . GLN B 1 54 ? -2.473 -26.312 24.016 1 77.75 54 GLN B O 1
ATOM 2616 N N . LEU B 1 55 ? -3.178 -25.703 25.984 1 78.94 55 LEU B N 1
ATOM 2617 C CA . LEU B 1 55 ? -1.838 -25.484 26.531 1 78.94 55 LEU B CA 1
ATOM 2618 C C . LEU B 1 55 ? -0.988 -26.75 26.359 1 78.94 55 LEU B C 1
ATOM 2620 O O . LEU B 1 55 ? 0.228 -26.656 26.172 1 78.94 55 LEU B O 1
ATOM 2624 N N . ASP B 1 56 ? -1.589 -27.891 26.328 1 80.5 56 ASP B N 1
ATOM 2625 C CA . ASP B 1 56 ? -0.872 -29.172 26.25 1 80.5 56 ASP B CA 1
ATOM 2626 C C . ASP B 1 56 ? -0.491 -29.5 24.812 1 80.5 56 ASP B C 1
ATOM 2628 O O . ASP B 1 56 ? 0.294 -30.406 24.562 1 80.5 56 ASP B O 1
ATOM 2632 N N . ARG B 1 57 ? -0.933 -28.672 23.984 1 84.06 57 ARG B N 1
ATOM 2633 C CA . ARG B 1 57 ? -0.688 -29 22.578 1 84.06 57 ARG B CA 1
ATOM 2634 C C . ARG B 1 57 ? 0.113 -27.906 21.891 1 84.06 57 ARG B C 1
ATOM 2636 O O . ARG B 1 57 ? 0.183 -27.875 20.656 1 84.06 57 ARG B O 1
ATOM 2643 N N . ILE B 1 58 ? 0.686 -27.109 22.656 1 90.81 58 ILE B N 1
ATOM 2644 C CA . ILE B 1 58 ? 1.513 -26.031 22.109 1 90.81 58 ILE B CA 1
ATOM 2645 C C . ILE B 1 58 ? 2.795 -26.625 21.516 1 90.81 58 ILE B C 1
ATOM 2647 O O . ILE B 1 58 ? 3.402 -27.516 22.109 1 90.81 58 ILE B O 1
ATOM 2651 N N . THR B 1 59 ? 3.146 -26.219 20.297 1 92.38 59 THR B N 1
ATOM 2652 C CA . THR B 1 59 ? 4.348 -26.719 19.641 1 92.38 59 THR B CA 1
ATOM 2653 C C . THR B 1 59 ? 5.148 -25.578 19.016 1 92.38 59 THR B C 1
ATOM 2655 O O . THR B 1 59 ? 4.602 -24.5 18.766 1 92.38 59 THR B O 1
ATOM 2658 N N . THR B 1 60 ? 6.449 -25.766 18.891 1 93.25 60 THR B N 1
ATOM 2659 C CA . THR B 1 60 ? 7.32 -24.828 18.203 1 93.25 60 THR B CA 1
ATOM 2660 C C . THR B 1 60 ? 7.828 -25.422 16.891 1 93.25 60 THR B C 1
ATOM 2662 O O . THR B 1 60 ? 8.711 -24.859 16.25 1 93.25 60 THR B O 1
ATOM 2665 N N . GLU B 1 61 ? 7.277 -26.562 16.531 1 93.56 61 GLU B N 1
ATOM 2666 C CA . GLU B 1 61 ? 7.68 -27.25 15.312 1 93.56 61 GLU B CA 1
ATOM 2667 C C . GLU B 1 61 ? 7.348 -26.406 14.078 1 93.56 61 GLU B C 1
ATOM 2669 O O . GLU B 1 61 ? 8.062 -26.469 13.078 1 93.56 61 GLU B O 1
ATOM 2674 N N . THR B 1 62 ? 6.301 -25.656 14.211 1 94.12 62 THR B N 1
ATOM 2675 C CA . THR B 1 62 ? 5.906 -24.797 13.094 1 94.12 62 THR B CA 1
ATOM 2676 C C . THR B 1 62 ? 7 -23.781 12.781 1 94.12 62 THR B C 1
ATOM 2678 O O . THR B 1 62 ? 7.297 -23.516 11.617 1 94.12 62 THR B O 1
ATOM 2681 N N . TYR B 1 63 ? 7.629 -23.312 13.805 1 95.69 63 TYR B N 1
ATOM 2682 C CA . TYR B 1 63 ? 8.695 -22.344 13.625 1 95.69 63 TYR B CA 1
ATOM 2683 C C . TYR B 1 63 ? 9.953 -23 13.07 1 95.69 63 TYR B C 1
ATOM 2685 O O . TYR B 1 63 ? 10.656 -22.422 12.234 1 95.69 63 TYR B O 1
ATOM 2693 N N . ARG B 1 64 ? 10.203 -24.125 13.5 1 94.88 64 ARG B N 1
ATOM 2694 C CA . ARG B 1 64 ? 11.344 -24.859 12.961 1 94.88 64 ARG B CA 1
ATOM 2695 C C . ARG B 1 64 ? 11.156 -25.172 11.477 1 94.88 64 ARG B C 1
ATOM 2697 O O . ARG B 1 64 ? 12.086 -25 10.688 1 94.88 64 ARG B O 1
ATOM 2704 N N . ALA B 1 65 ? 9.992 -25.562 11.148 1 93.5 65 ALA B N 1
ATOM 2705 C CA . ALA B 1 65 ? 9.68 -25.891 9.758 1 93.5 65 ALA B CA 1
ATOM 2706 C C . ALA B 1 65 ? 9.812 -24.672 8.859 1 93.5 65 ALA B C 1
ATOM 2708 O O . ALA B 1 65 ? 10.336 -24.75 7.75 1 93.5 65 ALA B O 1
ATOM 2709 N N . VAL B 1 66 ? 9.352 -23.578 9.328 1 94.12 66 VAL B N 1
ATOM 2710 C CA . VAL B 1 66 ? 9.344 -22.359 8.516 1 94.12 66 VAL B CA 1
ATOM 2711 C C . VAL B 1 66 ? 10.766 -21.844 8.344 1 94.12 66 VAL B C 1
ATOM 2713 O O . VAL B 1 66 ? 11.156 -21.422 7.25 1 94.12 66 VAL B O 1
ATOM 2716 N N . LEU B 1 67 ? 11.609 -21.969 9.391 1 94.94 67 LEU B N 1
ATOM 2717 C CA . LEU B 1 67 ? 12.93 -21.344 9.391 1 94.94 67 LEU B CA 1
ATOM 2718 C C . LEU B 1 67 ? 13.961 -22.266 8.734 1 94.94 67 LEU B C 1
ATOM 2720 O O . LEU B 1 67 ? 14.938 -21.781 8.148 1 94.94 67 LEU B O 1
ATOM 2724 N N . ALA B 1 68 ? 13.742 -23.5 8.773 1 93.75 68 ALA B N 1
ATOM 2725 C CA . ALA B 1 68 ? 14.703 -24.453 8.234 1 93.75 68 ALA B CA 1
ATOM 2726 C C . ALA B 1 68 ? 14.867 -24.281 6.727 1 93.75 68 ALA B C 1
ATOM 2728 O O . ALA B 1 68 ? 13.938 -23.844 6.047 1 93.75 68 ALA B O 1
ATOM 2729 N N . SER B 1 69 ? 16.062 -24.609 6.254 1 92.5 69 SER B N 1
ATOM 2730 C CA . SER B 1 69 ? 16.344 -24.5 4.828 1 92.5 69 SER B CA 1
ATOM 2731 C C . SER B 1 69 ? 15.547 -25.531 4.023 1 92.5 69 SER B C 1
ATOM 2733 O O . SER B 1 69 ? 15.055 -26.516 4.578 1 92.5 69 SER B O 1
ATOM 2735 N N . GLU B 1 70 ? 15.391 -25.125 2.793 1 89.12 70 GLU B N 1
ATOM 2736 C CA . GLU B 1 70 ? 14.711 -26.078 1.919 1 89.12 70 GLU B CA 1
ATOM 2737 C C . GLU B 1 70 ? 15.438 -27.422 1.888 1 89.12 70 GLU B C 1
ATOM 2739 O O . GLU B 1 70 ? 14.797 -28.469 1.811 1 89.12 70 GLU B O 1
ATOM 2744 N N . GLU B 1 71 ? 16.688 -27.391 1.93 1 90.88 71 GLU B N 1
ATOM 2745 C CA . GLU B 1 71 ? 17.5 -28.594 1.953 1 90.88 71 GLU B CA 1
ATOM 2746 C C . GLU B 1 71 ? 17.203 -29.438 3.186 1 90.88 71 GLU B C 1
ATOM 2748 O O . GLU B 1 71 ? 17.266 -30.672 3.129 1 90.88 71 GLU B O 1
ATOM 2753 N N . ASP B 1 72 ? 16.844 -28.891 4.211 1 92.25 72 ASP B N 1
ATOM 2754 C CA . ASP B 1 72 ? 16.562 -29.578 5.469 1 92.25 72 ASP B CA 1
ATOM 2755 C C . ASP B 1 72 ? 15.07 -29.844 5.625 1 92.25 72 ASP B C 1
ATOM 2757 O O . ASP B 1 72 ? 14.602 -30.125 6.73 1 92.25 72 ASP B O 1
ATOM 2761 N N . GLY B 1 73 ? 14.312 -29.594 4.566 1 89.5 73 GLY B N 1
ATOM 2762 C CA . GLY B 1 73 ? 12.891 -29.906 4.586 1 89.5 73 GLY B CA 1
ATOM 2763 C C . GLY B 1 73 ? 12.031 -28.75 5.051 1 89.5 73 GLY B C 1
ATOM 2764 O O . GLY B 1 73 ? 10.836 -28.922 5.309 1 89.5 73 GLY B O 1
ATOM 2765 N N . GLY B 1 74 ? 12.648 -27.625 5.191 1 93 74 GLY B N 1
ATOM 2766 C CA . GLY B 1 74 ? 11.891 -26.453 5.617 1 93 74 GLY B CA 1
ATOM 2767 C C . GLY B 1 74 ? 11.492 -25.547 4.469 1 93 74 GLY B C 1
ATOM 2768 O O . GLY B 1 74 ? 11.477 -25.969 3.311 1 93 74 GLY B O 1
ATOM 2769 N N . TYR B 1 75 ? 11.055 -24.344 4.887 1 92.75 75 TYR B N 1
ATOM 2770 C CA . TYR B 1 75 ? 10.508 -23.469 3.859 1 92.75 75 TYR B CA 1
ATOM 2771 C C . TYR B 1 75 ? 11.445 -22.297 3.6 1 92.75 75 TYR B C 1
ATOM 2773 O O . TYR B 1 75 ? 11.117 -21.391 2.822 1 92.75 75 TYR B O 1
ATOM 2781 N N . GLY B 1 76 ? 12.602 -22.203 4.281 1 93.38 76 GLY B N 1
ATOM 2782 C CA . GLY B 1 76 ? 13.68 -21.297 3.928 1 93.38 76 GLY B CA 1
ATOM 2783 C C . GLY B 1 76 ? 13.43 -19.859 4.371 1 93.38 76 GLY B C 1
ATOM 2784 O O . GLY B 1 76 ? 14.023 -18.922 3.834 1 93.38 76 GLY B O 1
ATOM 2785 N N . PHE B 1 77 ? 12.625 -19.656 5.348 1 94.5 77 PHE B N 1
ATOM 2786 C CA . PHE B 1 77 ? 12.242 -18.312 5.77 1 94.5 77 PHE B CA 1
ATOM 2787 C C . PHE B 1 77 ? 13.438 -17.578 6.375 1 94.5 77 PHE B C 1
ATOM 2789 O O . PHE B 1 77 ? 13.477 -16.344 6.363 1 94.5 77 PHE B O 1
ATOM 2796 N N . GLY B 1 78 ? 14.352 -18.344 6.898 1 94.62 78 GLY B N 1
ATOM 2797 C CA . GLY B 1 78 ? 15.539 -17.672 7.414 1 94.62 78 GLY B CA 1
ATOM 2798 C C . GLY B 1 78 ? 16.266 -16.859 6.367 1 94.62 78 GLY B C 1
ATOM 2799 O O . GLY B 1 78 ? 16.688 -15.727 6.633 1 94.62 78 GLY B O 1
ATOM 2800 N N . ARG B 1 79 ? 16.469 -17.406 5.242 1 95.44 79 ARG B N 1
ATOM 2801 C CA . ARG B 1 79 ? 17.109 -16.703 4.137 1 95.44 79 ARG B CA 1
ATOM 2802 C C . ARG B 1 79 ? 16.266 -15.531 3.66 1 95.44 79 ARG B C 1
ATOM 2804 O O . ARG B 1 79 ? 16.797 -14.461 3.357 1 95.44 79 ARG B O 1
ATOM 2811 N N . PHE B 1 80 ? 14.984 -15.727 3.578 1 96.75 80 PHE B N 1
ATOM 2812 C CA . PHE B 1 80 ? 14.086 -14.648 3.17 1 96.75 80 PHE B CA 1
ATOM 2813 C C . PHE B 1 80 ? 14.203 -13.461 4.113 1 96.75 80 PHE B C 1
ATOM 2815 O O . PHE B 1 80 ? 14.234 -12.305 3.672 1 96.75 80 PHE B O 1
ATOM 2822 N N . MET B 1 81 ? 14.281 -13.781 5.402 1 95.94 81 MET B N 1
ATOM 2823 C CA . MET B 1 81 ? 14.414 -12.734 6.414 1 95.94 81 MET B CA 1
ATOM 2824 C C . MET B 1 81 ? 15.727 -11.977 6.246 1 95.94 81 MET B C 1
ATOM 2826 O O . MET B 1 81 ? 15.758 -10.75 6.34 1 95.94 81 MET B O 1
ATOM 2830 N N . ARG B 1 82 ? 16.734 -12.672 6.035 1 96.56 82 ARG B N 1
ATOM 2831 C CA . ARG B 1 82 ? 18.031 -12.047 5.824 1 96.56 82 ARG B CA 1
ATOM 2832 C C . ARG B 1 82 ? 18.016 -11.141 4.598 1 96.56 82 ARG B C 1
ATOM 2834 O O . ARG B 1 82 ? 18.484 -10.008 4.648 1 96.56 82 ARG B O 1
ATOM 2841 N N . ASN B 1 83 ? 17.516 -11.656 3.484 1 97.69 83 ASN B N 1
ATOM 2842 C CA . ASN B 1 83 ? 17.406 -10.859 2.266 1 97.69 83 ASN B CA 1
ATOM 2843 C C . ASN B 1 83 ? 16.594 -9.586 2.49 1 97.69 83 ASN B C 1
ATOM 2845 O O . ASN B 1 83 ? 16.984 -8.508 2.043 1 97.69 83 ASN B O 1
ATOM 2849 N N . SER B 1 84 ? 15.469 -9.75 3.16 1 97.5 84 SER B N 1
ATOM 2850 C CA . SER B 1 84 ? 14.625 -8.602 3.475 1 97.5 84 SER B CA 1
ATOM 2851 C C . SER B 1 84 ? 15.383 -7.574 4.316 1 97.5 84 SER B C 1
ATOM 2853 O O . SER B 1 84 ? 15.281 -6.371 4.078 1 97.5 84 SER B O 1
ATOM 2855 N N . ALA B 1 85 ? 16.109 -8.078 5.301 1 97.12 85 ALA B N 1
ATOM 2856 C CA . ALA B 1 85 ? 16.859 -7.184 6.176 1 97.12 85 ALA B CA 1
ATOM 2857 C C . ALA B 1 85 ? 17.922 -6.414 5.391 1 97.12 85 ALA B C 1
ATOM 2859 O O . ALA B 1 85 ? 18.062 -5.203 5.562 1 97.12 85 ALA B O 1
ATOM 2860 N N . VAL B 1 86 ? 18.609 -7.09 4.551 1 97.94 86 VAL B N 1
ATOM 2861 C CA . VAL B 1 86 ? 19.672 -6.48 3.752 1 97.94 86 VAL B CA 1
ATOM 2862 C C . VAL B 1 86 ? 19.078 -5.391 2.857 1 97.94 86 VAL B C 1
ATOM 2864 O O . VAL B 1 86 ? 19.594 -4.27 2.811 1 97.94 86 VAL B O 1
ATOM 2867 N N . VAL B 1 87 ? 18.016 -5.68 2.186 1 98.12 87 VAL B N 1
ATOM 2868 C CA . VAL B 1 87 ? 17.391 -4.75 1.248 1 98.12 87 VAL B CA 1
ATOM 2869 C C . VAL B 1 87 ? 16.797 -3.574 2.01 1 98.12 87 VAL B C 1
ATOM 2871 O O . VAL B 1 87 ? 16.938 -2.42 1.6 1 98.12 87 VAL B O 1
ATOM 2874 N N . ALA B 1 88 ? 16.109 -3.879 3.092 1 97.56 88 ALA B N 1
ATOM 2875 C CA . ALA B 1 88 ? 15.438 -2.828 3.85 1 97.56 88 ALA B CA 1
ATOM 2876 C C . ALA B 1 88 ? 16.438 -1.876 4.484 1 97.56 88 ALA B C 1
ATOM 2878 O O . ALA B 1 88 ? 16.25 -0.658 4.465 1 97.56 88 ALA B O 1
ATOM 2879 N N . VAL B 1 89 ? 17.5 -2.422 5.059 1 97.5 89 VAL B N 1
ATOM 2880 C CA . VAL B 1 89 ? 18.516 -1.601 5.688 1 97.5 89 VAL B CA 1
ATOM 2881 C C . VAL B 1 89 ? 19.25 -0.774 4.629 1 97.5 89 VAL B C 1
ATOM 2883 O O . VAL B 1 89 ? 19.453 0.428 4.805 1 97.5 89 VAL B O 1
ATOM 2886 N N . ALA B 1 90 ? 19.609 -1.381 3.562 1 98.38 90 ALA B N 1
ATOM 2887 C CA . ALA B 1 90 ? 20.312 -0.677 2.492 1 98.38 90 ALA B CA 1
ATOM 2888 C C . ALA B 1 90 ? 19.453 0.435 1.906 1 98.38 90 ALA B C 1
ATOM 2890 O O . ALA B 1 90 ? 19.906 1.568 1.744 1 98.38 90 ALA B O 1
ATOM 2891 N N . ALA B 1 91 ? 18.219 0.131 1.583 1 98 91 ALA B N 1
ATOM 2892 C CA . ALA B 1 91 ? 17.297 1.113 1 1 98 91 ALA B CA 1
ATOM 2893 C C . ALA B 1 91 ? 17.078 2.281 1.954 1 98 91 ALA B C 1
ATOM 2895 O O . ALA B 1 91 ? 17.062 3.441 1.536 1 98 91 ALA B O 1
ATOM 2896 N N . SER B 1 92 ? 16.844 1.953 3.23 1 97.12 92 SER B N 1
ATOM 2897 C CA . SER B 1 92 ? 16.578 3.002 4.211 1 97.12 92 SER B CA 1
ATOM 2898 C C . SER B 1 92 ? 17.797 3.891 4.41 1 97.12 92 SER B C 1
ATOM 2900 O O . SER B 1 92 ? 17.688 5.117 4.449 1 97.12 92 SER B O 1
ATOM 2902 N N . ALA B 1 93 ? 18.984 3.334 4.535 1 97.81 93 ALA B N 1
ATOM 2903 C CA . ALA B 1 93 ? 20.219 4.09 4.73 1 97.81 93 ALA B CA 1
ATOM 2904 C C . ALA B 1 93 ? 20.5 4.992 3.531 1 97.81 93 ALA B C 1
ATOM 2906 O O . ALA B 1 93 ? 20.844 6.16 3.697 1 97.81 93 ALA B O 1
ATOM 2907 N N . LEU B 1 94 ? 20.344 4.48 2.391 1 97.69 94 LEU B N 1
ATOM 2908 C CA . LEU B 1 94 ? 20.609 5.242 1.18 1 97.69 94 LEU B CA 1
ATOM 2909 C C . LEU B 1 94 ? 19.562 6.32 0.96 1 97.69 94 LEU B C 1
ATOM 2911 O O . LEU B 1 94 ? 19.859 7.398 0.451 1 97.69 94 LEU B O 1
ATOM 2915 N N . THR B 1 95 ? 18.312 5.992 1.29 1 96.81 95 THR B N 1
ATOM 2916 C CA . THR B 1 95 ? 17.266 7 1.217 1 96.81 95 THR B CA 1
ATOM 2917 C C . THR B 1 95 ? 17.594 8.188 2.121 1 96.81 95 THR B C 1
ATOM 2919 O O . THR B 1 95 ? 17.5 9.344 1.694 1 96.81 95 THR B O 1
ATOM 2922 N N . VAL B 1 96 ? 17.984 7.902 3.342 1 96.5 96 VAL B N 1
ATOM 2923 C CA . VAL B 1 96 ? 18.312 8.969 4.277 1 96.5 96 VAL B CA 1
ATOM 2924 C C . VAL B 1 96 ? 19.5 9.773 3.74 1 96.5 96 VAL B C 1
ATOM 2926 O O . VAL B 1 96 ? 19.5 11.008 3.809 1 96.5 96 VAL B O 1
ATOM 2929 N N . ALA B 1 97 ? 20.5 9.125 3.215 1 95.94 97 ALA B N 1
ATOM 2930 C CA . ALA B 1 97 ? 21.688 9.781 2.67 1 95.94 97 ALA B CA 1
ATOM 2931 C C . ALA B 1 97 ? 21.312 10.734 1.539 1 95.94 97 ALA B C 1
ATOM 2933 O O . ALA B 1 97 ? 21.969 11.773 1.361 1 95.94 97 ALA B O 1
ATOM 2934 N N . LEU B 1 98 ? 20.297 10.43 0.826 1 93.12 98 LEU B N 1
ATOM 2935 C CA . LEU B 1 98 ? 19.875 11.258 -0.302 1 93.12 98 LEU B CA 1
ATOM 2936 C C . LEU B 1 98 ? 18.906 12.344 0.152 1 93.12 98 LEU B C 1
ATOM 2938 O O . LEU B 1 98 ? 18.953 13.469 -0.351 1 93.12 98 LEU B O 1
ATOM 2942 N N . VAL B 1 99 ? 18.047 12 1.044 1 93.62 99 VAL B N 1
ATOM 2943 C CA . VAL B 1 99 ? 16.938 12.852 1.434 1 93.62 99 VAL B CA 1
ATOM 2944 C C . VAL B 1 99 ? 17.438 14.023 2.273 1 93.62 99 VAL B C 1
ATOM 2946 O O . VAL B 1 99 ? 16.922 15.141 2.182 1 93.62 99 VAL B O 1
ATOM 2949 N N . VAL B 1 100 ? 18.453 13.82 3.092 1 93.81 100 VAL B N 1
ATOM 2950 C CA . VAL B 1 100 ? 18.953 14.859 3.986 1 93.81 100 VAL B CA 1
ATOM 2951 C C . VAL B 1 100 ? 19.484 16.031 3.168 1 93.81 100 VAL B C 1
ATOM 2953 O O . VAL B 1 100 ? 19 17.156 3.305 1 93.81 100 VAL B O 1
ATOM 2956 N N . PRO B 1 101 ? 20.422 15.812 2.277 1 89.5 101 PRO B N 1
ATOM 2957 C CA . PRO B 1 101 ? 20.875 16.953 1.489 1 89.5 101 PRO B CA 1
ATOM 2958 C C . PRO B 1 101 ? 19.781 17.531 0.587 1 89.5 101 PRO B C 1
ATOM 2960 O O . PRO B 1 101 ? 19.734 18.734 0.366 1 89.5 101 PRO B O 1
ATOM 2963 N N . ALA B 1 102 ? 18.922 16.703 0.019 1 86.88 102 ALA B N 1
ATOM 2964 C CA . ALA B 1 102 ? 17.859 17.172 -0.855 1 86.88 102 ALA B CA 1
ATOM 2965 C C . ALA B 1 102 ? 16.891 18.078 -0.101 1 86.88 102 ALA B C 1
ATOM 2967 O O . ALA B 1 102 ? 16.5 19.141 -0.598 1 86.88 102 ALA B O 1
ATOM 2968 N N . SER B 1 103 ? 16.469 17.609 1.084 1 89.44 103 SER B N 1
ATOM 2969 C CA . SER B 1 103 ? 15.539 18.391 1.883 1 89.44 103 SER B CA 1
ATOM 2970 C C . SER B 1 103 ? 16.172 19.703 2.336 1 89.44 103 SER B C 1
ATOM 2972 O O . SER B 1 103 ? 15.492 20.734 2.387 1 89.44 103 SER B O 1
ATOM 2974 N N . TYR B 1 104 ? 17.438 19.688 2.707 1 88.06 104 TYR B N 1
ATOM 2975 C CA . TYR B 1 104 ? 18.156 20.906 3.092 1 88.06 104 TYR B CA 1
ATOM 2976 C C . TYR B 1 104 ? 18.172 21.906 1.947 1 88.06 104 TYR B C 1
ATOM 2978 O O . TYR B 1 104 ? 17.906 23.094 2.146 1 88.06 104 TYR B O 1
ATOM 2986 N N . ALA B 1 105 ? 18.531 21.422 0.798 1 83.06 105 ALA B N 1
ATOM 2987 C CA . ALA B 1 105 ? 18.594 22.281 -0.381 1 83.06 105 ALA B CA 1
ATOM 2988 C C . ALA B 1 105 ? 17.234 22.875 -0.715 1 83.06 105 ALA B C 1
ATOM 2990 O O . ALA B 1 105 ? 17.125 24.047 -1.064 1 83.06 105 ALA B O 1
ATOM 2991 N N . LEU B 1 106 ? 16.203 22.125 -0.569 1 82.38 106 LEU B N 1
ATOM 2992 C CA . LEU B 1 106 ? 14.867 22.547 -0.952 1 82.38 106 LEU B CA 1
ATOM 2993 C C . LEU B 1 106 ? 14.289 23.531 0.065 1 82.38 106 LEU B C 1
ATOM 2995 O O . LEU B 1 106 ? 13.406 24.328 -0.263 1 82.38 106 LEU B O 1
ATOM 2999 N N . THR B 1 107 ? 14.711 23.422 1.31 1 83.69 107 THR B N 1
ATOM 3000 C CA . THR B 1 107 ? 14.18 24.297 2.354 1 83.69 107 THR B CA 1
ATOM 3001 C C . THR B 1 107 ? 14.922 25.625 2.379 1 83.69 107 THR B C 1
ATOM 3003 O O . THR B 1 107 ? 14.312 26.672 2.576 1 83.69 107 THR B O 1
ATOM 3006 N N . ARG B 1 108 ? 16.109 25.688 2.32 1 78.62 108 ARG B N 1
ATOM 3007 C CA . ARG B 1 108 ? 16.906 26.891 2.512 1 78.62 108 ARG B CA 1
ATOM 3008 C C . ARG B 1 108 ? 17.078 27.656 1.201 1 78.62 108 ARG B C 1
ATOM 3010 O O . ARG B 1 108 ? 17.422 28.828 1.204 1 78.62 108 ARG B O 1
ATOM 3017 N N . LEU B 1 109 ? 16.781 27.031 0.188 1 67.25 109 LEU B N 1
ATOM 3018 C CA . LEU B 1 109 ? 16.984 27.75 -1.067 1 67.25 109 LEU B CA 1
ATOM 3019 C C . LEU B 1 109 ? 15.672 28.328 -1.58 1 67.25 109 LEU B C 1
ATOM 3021 O O . LEU B 1 109 ? 14.633 27.656 -1.538 1 67.25 109 LEU B O 1
ATOM 3025 N N . ARG B 1 110 ? 15.281 29.594 -1.286 1 59.75 110 ARG B N 1
ATOM 3026 C CA . ARG B 1 110 ? 14.094 30.406 -1.57 1 59.75 110 ARG B CA 1
ATOM 3027 C C . ARG B 1 110 ? 13.602 30.156 -2.992 1 59.75 110 ARG B C 1
ATOM 3029 O O . ARG B 1 110 ? 14.281 30.516 -3.959 1 59.75 110 ARG B O 1
ATOM 3036 N N . PHE B 1 111 ? 13.336 29.125 -3.537 1 55.62 111 PHE B N 1
ATOM 3037 C CA . PHE B 1 111 ? 12.867 29.203 -4.914 1 55.62 111 PHE B CA 1
ATOM 3038 C C . PHE B 1 111 ? 11.352 29.094 -4.98 1 55.62 111 PHE B C 1
ATOM 3040 O O . PHE B 1 111 ? 10.719 28.562 -4.066 1 55.62 111 PHE B O 1
ATOM 3047 N N . ALA B 1 112 ? 10.734 29.844 -5.871 1 50.41 112 ALA B N 1
ATOM 3048 C CA . ALA B 1 112 ? 9.336 30.031 -6.223 1 50.41 112 ALA B CA 1
ATOM 3049 C C . ALA B 1 112 ? 8.633 28.688 -6.43 1 50.41 112 ALA B C 1
ATOM 3051 O O . ALA B 1 112 ? 7.406 28.594 -6.32 1 50.41 112 ALA B O 1
ATOM 3052 N N . GLY B 1 113 ? 9.258 27.625 -6.73 1 53.53 113 GLY B N 1
ATOM 3053 C CA . GLY B 1 113 ? 8.555 26.422 -7.145 1 53.53 113 GLY B CA 1
ATOM 3054 C C . GLY B 1 113 ? 8.219 25.5 -5.988 1 53.53 113 GLY B C 1
ATOM 3055 O O . GLY B 1 113 ? 8.117 24.281 -6.168 1 53.53 113 GLY B O 1
ATOM 3056 N N . ARG B 1 114 ? 8.141 26.062 -4.855 1 57.28 114 ARG B N 1
ATOM 3057 C CA . ARG B 1 114 ? 7.914 25.297 -3.633 1 57.28 114 ARG B CA 1
ATOM 3058 C C . ARG B 1 114 ? 6.566 24.578 -3.676 1 57.28 114 ARG B C 1
ATOM 3060 O O . ARG B 1 114 ? 6.469 23.406 -3.299 1 57.28 114 ARG B O 1
ATOM 3067 N N . SER B 1 115 ? 5.66 25.328 -4.188 1 58.69 115 SER B N 1
ATOM 3068 C CA . SER B 1 115 ? 4.312 24.781 -4.234 1 58.69 115 SER B CA 1
ATOM 3069 C C . SER B 1 115 ? 4.203 23.656 -5.27 1 58.69 115 SER B C 1
ATOM 3071 O O . SER B 1 115 ? 3.482 22.688 -5.066 1 58.69 115 SER B O 1
ATOM 3073 N N . GLN B 1 116 ? 5.02 23.766 -6.219 1 58.69 116 GLN B N 1
ATOM 3074 C CA . GLN B 1 116 ? 4.926 22.781 -7.301 1 58.69 116 GLN B CA 1
ATOM 3075 C C . GLN B 1 116 ? 5.566 21.453 -6.902 1 58.69 116 GLN B C 1
ATOM 3077 O O . GLN B 1 116 ? 5.082 20.391 -7.285 1 58.69 116 GLN B O 1
ATOM 3082 N N . VAL B 1 117 ? 6.559 21.594 -6.125 1 60.16 117 VAL B N 1
ATOM 3083 C CA . VAL B 1 117 ? 7.258 20.391 -5.707 1 60.16 117 VAL B CA 1
ATOM 3084 C C . VAL B 1 117 ? 6.359 19.578 -4.773 1 60.16 117 VAL B C 1
ATOM 3086 O O . VAL B 1 117 ? 6.293 18.344 -4.883 1 60.16 117 VAL B O 1
ATOM 3089 N N . SER B 1 118 ? 5.664 20.281 -3.98 1 59.31 118 SER B N 1
ATOM 3090 C CA . SER B 1 118 ? 4.758 19.609 -3.057 1 59.31 118 SER B CA 1
ATOM 3091 C C . SER B 1 118 ? 3.645 18.891 -3.803 1 59.31 118 SER B C 1
ATOM 3093 O O . SER B 1 118 ? 3.264 17.766 -3.432 1 59.31 118 SER B O 1
ATOM 3095 N N . TRP B 1 119 ? 3.293 19.469 -4.883 1 59.97 119 TRP B N 1
ATOM 3096 C CA . TRP B 1 119 ? 2.217 18.875 -5.664 1 59.97 119 TRP B CA 1
ATOM 3097 C C . TRP B 1 119 ? 2.703 17.641 -6.398 1 59.97 119 TRP B C 1
ATOM 3099 O O . TRP B 1 119 ? 1.977 16.641 -6.504 1 59.97 119 TRP B O 1
ATOM 3109 N N . LEU B 1 120 ? 3.867 17.734 -6.836 1 60.78 120 LEU B N 1
ATOM 3110 C CA . LEU B 1 120 ? 4.418 16.609 -7.566 1 60.78 120 LEU B CA 1
ATOM 3111 C C . LEU B 1 120 ? 4.566 15.391 -6.652 1 60.78 120 LEU B C 1
ATOM 3113 O O . LEU B 1 120 ? 4.293 14.258 -7.066 1 60.78 120 LEU B O 1
ATOM 3117 N N . PHE B 1 121 ? 4.898 15.75 -5.504 1 60.69 121 PHE B N 1
ATOM 3118 C CA . PHE B 1 121 ? 5.043 14.672 -4.531 1 60.69 121 PHE B CA 1
ATOM 3119 C C . PHE B 1 121 ? 3.705 13.992 -4.273 1 60.69 121 PHE B C 1
ATOM 3121 O O . PHE B 1 121 ? 3.615 12.766 -4.262 1 60.69 121 PHE B O 1
ATOM 3128 N N . LEU B 1 122 ? 2.748 14.867 -4.113 1 55.62 122 LEU B N 1
ATOM 3129 C CA . LEU B 1 122 ? 1.414 14.352 -3.822 1 55.62 122 LEU B CA 1
ATOM 3130 C C . LEU B 1 122 ? 0.872 13.547 -5 1 55.62 122 LEU B C 1
ATOM 3132 O O . LEU B 1 122 ? 0.239 12.508 -4.809 1 55.62 122 LEU B O 1
ATOM 3136 N N . ALA B 1 123 ? 1.28 14.031 -6.129 1 58.25 123 ALA B N 1
ATOM 3137 C CA . ALA B 1 123 ? 0.791 13.359 -7.332 1 58.25 123 ALA B CA 1
ATOM 3138 C C . ALA B 1 123 ? 1.385 11.961 -7.465 1 58.25 123 ALA B C 1
ATOM 3140 O O . ALA B 1 123 ? 0.674 11.008 -7.785 1 58.25 123 ALA B O 1
ATOM 3141 N N . VAL B 1 124 ? 2.594 11.82 -7.199 1 58.22 124 VAL B N 1
ATOM 3142 C CA . VAL B 1 124 ? 3.287 10.539 -7.309 1 58.22 124 VAL B CA 1
ATOM 3143 C C . VAL B 1 124 ? 2.746 9.57 -6.262 1 58.22 124 VAL B C 1
ATOM 3145 O O . VAL B 1 124 ? 2.541 8.391 -6.551 1 58.22 124 VAL B O 1
ATOM 3148 N N . TYR B 1 125 ? 2.49 10.164 -5.141 1 55.91 125 TYR B N 1
ATOM 3149 C CA . TYR B 1 125 ? 2.016 9.344 -4.039 1 55.91 125 TYR B CA 1
ATOM 3150 C C . TYR B 1 125 ? 0.622 8.797 -4.328 1 55.91 125 TYR B C 1
ATOM 3152 O O . TYR B 1 125 ? 0.294 7.672 -3.93 1 55.91 125 TYR B O 1
ATOM 3160 N N . LEU B 1 126 ? -0.062 9.641 -5.125 1 57.09 126 LEU B N 1
ATOM 3161 C CA . LEU B 1 126 ? -1.453 9.266 -5.355 1 57.09 126 LEU B CA 1
ATOM 3162 C C . LEU B 1 126 ? -1.562 8.242 -6.484 1 57.09 126 LEU B C 1
ATOM 3164 O O . LEU B 1 126 ? -2.602 7.605 -6.652 1 57.09 126 LEU B O 1
ATOM 3168 N N . PHE B 1 127 ? -0.364 8.102 -7.141 1 63.47 127 PHE B N 1
ATOM 3169 C CA . PHE B 1 127 ? -0.416 7.133 -8.227 1 63.47 127 PHE B CA 1
ATOM 3170 C C . PHE B 1 127 ? -0.331 5.711 -7.684 1 63.47 127 PHE B C 1
ATOM 3172 O O . PHE B 1 127 ? 0.465 5.43 -6.785 1 63.47 127 PHE B O 1
ATOM 3179 N N . PRO B 1 128 ? -1.224 4.848 -8.07 1 68.44 128 PRO B N 1
ATOM 3180 C CA . PRO B 1 128 ? -1.2 3.457 -7.613 1 68.44 128 PRO B CA 1
ATOM 3181 C C . PRO B 1 128 ? 0.133 2.768 -7.891 1 68.44 128 PRO B C 1
ATOM 3183 O O . PRO B 1 128 ? 0.713 2.943 -8.969 1 68.44 128 PRO B O 1
ATOM 3186 N N . THR B 1 129 ? 0.584 2.154 -6.934 1 75.12 129 THR B N 1
ATOM 3187 C CA . THR B 1 129 ? 1.895 1.514 -6.949 1 75.12 129 THR B CA 1
ATOM 3188 C C . THR B 1 129 ? 1.983 0.495 -8.086 1 75.12 129 THR B C 1
ATOM 3190 O O . THR B 1 129 ? 3.023 0.373 -8.734 1 75.12 129 THR B O 1
ATOM 3193 N N . ILE B 1 130 ? 0.928 -0.154 -8.352 1 79.31 130 ILE B N 1
ATOM 3194 C CA . ILE B 1 130 ? 0.948 -1.218 -9.352 1 79.31 130 ILE B CA 1
ATOM 3195 C C . ILE B 1 130 ? 1.193 -0.623 -10.734 1 79.31 130 ILE B C 1
ATOM 3197 O O . ILE B 1 130 ? 1.836 -1.248 -11.578 1 79.31 130 ILE B O 1
ATOM 3201 N N . ILE B 1 131 ? 0.707 0.57 -10.938 1 75.56 131 ILE B N 1
ATOM 3202 C CA . ILE B 1 131 ? 0.842 1.243 -12.227 1 75.56 131 ILE B CA 1
ATOM 3203 C C . ILE B 1 131 ? 2.309 1.586 -12.477 1 75.56 131 ILE B C 1
ATOM 3205 O O . ILE B 1 131 ? 2.795 1.468 -13.609 1 75.56 131 ILE B O 1
ATOM 3209 N N . ILE B 1 132 ? 2.941 1.866 -11.398 1 82 132 ILE B N 1
ATOM 3210 C CA . ILE B 1 132 ? 4.336 2.285 -11.508 1 82 132 ILE B CA 1
ATOM 3211 C C . ILE B 1 132 ? 5.246 1.059 -11.5 1 82 132 ILE B C 1
ATOM 3213 O O . ILE B 1 132 ? 6.305 1.058 -12.133 1 82 132 ILE B O 1
ATOM 3217 N N . ALA B 1 133 ? 4.809 0.041 -10.906 1 87.88 133 ALA B N 1
ATOM 3218 C CA . ALA B 1 133 ? 5.664 -1.113 -10.648 1 87.88 133 ALA B CA 1
ATOM 3219 C C . ALA B 1 133 ? 6.031 -1.831 -11.938 1 87.88 133 ALA B C 1
ATOM 3221 O O . ALA B 1 133 ? 7.191 -2.201 -12.148 1 87.88 133 ALA B O 1
ATOM 3222 N N . VAL B 1 134 ? 5.121 -1.971 -12.844 1 86.56 134 VAL B N 1
ATOM 3223 C CA . VAL B 1 134 ? 5.344 -2.771 -14.047 1 86.56 134 VAL B CA 1
ATOM 3224 C C . VAL B 1 134 ? 6.281 -2.029 -15 1 86.56 134 VAL B C 1
ATOM 3226 O O . VAL B 1 134 ? 7.293 -2.58 -15.438 1 86.56 134 VAL B O 1
ATOM 3229 N N . PRO B 1 135 ? 6.031 -0.795 -15.281 1 84.38 135 PRO B N 1
ATOM 3230 C CA . PRO B 1 135 ? 6.965 -0.099 -16.172 1 84.38 135 PRO B CA 1
ATOM 3231 C C . PRO B 1 135 ? 8.359 0.036 -15.57 1 84.38 135 PRO B C 1
ATOM 3233 O O . PRO B 1 135 ? 9.359 -0.028 -16.297 1 84.38 135 PRO B O 1
ATOM 3236 N N . VAL B 1 136 ? 8.438 0.239 -14.336 1 86.75 136 VAL B N 1
ATOM 3237 C CA . VAL B 1 136 ? 9.742 0.315 -13.68 1 86.75 136 VAL B CA 1
ATOM 3238 C C . VAL B 1 136 ? 10.461 -1.024 -13.805 1 86.75 136 VAL B C 1
ATOM 3240 O O . VAL B 1 136 ? 11.656 -1.068 -14.102 1 86.75 136 VAL B O 1
ATOM 3243 N N . PHE B 1 137 ? 9.766 -2.041 -13.594 1 88.88 137 PHE B N 1
ATOM 3244 C CA . PHE B 1 137 ? 10.352 -3.371 -13.703 1 88.88 137 PHE B CA 1
ATOM 3245 C C . PHE B 1 137 ? 10.867 -3.627 -15.109 1 88.88 137 PHE B C 1
ATOM 3247 O O . PHE B 1 137 ? 11.984 -4.117 -15.297 1 88.88 137 PHE B O 1
ATOM 3254 N N . VAL B 1 138 ? 10.031 -3.367 -16.094 1 84.94 138 VAL B N 1
ATOM 3255 C CA . VAL B 1 138 ? 10.422 -3.584 -17.484 1 84.94 138 VAL B CA 1
ATOM 3256 C C . VAL B 1 138 ? 11.648 -2.738 -17.812 1 84.94 138 VAL B C 1
ATOM 3258 O O . VAL B 1 138 ? 12.578 -3.215 -18.469 1 84.94 138 VAL B O 1
ATOM 3261 N N . GLY B 1 139 ? 11.656 -1.478 -17.375 1 84.19 139 GLY B N 1
ATOM 3262 C CA . GLY B 1 139 ? 12.828 -0.638 -17.562 1 84.19 139 GLY B CA 1
ATOM 3263 C C . GLY B 1 139 ? 14.086 -1.222 -16.953 1 84.19 139 GLY B C 1
ATOM 3264 O O . GLY B 1 139 ? 15.156 -1.19 -17.562 1 84.19 139 GLY B O 1
ATOM 3265 N N . PHE B 1 140 ? 14 -1.749 -15.789 1 88.75 140 PHE B N 1
ATOM 3266 C CA . PHE B 1 140 ? 15.141 -2.334 -15.102 1 88.75 140 PHE B CA 1
ATOM 3267 C C . PHE B 1 140 ? 15.602 -3.611 -15.797 1 88.75 140 PHE B C 1
ATOM 3269 O O . PHE B 1 140 ? 16.781 -3.949 -15.773 1 88.75 140 PHE B O 1
ATOM 3276 N N . GLN B 1 141 ? 14.617 -4.328 -16.344 1 85.38 141 GLN B N 1
ATOM 3277 C CA . GLN B 1 141 ? 14.984 -5.516 -17.109 1 85.38 141 GLN B CA 1
ATOM 3278 C C . GLN B 1 141 ? 15.836 -5.145 -18.328 1 85.38 141 GLN B C 1
ATOM 3280 O O . GLN B 1 141 ? 16.812 -5.828 -18.625 1 85.38 141 GLN B O 1
ATOM 3285 N N . VAL B 1 142 ? 15.406 -4.078 -18.938 1 80.94 142 VAL B N 1
ATOM 3286 C CA . VAL B 1 142 ? 16.125 -3.619 -20.109 1 80.94 142 VAL B CA 1
ATOM 3287 C C . VAL B 1 142 ? 17.547 -3.188 -19.719 1 80.94 142 VAL B C 1
ATOM 3289 O O . VAL B 1 142 ? 18.5 -3.4 -20.469 1 80.94 142 VAL B O 1
ATOM 3292 N N . LEU B 1 143 ? 17.75 -2.713 -18.484 1 84.38 143 LEU B N 1
ATOM 3293 C CA . LEU B 1 143 ? 19.031 -2.221 -18.016 1 84.38 143 LEU B CA 1
ATOM 3294 C C . LEU B 1 143 ? 19.859 -3.35 -17.391 1 84.38 143 LEU B C 1
ATOM 3296 O O . LEU B 1 143 ? 21 -3.137 -16.969 1 84.38 143 LEU B O 1
ATOM 3300 N N . GLY B 1 144 ? 19.297 -4.547 -17.281 1 85.88 144 GLY B N 1
ATOM 3301 C CA . GLY B 1 144 ? 19.984 -5.695 -16.719 1 85.88 144 GLY B CA 1
ATOM 3302 C C . GLY B 1 144 ? 19.938 -5.738 -15.203 1 85.88 144 GLY B C 1
ATOM 3303 O O . GLY B 1 144 ? 20.703 -6.465 -14.57 1 85.88 144 GLY B O 1
ATOM 3304 N N . LEU B 1 145 ? 19.047 -4.992 -14.609 1 88.94 145 LEU B N 1
ATOM 3305 C CA . LEU B 1 145 ? 18.922 -4.922 -13.156 1 88.94 145 LEU B CA 1
ATOM 3306 C C . LEU B 1 145 ? 17.625 -5.57 -12.695 1 88.94 145 LEU B C 1
ATOM 3308 O O . LEU B 1 145 ? 17.281 -5.5 -11.516 1 88.94 145 LEU B O 1
ATOM 3312 N N . GLY B 1 146 ? 16.766 -6.184 -13.43 1 82.75 146 GLY B N 1
ATOM 3313 C CA . GLY B 1 146 ? 15.422 -6.672 -13.18 1 82.75 146 GLY B CA 1
ATOM 3314 C C . GLY B 1 146 ? 15.383 -7.836 -12.211 1 82.75 146 GLY B C 1
ATOM 3315 O O . GLY B 1 146 ? 14.398 -8.008 -11.484 1 82.75 146 GLY B O 1
ATOM 3316 N N . SER B 1 147 ? 16.359 -8.695 -11.969 1 89.38 147 SER B N 1
ATOM 3317 C CA . SER B 1 147 ? 16.344 -9.875 -11.102 1 89.38 147 SER B CA 1
ATOM 3318 C C . SER B 1 147 ? 17.5 -9.852 -10.109 1 89.38 147 SER B C 1
ATOM 3320 O O . SER B 1 147 ? 18.234 -10.836 -9.984 1 89.38 147 SER B O 1
ATOM 3322 N N . SER B 1 148 ? 17.484 -8.688 -9.375 1 94.5 148 SER B N 1
ATOM 3323 C CA . SER B 1 148 ? 18.578 -8.539 -8.422 1 94.5 148 SER B CA 1
ATOM 3324 C C . SER B 1 148 ? 18.125 -7.754 -7.191 1 94.5 148 SER B C 1
ATOM 3326 O O . SER B 1 148 ? 17.172 -6.98 -7.254 1 94.5 148 SER B O 1
ATOM 3328 N N . LEU B 1 149 ? 18.859 -8.039 -6.109 1 96.75 149 LEU B N 1
ATOM 3329 C CA . LEU B 1 149 ? 18.594 -7.293 -4.887 1 96.75 149 LEU B CA 1
ATOM 3330 C C . LEU B 1 149 ? 18.969 -5.824 -5.051 1 96.75 149 LEU B C 1
ATOM 3332 O O . LEU B 1 149 ? 18.312 -4.945 -4.477 1 96.75 149 LEU B O 1
ATOM 3336 N N . VAL B 1 150 ? 19.953 -5.555 -5.879 1 96.19 150 VAL B N 1
ATOM 3337 C CA . VAL B 1 150 ? 20.391 -4.184 -6.117 1 96.19 150 VAL B CA 1
ATOM 3338 C C . VAL B 1 150 ? 19.281 -3.408 -6.832 1 96.19 150 VAL B C 1
ATOM 3340 O O . VAL B 1 150 ? 18.984 -2.266 -6.477 1 96.19 150 VAL B O 1
ATOM 3343 N N . GLY B 1 151 ? 18.734 -4.027 -7.895 1 95.12 151 GLY B N 1
ATOM 3344 C CA . GLY B 1 151 ? 17.609 -3.398 -8.57 1 95.12 151 GLY B CA 1
ATOM 3345 C C . GLY B 1 151 ? 16.438 -3.113 -7.645 1 95.12 151 GLY B C 1
ATOM 3346 O O . GLY B 1 151 ? 15.82 -2.051 -7.727 1 95.12 151 GLY B O 1
ATOM 3347 N N . LEU B 1 152 ? 16.188 -4.07 -6.746 1 96.81 152 LEU B N 1
ATOM 3348 C CA . LEU B 1 152 ? 15.094 -3.912 -5.785 1 96.81 152 LEU B CA 1
ATOM 3349 C C . LEU B 1 152 ? 15.375 -2.752 -4.836 1 96.81 152 LEU B C 1
ATOM 3351 O O . LEU B 1 152 ? 14.484 -1.951 -4.551 1 96.81 152 LEU B O 1
ATOM 3355 N N . VAL B 1 153 ? 16.594 -2.631 -4.379 1 97.5 153 VAL B N 1
ATOM 3356 C CA . VAL B 1 153 ? 17 -1.553 -3.48 1 97.5 153 VAL B CA 1
ATOM 3357 C C . VAL B 1 153 ? 16.766 -0.204 -4.16 1 97.5 153 VAL B C 1
ATOM 3359 O O . VAL B 1 153 ? 16.203 0.713 -3.562 1 97.5 153 VAL B O 1
ATOM 3362 N N . ILE B 1 154 ? 17.141 -0.089 -5.398 1 94.25 154 ILE B N 1
ATOM 3363 C CA . ILE B 1 154 ? 16.984 1.154 -6.145 1 94.25 154 ILE B CA 1
ATOM 3364 C C . ILE B 1 154 ? 15.508 1.493 -6.281 1 94.25 154 ILE B C 1
ATOM 3366 O O . ILE B 1 154 ? 15.109 2.648 -6.109 1 94.25 154 ILE B O 1
ATOM 3370 N N . ALA B 1 155 ? 14.734 0.459 -6.609 1 92 155 ALA B N 1
ATOM 3371 C CA . ALA B 1 155 ? 13.297 0.667 -6.738 1 92 155 ALA B CA 1
ATOM 3372 C C . ALA B 1 155 ? 12.695 1.168 -5.426 1 92 155 ALA B C 1
ATOM 3374 O O . ALA B 1 155 ? 11.844 2.061 -5.426 1 92 155 ALA B O 1
ATOM 3375 N N . TYR B 1 156 ? 13.133 0.614 -4.289 1 94.38 156 TYR B N 1
ATOM 3376 C CA . TYR B 1 156 ? 12.609 1.012 -2.984 1 94.38 156 TYR B CA 1
ATOM 3377 C C . TYR B 1 156 ? 13.008 2.445 -2.654 1 94.38 156 TYR B C 1
ATOM 3379 O O . TYR B 1 156 ? 12.219 3.191 -2.061 1 94.38 156 TYR B O 1
ATOM 3387 N N . ILE B 1 157 ? 14.18 2.836 -3.033 1 93.19 157 ILE B N 1
ATOM 3388 C CA . ILE B 1 157 ? 14.625 4.211 -2.83 1 93.19 157 ILE B CA 1
ATOM 3389 C C . ILE B 1 157 ? 13.719 5.164 -3.611 1 93.19 157 ILE B C 1
ATOM 3391 O O . ILE B 1 157 ? 13.227 6.152 -3.062 1 93.19 157 ILE B O 1
ATOM 3395 N N . ALA B 1 158 ? 13.516 4.816 -4.824 1 86.56 158 ALA B N 1
ATOM 3396 C CA . ALA B 1 158 ? 12.68 5.645 -5.688 1 86.56 158 ALA B CA 1
ATOM 3397 C C . ALA B 1 158 ? 11.273 5.777 -5.121 1 86.56 158 ALA B C 1
ATOM 3399 O O . ALA B 1 158 ? 10.633 6.824 -5.254 1 86.56 158 ALA B O 1
ATOM 3400 N N . LEU B 1 159 ? 10.812 4.73 -4.5 1 85.56 159 LEU B N 1
ATOM 3401 C CA . LEU B 1 159 ? 9.453 4.68 -3.967 1 85.56 159 LEU B CA 1
ATOM 3402 C C . LEU B 1 159 ? 9.328 5.551 -2.721 1 85.56 159 LEU B C 1
ATOM 3404 O O . LEU B 1 159 ? 8.281 6.156 -2.486 1 85.56 159 LEU B O 1
ATOM 3408 N N . THR B 1 160 ? 10.391 5.695 -1.953 1 89.75 160 THR B N 1
ATOM 3409 C CA . THR B 1 160 ? 10.227 6.273 -0.624 1 89.75 160 THR B CA 1
ATOM 3410 C C . THR B 1 160 ? 10.797 7.688 -0.58 1 89.75 160 THR B C 1
ATOM 3412 O O . THR B 1 160 ? 10.461 8.477 0.309 1 89.75 160 THR B O 1
ATOM 3415 N N . VAL B 1 161 ? 11.602 8.102 -1.515 1 88.12 161 VAL B N 1
ATOM 3416 C CA . VAL B 1 161 ? 12.336 9.359 -1.47 1 88.12 161 VAL B CA 1
ATOM 3417 C C . VAL B 1 161 ? 11.352 10.531 -1.484 1 88.12 161 VAL B C 1
ATOM 3419 O O . VAL B 1 161 ? 11.469 11.461 -0.686 1 88.12 161 VAL B O 1
ATOM 3422 N N . PRO B 1 162 ? 10.367 10.516 -2.375 1 82.5 162 PRO B N 1
ATOM 3423 C CA . PRO B 1 162 ? 9.484 11.68 -2.436 1 82.5 162 PRO B CA 1
ATOM 3424 C C . PRO B 1 162 ? 8.797 11.977 -1.102 1 82.5 162 PRO B C 1
ATOM 3426 O O . PRO B 1 162 ? 8.812 13.125 -0.638 1 82.5 162 PRO B O 1
ATOM 3429 N N . VAL B 1 163 ? 8.297 10.984 -0.458 1 84.38 163 VAL B N 1
ATOM 3430 C CA . VAL B 1 163 ? 7.617 11.18 0.819 1 84.38 163 VAL B CA 1
ATOM 3431 C C . VAL B 1 163 ? 8.641 11.531 1.898 1 84.38 163 VAL B C 1
ATOM 3433 O O . VAL B 1 163 ? 8.383 12.398 2.74 1 84.38 163 VAL B O 1
ATOM 3436 N N . SER B 1 164 ? 9.742 10.883 1.83 1 90.25 164 SER B N 1
ATOM 3437 C CA . SER B 1 164 ? 10.797 11.141 2.807 1 90.25 164 SER B CA 1
ATOM 3438 C C . SER B 1 164 ? 11.281 12.586 2.725 1 90.25 164 SER B C 1
ATOM 3440 O O . SER B 1 164 ? 11.508 13.227 3.752 1 90.25 164 SER B O 1
ATOM 3442 N N . VAL B 1 165 ? 11.391 13.078 1.545 1 88.06 165 VAL B N 1
ATOM 3443 C CA . VAL B 1 165 ? 11.805 14.461 1.356 1 88.06 165 VAL B CA 1
ATOM 3444 C C . VAL B 1 165 ? 10.734 15.406 1.9 1 88.06 165 VAL B C 1
ATOM 3446 O O . VAL B 1 165 ? 11.047 16.391 2.564 1 88.06 165 VAL B O 1
ATOM 3449 N N . HIS B 1 166 ? 9.562 15.109 1.596 1 84.56 166 HIS B N 1
ATOM 3450 C CA . HIS B 1 166 ? 8.461 15.93 2.08 1 84.56 166 HIS B CA 1
ATOM 3451 C C . HIS B 1 166 ? 8.445 15.984 3.604 1 84.56 166 HIS B C 1
ATOM 3453 O O . HIS B 1 166 ? 8.297 17.062 4.188 1 84.56 166 HIS B O 1
ATOM 3459 N N . MET B 1 167 ? 8.633 14.859 4.23 1 87.06 167 MET B N 1
ATOM 3460 C CA . MET B 1 167 ? 8.625 14.781 5.688 1 87.06 167 MET B CA 1
ATOM 3461 C C . MET B 1 167 ? 9.75 15.633 6.277 1 87.06 167 MET B C 1
ATOM 3463 O O . MET B 1 167 ? 9.516 16.422 7.188 1 87.06 167 MET B O 1
ATOM 3467 N N . LEU B 1 168 ? 10.883 15.461 5.785 1 91.12 168 LEU B N 1
ATOM 3468 C CA . LEU B 1 168 ? 12.039 16.156 6.348 1 91.12 168 LEU B CA 1
ATOM 3469 C C . LEU B 1 168 ? 12 17.641 6.008 1 91.12 168 LEU B C 1
ATOM 3471 O O . LEU B 1 168 ? 12.336 18.484 6.844 1 91.12 168 LEU B O 1
ATOM 3475 N N . ARG B 1 169 ? 11.586 17.922 4.844 1 88.81 169 ARG B N 1
ATOM 3476 C CA . ARG B 1 169 ? 11.461 19.328 4.445 1 88.81 169 ARG B CA 1
ATOM 3477 C C . ARG B 1 169 ? 10.469 20.062 5.336 1 88.81 169 ARG B C 1
ATOM 3479 O O . ARG B 1 169 ? 10.711 21.219 5.711 1 88.81 169 ARG B O 1
ATOM 3486 N N . ASN B 1 170 ? 9.406 19.5 5.586 1 86.31 170 ASN B N 1
ATOM 3487 C CA . ASN B 1 170 ? 8.406 20.109 6.453 1 86.31 170 ASN B CA 1
ATOM 3488 C C . ASN B 1 170 ? 8.977 20.422 7.836 1 86.31 170 ASN B C 1
ATOM 3490 O O . ASN B 1 170 ? 8.68 21.469 8.414 1 86.31 170 ASN B O 1
ATOM 3494 N N . TYR B 1 171 ? 9.766 19.562 8.305 1 89.88 171 TYR B N 1
ATOM 3495 C CA . TYR B 1 171 ? 10.398 19.781 9.594 1 89.88 171 TYR B CA 1
ATOM 3496 C C . TYR B 1 171 ? 11.438 20.906 9.508 1 89.88 171 TYR B C 1
ATOM 3498 O O . TYR B 1 171 ? 11.469 21.797 10.359 1 89.88 171 TYR B O 1
ATOM 3506 N N . LEU B 1 172 ? 12.219 20.906 8.516 1 91.88 172 LEU B N 1
ATOM 3507 C CA . LEU B 1 172 ? 13.297 21.875 8.367 1 91.88 172 LEU B CA 1
ATOM 3508 C C . LEU B 1 172 ? 12.742 23.281 8.148 1 91.88 172 LEU B C 1
ATOM 3510 O O . LEU B 1 172 ? 13.359 24.266 8.555 1 91.88 172 LEU B O 1
ATOM 3514 N N . ALA B 1 173 ? 11.641 23.281 7.492 1 88.81 173 ALA B N 1
ATOM 3515 C CA . ALA B 1 173 ? 11 24.578 7.25 1 88.81 173 ALA B CA 1
ATOM 3516 C C . ALA B 1 173 ? 10.625 25.25 8.562 1 88.81 173 ALA B C 1
ATOM 3518 O O . ALA B 1 173 ? 10.492 26.484 8.625 1 88.81 173 ALA B O 1
ATOM 3519 N N . GLY B 1 174 ? 10.547 24.469 9.547 1 90.25 174 GLY B N 1
ATOM 3520 C CA . GLY B 1 174 ? 10.219 25.016 10.852 1 90.25 174 GLY B CA 1
ATOM 3521 C C . GLY B 1 174 ? 11.43 25.562 11.594 1 90.25 174 GLY B C 1
ATOM 3522 O O . GLY B 1 174 ? 11.289 26.281 12.586 1 90.25 174 GLY B O 1
ATOM 3523 N N . ILE B 1 175 ? 12.578 25.266 11.141 1 89.44 175 ILE B N 1
ATOM 3524 C CA . ILE B 1 175 ? 13.812 25.766 11.75 1 89.44 175 ILE B CA 1
ATOM 3525 C C . ILE B 1 175 ? 14.148 27.141 11.18 1 89.44 175 ILE B C 1
ATOM 3527 O O . ILE B 1 175 ? 14.32 27.297 9.969 1 89.44 175 ILE B O 1
ATOM 3531 N N . PRO B 1 176 ? 14.242 28.109 12.016 1 90.94 176 PRO B N 1
ATOM 3532 C CA . PRO B 1 176 ? 14.531 29.469 11.539 1 90.94 176 PRO B CA 1
ATOM 3533 C C . PRO B 1 176 ? 15.828 29.547 10.734 1 90.94 176 PRO B C 1
ATOM 3535 O O . PRO B 1 176 ? 16.828 28.938 11.117 1 90.94 176 PRO B O 1
ATOM 3538 N N . GLU B 1 177 ? 15.805 30.297 9.75 1 88.81 177 GLU B N 1
ATOM 3539 C CA . GLU B 1 177 ? 16.969 30.469 8.875 1 88.81 177 GLU B CA 1
ATOM 3540 C C . GLU B 1 177 ? 18.062 31.266 9.57 1 88.81 177 GLU B C 1
ATOM 3542 O O . GLU B 1 177 ? 19.219 31.219 9.156 1 88.81 177 GLU B O 1
ATOM 3547 N N . SER B 1 178 ? 17.656 32 10.539 1 91.38 178 SER B N 1
ATOM 3548 C CA . SER B 1 178 ? 18.609 32.812 11.281 1 91.38 178 SER B CA 1
ATOM 3549 C C . SER B 1 178 ? 19.719 31.984 11.883 1 91.38 178 SER B C 1
ATOM 3551 O O . SER B 1 178 ? 20.844 32.469 12.062 1 91.38 178 SER B O 1
ATOM 3553 N N . ILE B 1 179 ? 19.406 30.781 12.109 1 91 179 ILE B N 1
ATOM 3554 C CA . ILE B 1 179 ? 20.391 29.859 12.648 1 91 179 ILE B CA 1
ATOM 3555 C C . ILE B 1 179 ? 21.5 29.641 11.625 1 91 179 ILE B C 1
ATOM 3557 O O . ILE B 1 179 ? 22.688 29.703 11.961 1 91 179 ILE B O 1
ATOM 3561 N N . ASP B 1 180 ? 21.109 29.453 10.461 1 88.75 180 ASP B N 1
ATOM 3562 C CA . ASP B 1 180 ? 22.078 29.266 9.383 1 88.75 180 ASP B CA 1
ATOM 3563 C C . ASP B 1 180 ? 22.875 30.547 9.148 1 88.75 180 ASP B C 1
ATOM 3565 O O . ASP B 1 180 ? 24.094 30.5 8.953 1 88.75 180 ASP B O 1
ATOM 3569 N N . GLU B 1 181 ? 22.188 31.641 9.148 1 89.12 181 GLU B N 1
ATOM 3570 C CA . GLU B 1 181 ? 22.828 32.938 8.906 1 89.12 181 GLU B CA 1
ATOM 3571 C C . GLU B 1 181 ? 23.891 33.219 9.953 1 89.12 181 GLU B C 1
ATOM 3573 O O . GLU B 1 181 ? 24.984 33.719 9.625 1 89.12 181 GLU B O 1
ATOM 3578 N N . ALA B 1 182 ? 23.516 33 11.125 1 93.44 182 ALA B N 1
ATOM 3579 C CA . ALA B 1 182 ? 24.469 33.219 12.219 1 93.44 182 ALA B CA 1
ATOM 3580 C C . ALA B 1 182 ? 25.719 32.375 12.047 1 93.44 182 ALA B C 1
ATOM 3582 O O . ALA B 1 182 ? 26.828 32.812 12.289 1 93.44 182 ALA B O 1
ATOM 3583 N N . ALA B 1 183 ? 25.531 31.172 11.656 1 92.94 183 ALA B N 1
ATOM 3584 C CA . ALA B 1 183 ? 26.641 30.25 11.461 1 92.94 183 ALA B CA 1
ATOM 3585 C C . ALA B 1 183 ? 27.531 30.703 10.305 1 92.94 183 ALA B C 1
ATOM 3587 O O . ALA B 1 183 ? 28.75 30.562 10.359 1 92.94 183 ALA B O 1
ATOM 3588 N N . VAL B 1 184 ? 26.906 31.234 9.312 1 89.38 184 VAL B N 1
ATOM 3589 C CA . VAL B 1 184 ? 27.641 31.75 8.164 1 89.38 184 VAL B CA 1
ATOM 3590 C C . VAL B 1 184 ? 28.5 32.938 8.594 1 89.38 184 VAL B C 1
ATOM 3592 O O . VAL B 1 184 ? 29.641 33.094 8.164 1 89.38 184 VAL B O 1
ATOM 3595 N N . ILE B 1 185 ? 27.875 33.719 9.398 1 92.19 185 ILE B N 1
ATOM 3596 C CA . ILE B 1 185 ? 28.578 34.875 9.914 1 92.19 185 ILE B CA 1
ATOM 3597 C C . ILE B 1 185 ? 29.797 34.438 10.711 1 92.19 185 ILE B C 1
ATOM 3599 O O . ILE B 1 185 ? 30.859 35.062 10.656 1 92.19 185 ILE B O 1
ATOM 3603 N N . ASP B 1 186 ? 29.734 33.312 11.383 1 93.75 186 ASP B N 1
ATOM 3604 C CA . ASP B 1 186 ? 30.812 32.75 12.18 1 93.75 186 ASP B CA 1
ATOM 3605 C C . ASP B 1 186 ? 31.812 32 11.289 1 93.75 186 ASP B C 1
ATOM 3607 O O . ASP B 1 186 ? 32.812 31.469 11.781 1 93.75 186 ASP B O 1
ATOM 3611 N N . GLY B 1 187 ? 31.547 31.938 10.016 1 91.69 187 GLY B N 1
ATOM 3612 C CA . GLY B 1 187 ? 32.5 31.391 9.062 1 91.69 187 GLY B CA 1
ATOM 3613 C C . GLY B 1 187 ? 32.219 29.953 8.688 1 91.69 187 GLY B C 1
ATOM 3614 O O . GLY B 1 187 ? 33.031 29.297 8.039 1 91.69 187 GLY B O 1
ATOM 3615 N N . ALA B 1 188 ? 31.125 29.438 9.125 1 91.88 188 ALA B N 1
ATOM 3616 C CA . ALA B 1 188 ? 30.781 28.047 8.828 1 91.88 188 ALA B CA 1
ATOM 3617 C C . ALA B 1 188 ? 30.359 27.891 7.371 1 91.88 188 ALA B C 1
ATOM 3619 O O . ALA B 1 188 ? 29.672 28.766 6.816 1 91.88 188 ALA B O 1
ATOM 3620 N N . SER B 1 189 ? 30.797 26.766 6.754 1 89 189 SER B N 1
ATOM 3621 C CA . SER B 1 189 ? 30.344 26.422 5.41 1 89 189 SER B CA 1
ATOM 3622 C C . SER B 1 189 ? 28.953 25.781 5.438 1 89 189 SER B C 1
ATOM 3624 O O . SER B 1 189 ? 28.469 25.375 6.496 1 89 189 SER B O 1
ATOM 3626 N N . ARG B 1 190 ? 28.328 25.688 4.344 1 84.06 190 ARG B N 1
ATOM 3627 C CA . ARG B 1 190 ? 27 25.109 4.262 1 84.06 190 ARG B CA 1
ATOM 3628 C C . ARG B 1 190 ? 27.016 23.641 4.656 1 84.06 190 ARG B C 1
ATOM 3630 O O . ARG B 1 190 ? 26.078 23.141 5.273 1 84.06 190 ARG B O 1
ATOM 3637 N N . PHE B 1 191 ? 28.062 22.984 4.195 1 88.44 191 PHE B N 1
ATOM 3638 C CA . PHE B 1 191 ? 28.188 21.578 4.543 1 88.44 191 PHE B CA 1
ATOM 3639 C C . PHE B 1 191 ? 28.359 21.406 6.047 1 88.44 191 PHE B C 1
ATOM 3641 O O . PHE B 1 191 ? 27.812 20.484 6.637 1 88.44 191 PHE B O 1
ATOM 3648 N N . GLN B 1 192 ? 29.094 22.328 6.648 1 92.25 192 GLN B N 1
ATOM 3649 C CA . GLN B 1 192 ? 29.281 22.312 8.094 1 92.25 192 GLN B CA 1
ATOM 3650 C C . GLN B 1 192 ? 27.969 22.609 8.82 1 92.25 192 GLN B C 1
ATOM 3652 O O . GLN B 1 192 ? 27.672 21.969 9.836 1 92.25 192 GLN B O 1
ATOM 3657 N N . ILE B 1 193 ? 27.25 23.516 8.242 1 92.38 193 ILE B N 1
ATOM 3658 C CA . ILE B 1 193 ? 25.969 23.875 8.844 1 92.38 193 ILE B CA 1
ATOM 3659 C C . ILE B 1 193 ? 25.016 22.688 8.742 1 92.38 193 ILE B C 1
ATOM 3661 O O . ILE B 1 193 ? 24.375 22.312 9.734 1 92.38 193 ILE B O 1
ATOM 3665 N N . MET B 1 194 ? 24.969 22.047 7.621 1 91.12 194 MET B N 1
ATOM 3666 C CA . MET B 1 194 ? 24.094 20.906 7.418 1 91.12 194 MET B CA 1
ATOM 3667 C C . MET B 1 194 ? 24.469 19.75 8.352 1 91.12 194 MET B C 1
ATOM 3669 O O . MET B 1 194 ? 23.609 19.203 9.039 1 91.12 194 MET B O 1
ATOM 3673 N N . THR B 1 195 ? 25.734 19.391 8.43 1 93.38 195 THR B N 1
ATOM 3674 C CA . THR B 1 195 ? 26.172 18.188 9.133 1 93.38 195 THR B CA 1
ATOM 3675 C C . THR B 1 195 ? 26.266 18.438 10.641 1 93.38 195 THR B C 1
ATOM 3677 O O . THR B 1 195 ? 25.969 17.547 11.445 1 93.38 195 THR B O 1
ATOM 3680 N N . ARG B 1 196 ? 26.547 19.75 11.078 1 94.5 196 ARG B N 1
ATOM 3681 C CA . ARG B 1 196 ? 26.828 20 12.492 1 94.5 196 ARG B CA 1
ATOM 3682 C C . ARG B 1 196 ? 25.656 20.688 13.18 1 94.5 196 ARG B C 1
ATOM 3684 O O . ARG B 1 196 ? 25.547 20.672 14.406 1 94.5 196 ARG B O 1
ATOM 3691 N N . ILE B 1 197 ? 24.797 21.25 12.43 1 93.81 197 ILE B N 1
ATOM 3692 C CA . ILE B 1 197 ? 23.703 21.984 13.055 1 93.81 197 ILE B CA 1
ATOM 3693 C C . ILE B 1 197 ? 22.375 21.375 12.633 1 93.81 197 ILE B C 1
ATOM 3695 O O . ILE B 1 197 ? 21.641 20.828 13.461 1 93.81 197 ILE B O 1
ATOM 3699 N N . THR B 1 198 ? 22.109 21.312 11.359 1 93.06 198 THR B N 1
ATOM 3700 C CA . THR B 1 198 ? 20.828 20.891 10.828 1 93.06 198 THR B CA 1
ATOM 3701 C C . THR B 1 198 ? 20.562 19.422 11.133 1 93.06 198 THR B C 1
ATOM 3703 O O . THR B 1 198 ? 19.5 19.062 11.625 1 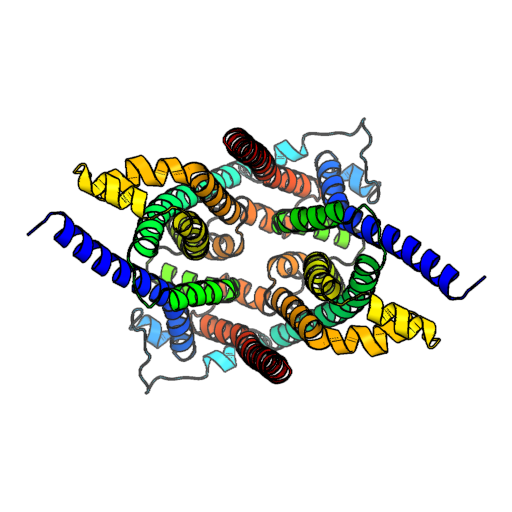93.06 198 THR B O 1
ATOM 3706 N N . VAL B 1 199 ? 21.547 18.562 10.875 1 94.44 199 VAL B N 1
ATOM 3707 C CA . VAL B 1 199 ? 21.359 17.125 11.016 1 94.44 199 VAL B CA 1
ATOM 3708 C C . VAL B 1 199 ? 21.125 16.766 12.477 1 94.44 199 VAL B C 1
ATOM 3710 O O . VAL B 1 199 ? 20.156 16.078 12.805 1 94.44 199 VAL B O 1
ATOM 3713 N N . PRO B 1 200 ? 21.953 17.328 13.367 1 94.44 200 PRO B N 1
ATOM 3714 C CA . PRO B 1 200 ? 21.688 17.016 14.773 1 94.44 200 PRO B CA 1
ATOM 3715 C C . PRO B 1 200 ? 20.328 17.531 15.242 1 94.44 200 PRO B C 1
ATOM 3717 O O . PRO B 1 200 ? 19.641 16.844 16 1 94.44 200 PRO B O 1
ATOM 3720 N N . LEU B 1 201 ? 19.906 18.703 14.789 1 91.69 201 LEU B N 1
ATOM 3721 C CA . LEU B 1 201 ? 18.625 19.281 15.172 1 91.69 201 LEU B CA 1
ATOM 3722 C C . LEU B 1 201 ? 17.469 18.469 14.594 1 91.69 201 LEU B C 1
ATOM 3724 O O . LEU B 1 201 ? 16.406 18.359 15.211 1 91.69 201 LEU B O 1
ATOM 3728 N N . ALA B 1 202 ? 17.703 17.859 13.461 1 94.12 202 ALA B N 1
ATOM 3729 C CA . ALA B 1 202 ? 16.641 17.172 12.742 1 94.12 202 ALA B CA 1
ATOM 3730 C C . ALA B 1 202 ? 16.688 15.664 12.984 1 94.12 202 ALA B C 1
ATOM 3732 O O . ALA B 1 202 ? 15.953 14.898 12.359 1 94.12 202 ALA B O 1
ATOM 3733 N N . MET B 1 203 ? 17.516 15.195 13.883 1 92.88 203 MET B N 1
ATOM 3734 C CA . MET B 1 203 ? 17.781 13.773 14.07 1 92.88 203 MET B CA 1
ATOM 3735 C C . MET B 1 203 ? 16.5 13.008 14.367 1 92.88 203 MET B C 1
ATOM 3737 O O . MET B 1 203 ? 16.281 11.922 13.82 1 92.88 203 MET B O 1
ATOM 3741 N N . PRO B 1 204 ? 15.57 13.547 15.156 1 88.31 204 PRO B N 1
ATOM 3742 C CA . PRO B 1 204 ? 14.336 12.805 15.391 1 88.31 204 PRO B CA 1
ATOM 3743 C C . PRO B 1 204 ? 13.531 12.562 14.109 1 88.31 204 PRO B C 1
ATOM 3745 O O . PRO B 1 204 ? 13.031 11.461 13.891 1 88.31 204 PRO B O 1
ATOM 3748 N N . THR B 1 205 ? 13.516 13.609 13.328 1 90.81 205 THR B N 1
ATOM 3749 C CA . THR B 1 205 ? 12.781 13.477 12.078 1 90.81 205 THR B CA 1
ATOM 3750 C C . THR B 1 205 ? 13.531 12.578 11.102 1 90.81 205 THR B C 1
ATOM 3752 O O . THR B 1 205 ? 12.922 11.82 10.344 1 90.81 205 THR B O 1
ATOM 3755 N N . ILE B 1 206 ? 14.852 12.664 11.125 1 93.88 206 ILE B N 1
ATOM 3756 C CA . ILE B 1 206 ? 15.664 11.805 10.273 1 93.88 206 ILE B CA 1
ATOM 3757 C C . ILE B 1 206 ? 15.445 10.344 10.664 1 93.88 206 ILE B C 1
ATOM 3759 O O . ILE B 1 206 ? 15.289 9.484 9.797 1 93.88 206 ILE B O 1
ATOM 3763 N N . MET B 1 207 ? 15.375 10.07 11.93 1 90.94 207 MET B N 1
ATOM 3764 C CA . MET B 1 207 ? 15.133 8.711 12.406 1 90.94 207 MET B CA 1
ATOM 3765 C C . MET B 1 207 ? 13.742 8.234 12 1 90.94 207 MET B C 1
ATOM 3767 O O . MET B 1 207 ? 13.562 7.078 11.609 1 90.94 207 MET B O 1
ATOM 3771 N N . SER B 1 208 ? 12.781 9.125 12.102 1 89.44 208 SER B N 1
ATOM 3772 C CA . SER B 1 208 ? 11.43 8.781 11.68 1 89.44 208 SER B CA 1
ATOM 3773 C C . SER B 1 208 ? 11.375 8.477 10.188 1 89.44 208 SER B C 1
ATOM 3775 O O . SER B 1 208 ? 10.664 7.562 9.758 1 89.44 208 SER B O 1
ATOM 3777 N N . THR B 1 209 ? 12.125 9.25 9.484 1 91.44 209 THR B N 1
ATOM 3778 C CA . THR B 1 209 ? 12.195 9.039 8.047 1 91.44 209 THR B CA 1
ATOM 3779 C C . THR B 1 209 ? 12.867 7.711 7.719 1 91.44 209 THR B C 1
ATOM 3781 O O . THR B 1 209 ? 12.43 6.992 6.816 1 91.44 209 THR B O 1
ATOM 3784 N N . ALA B 1 210 ? 13.898 7.438 8.422 1 93.31 210 ALA B N 1
ATOM 3785 C CA . ALA B 1 210 ? 14.586 6.156 8.25 1 93.31 210 ALA B CA 1
ATOM 3786 C C . ALA B 1 210 ? 13.656 4.992 8.578 1 93.31 210 ALA B C 1
ATOM 3788 O O . ALA B 1 210 ? 13.633 3.986 7.863 1 93.31 210 ALA B O 1
ATOM 3789 N N . LEU B 1 211 ? 12.953 5.137 9.625 1 90.75 211 LEU B N 1
ATOM 3790 C CA . LEU B 1 211 ? 12.016 4.094 10.039 1 90.75 211 LEU B CA 1
ATOM 3791 C C . LEU B 1 211 ? 10.906 3.916 9.008 1 90.75 211 LEU B C 1
ATOM 3793 O O . LEU B 1 211 ? 10.508 2.787 8.703 1 90.75 211 LEU B O 1
ATOM 3797 N N . TYR B 1 212 ? 10.383 4.992 8.57 1 88.94 212 TYR B N 1
ATOM 3798 C CA . TYR B 1 212 ? 9.375 4.957 7.52 1 88.94 212 TYR B CA 1
ATOM 3799 C C . TYR B 1 212 ? 9.875 4.18 6.309 1 88.94 212 TYR B C 1
ATOM 3801 O O . TYR B 1 212 ? 9.203 3.262 5.832 1 88.94 212 TYR B O 1
ATOM 3809 N N . SER B 1 213 ? 11.078 4.551 5.816 1 93.25 213 SER B N 1
ATOM 3810 C CA . SER B 1 213 ? 11.664 3.906 4.648 1 93.25 213 SER B CA 1
ATOM 3811 C C . SER B 1 213 ? 11.914 2.424 4.902 1 93.25 213 SER B C 1
ATOM 3813 O O . SER B 1 213 ? 11.656 1.587 4.031 1 93.25 213 SER B O 1
ATOM 3815 N N . PHE B 1 214 ? 12.391 2.107 6.059 1 93.81 214 PHE B N 1
ATOM 3816 C CA . PHE B 1 214 ? 12.648 0.719 6.422 1 93.81 214 PHE B CA 1
ATOM 3817 C C . PHE B 1 214 ? 11.359 -0.091 6.414 1 93.81 214 PHE B C 1
ATOM 3819 O O . PHE B 1 214 ? 11.305 -1.187 5.852 1 93.81 214 PHE B O 1
ATOM 3826 N N . MET B 1 215 ? 10.383 0.456 7.023 1 89.94 215 MET B N 1
ATOM 3827 C CA . MET B 1 215 ? 9.109 -0.252 7.145 1 89.94 215 MET B CA 1
ATOM 3828 C C . MET B 1 215 ? 8.492 -0.503 5.773 1 89.94 215 MET B C 1
ATOM 3830 O O . MET B 1 215 ? 7.945 -1.578 5.52 1 89.94 215 MET B O 1
ATOM 3834 N N . ILE B 1 216 ? 8.578 0.458 4.938 1 90.12 216 ILE B N 1
ATOM 3835 C CA . ILE B 1 216 ? 8.039 0.305 3.59 1 90.12 216 ILE B CA 1
ATOM 3836 C C . ILE B 1 216 ? 8.805 -0.79 2.85 1 90.12 216 ILE B C 1
ATOM 3838 O O . ILE B 1 216 ? 8.203 -1.676 2.24 1 90.12 216 ILE B O 1
ATOM 3842 N N . ALA B 1 217 ? 10.062 -0.79 2.949 1 94.12 217 ALA B N 1
ATOM 3843 C CA . ALA B 1 217 ? 10.898 -1.775 2.266 1 94.12 217 ALA B CA 1
ATOM 3844 C C . ALA B 1 217 ? 10.672 -3.174 2.834 1 94.12 217 ALA B C 1
ATOM 3846 O O . ALA B 1 217 ? 10.586 -4.148 2.084 1 94.12 217 ALA B O 1
ATOM 3847 N N . TRP B 1 218 ? 10.586 -3.273 4.109 1 93.62 218 TRP B N 1
ATOM 3848 C CA . TRP B 1 218 ? 10.414 -4.559 4.781 1 93.62 218 TRP B CA 1
ATOM 3849 C C . TRP B 1 218 ? 9.094 -5.203 4.391 1 93.62 218 TRP B C 1
ATOM 3851 O O . TRP B 1 218 ? 9.008 -6.426 4.234 1 93.62 218 TRP B O 1
ATOM 3861 N N . ASN B 1 219 ? 8.117 -4.445 4.16 1 89.94 219 ASN B N 1
ATOM 3862 C CA . ASN B 1 219 ? 6.766 -4.949 3.941 1 89.94 219 ASN B CA 1
ATOM 3863 C C . ASN B 1 219 ? 6.418 -4.996 2.455 1 89.94 219 ASN B C 1
ATOM 3865 O O . ASN B 1 219 ? 5.363 -5.516 2.076 1 89.94 219 ASN B O 1
ATOM 3869 N N . GLU B 1 220 ? 7.254 -4.469 1.712 1 91.19 220 GLU B N 1
ATOM 3870 C CA . GLU B 1 220 ? 6.965 -4.332 0.288 1 91.19 220 GLU B CA 1
ATOM 3871 C C . GLU B 1 220 ? 6.895 -5.699 -0.392 1 91.19 220 GLU B C 1
ATOM 3873 O O . GLU B 1 220 ? 7.734 -6.566 -0.142 1 91.19 220 GLU B O 1
ATOM 3878 N N . PHE B 1 221 ? 5.969 -5.988 -1.253 1 91.06 221 PHE B N 1
ATOM 3879 C CA . PHE B 1 221 ? 5.75 -7.297 -1.855 1 91.06 221 PHE B CA 1
ATOM 3880 C C . PHE B 1 221 ? 5.73 -7.195 -3.377 1 91.06 221 PHE B C 1
ATOM 3882 O O . PHE B 1 221 ? 6.336 -8.023 -4.066 1 91.06 221 PHE B O 1
ATOM 3889 N N . LEU B 1 222 ? 5.094 -6.188 -3.891 1 89.62 222 LEU B N 1
ATOM 3890 C CA . LEU B 1 222 ? 4.797 -6.129 -5.316 1 89.62 222 LEU B CA 1
ATOM 3891 C C . LEU B 1 222 ? 6.078 -6.051 -6.137 1 89.62 222 LEU B C 1
ATOM 3893 O O . LEU B 1 222 ? 6.273 -6.832 -7.07 1 89.62 222 LEU B O 1
ATOM 3897 N N . PHE B 1 223 ? 6.938 -5.16 -5.777 1 93 223 PHE B N 1
ATOM 3898 C CA . PHE B 1 223 ? 8.203 -5.047 -6.496 1 93 223 PHE B CA 1
ATOM 3899 C C . PHE B 1 223 ? 9.039 -6.309 -6.32 1 93 223 PHE B C 1
ATOM 3901 O O . PHE B 1 223 ? 9.688 -6.77 -7.262 1 93 223 PHE B O 1
ATOM 3908 N N . ALA B 1 224 ? 9.016 -6.797 -5.117 1 94.88 224 ALA B N 1
ATOM 3909 C CA . ALA B 1 224 ? 9.75 -8.039 -4.875 1 94.88 224 ALA B CA 1
ATOM 3910 C C . ALA B 1 224 ? 9.242 -9.164 -5.773 1 94.88 224 ALA B C 1
ATOM 3912 O O . ALA B 1 224 ? 10.031 -9.945 -6.305 1 94.88 224 ALA B O 1
ATOM 3913 N N . LEU B 1 225 ? 7.984 -9.289 -5.867 1 92.69 225 LEU B N 1
ATOM 3914 C CA . LEU B 1 225 ? 7.391 -10.305 -6.727 1 92.69 225 LEU B CA 1
ATOM 3915 C C . LEU B 1 225 ? 7.863 -10.141 -8.172 1 92.69 225 LEU B C 1
ATOM 3917 O O . LEU B 1 225 ? 8.312 -11.102 -8.797 1 92.69 225 LEU B O 1
ATOM 3921 N N . LEU B 1 226 ? 7.82 -8.945 -8.648 1 91.44 226 LEU B N 1
ATOM 3922 C CA . LEU B 1 226 ? 8.164 -8.695 -10.047 1 91.44 226 LEU B CA 1
ATOM 3923 C C . LEU B 1 226 ? 9.656 -8.875 -10.281 1 91.44 226 LEU B C 1
ATOM 3925 O O . LEU B 1 226 ? 10.062 -9.461 -11.289 1 91.44 226 LEU B O 1
ATOM 3929 N N . PHE B 1 227 ? 10.469 -8.461 -9.375 1 93.38 227 PHE B N 1
ATOM 3930 C CA . PHE B 1 227 ? 11.914 -8.438 -9.562 1 93.38 227 PHE B CA 1
ATOM 3931 C C . PHE B 1 227 ? 12.523 -9.797 -9.258 1 93.38 227 PHE B C 1
ATOM 3933 O O . PHE B 1 227 ? 13.531 -10.18 -9.859 1 93.38 227 PHE B O 1
ATOM 3940 N N . LEU B 1 228 ? 11.875 -10.555 -8.305 1 94.56 228 LEU B N 1
ATOM 3941 C CA . LEU B 1 228 ? 12.641 -11.664 -7.738 1 94.56 228 LEU B CA 1
ATOM 3942 C C . LEU B 1 228 ? 11.922 -12.992 -7.961 1 94.56 228 LEU B C 1
ATOM 3944 O O . LEU B 1 228 ? 12.445 -14.055 -7.621 1 94.56 228 LEU B O 1
ATOM 3948 N N . SER B 1 229 ? 10.797 -12.992 -8.531 1 89.75 229 SER B N 1
ATOM 3949 C CA . SER B 1 229 ? 9.969 -14.195 -8.625 1 89.75 229 SER B CA 1
ATOM 3950 C C . SER B 1 229 ? 10.742 -15.336 -9.273 1 89.75 229 SER B C 1
ATOM 3952 O O . SER B 1 229 ? 10.555 -16.5 -8.906 1 89.75 229 SER B O 1
ATOM 3954 N N . ALA B 1 230 ? 11.688 -15.078 -10.141 1 87.88 230 ALA B N 1
ATOM 3955 C CA . ALA B 1 230 ? 12.391 -16.094 -10.914 1 87.88 230 ALA B CA 1
ATOM 3956 C C . ALA B 1 230 ? 13.547 -16.688 -10.125 1 87.88 230 ALA B C 1
ATOM 3958 O O . ALA B 1 230 ? 14.086 -17.734 -10.492 1 87.88 230 ALA B O 1
ATOM 3959 N N . LYS B 1 231 ? 13.953 -16.062 -9.055 1 93.25 231 LY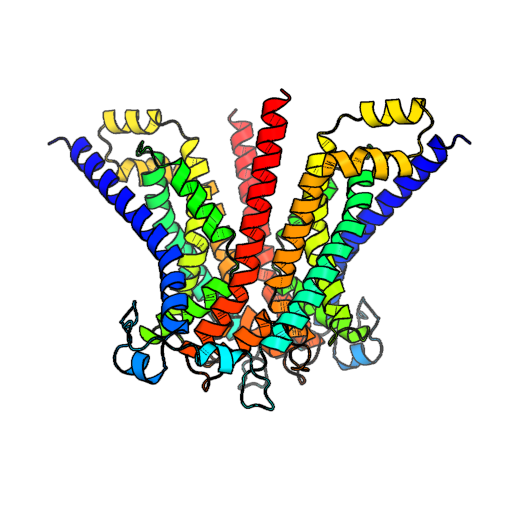S B N 1
ATOM 3960 C CA . LYS B 1 231 ? 15.086 -16.516 -8.25 1 93.25 231 LYS B CA 1
ATOM 3961 C C . LYS B 1 231 ? 14.703 -16.641 -6.781 1 93.25 231 LYS B C 1
ATOM 3963 O O . LYS B 1 231 ? 14.883 -15.695 -6.008 1 93.25 231 LYS B O 1
ATOM 3968 N N . GLN B 1 232 ? 14.375 -17.781 -6.418 1 92.62 232 GLN B N 1
ATOM 3969 C CA . GLN B 1 232 ? 13.844 -18.031 -5.082 1 92.62 232 GLN B CA 1
ATOM 3970 C C . GLN B 1 232 ? 14.867 -17.672 -4.012 1 92.62 232 GLN B C 1
ATOM 3972 O O . GLN B 1 232 ? 14.508 -17.188 -2.932 1 92.62 232 GLN B O 1
ATOM 3977 N N . ASP B 1 233 ? 16.141 -17.875 -4.305 1 94.25 233 ASP B N 1
ATOM 3978 C CA . ASP B 1 233 ? 17.203 -17.625 -3.33 1 94.25 233 ASP B CA 1
ATOM 3979 C C . ASP B 1 233 ? 17.266 -16.141 -2.955 1 94.25 233 ASP B C 1
ATOM 3981 O O . ASP B 1 233 ? 17.875 -15.773 -1.944 1 94.25 233 ASP B O 1
ATOM 3985 N N . LEU B 1 234 ? 16.641 -15.305 -3.766 1 96.75 234 LEU B N 1
ATOM 3986 C CA . LEU B 1 234 ? 16.703 -13.867 -3.537 1 96.75 234 LEU B CA 1
ATOM 3987 C C . LEU B 1 234 ? 15.383 -13.352 -2.977 1 96.75 234 LEU B C 1
ATOM 3989 O O . LEU B 1 234 ? 15.227 -12.141 -2.764 1 96.75 234 LEU B O 1
ATOM 3993 N N . TRP B 1 235 ? 14.516 -14.242 -2.66 1 96.5 235 TRP B N 1
ATOM 3994 C CA . TRP B 1 235 ? 13.195 -13.805 -2.221 1 96.5 235 TRP B CA 1
ATOM 3995 C C . TRP B 1 235 ? 13.289 -13.039 -0.906 1 96.5 235 TRP B C 1
ATOM 3997 O O . TRP B 1 235 ? 14.141 -13.336 -0.064 1 96.5 235 TRP B O 1
ATOM 4007 N N . THR B 1 236 ? 12.445 -12.031 -0.824 1 97.06 236 THR B N 1
ATOM 4008 C CA . THR B 1 236 ? 12.227 -11.352 0.454 1 97.06 236 THR B CA 1
ATOM 4009 C C . THR B 1 236 ? 11.188 -12.094 1.29 1 97.06 236 THR B C 1
ATOM 4011 O O . THR B 1 236 ? 10.508 -13 0.79 1 97.06 236 THR B O 1
ATOM 4014 N N . VAL B 1 237 ? 11.133 -11.758 2.52 1 95.31 237 VAL B N 1
ATOM 4015 C CA . VAL B 1 237 ? 10.273 -12.477 3.453 1 95.31 237 VAL B CA 1
ATOM 4016 C C . VAL B 1 237 ? 8.812 -12.266 3.066 1 95.31 237 VAL B C 1
ATOM 4018 O O . VAL B 1 237 ? 7.992 -13.18 3.18 1 95.31 237 VAL B O 1
ATOM 4021 N N . SER B 1 238 ? 8.414 -11.07 2.633 1 93.88 238 SER B N 1
ATOM 4022 C CA . SER B 1 238 ? 7.051 -10.812 2.199 1 93.88 238 SER B CA 1
ATOM 4023 C C . SER B 1 238 ? 6.684 -11.656 0.983 1 93.88 238 SER B C 1
ATOM 4025 O O . SER B 1 238 ? 5.594 -12.227 0.922 1 93.88 238 SER B O 1
ATOM 4027 N N . LEU B 1 239 ? 7.586 -11.711 0.038 1 93.19 239 LEU B N 1
ATOM 4028 C CA . LEU B 1 239 ? 7.375 -12.539 -1.143 1 93.19 239 LEU B CA 1
ATOM 4029 C C . LEU B 1 239 ? 7.293 -14.016 -0.762 1 93.19 239 LEU B C 1
ATOM 4031 O O . LEU B 1 239 ? 6.402 -14.734 -1.226 1 93.19 239 LEU B O 1
ATOM 4035 N N . GLY B 1 240 ? 8.195 -14.461 0.063 1 92.88 240 GLY B N 1
ATOM 4036 C CA . GLY B 1 240 ? 8.188 -15.844 0.516 1 92.88 240 GLY B CA 1
ATOM 4037 C C . GLY B 1 240 ? 6.902 -16.234 1.219 1 92.88 240 GLY B C 1
ATOM 4038 O O . GLY B 1 240 ? 6.344 -17.297 0.96 1 92.88 240 GLY B O 1
ATOM 4039 N N . LEU B 1 241 ? 6.469 -15.414 2.061 1 91.88 241 LEU B N 1
ATOM 4040 C CA . LEU B 1 241 ? 5.242 -15.68 2.797 1 91.88 241 LEU B CA 1
ATOM 4041 C C . LEU B 1 241 ? 4.055 -15.812 1.848 1 91.88 241 LEU B C 1
ATOM 4043 O O . LEU B 1 241 ? 3.227 -16.719 2.004 1 91.88 241 LEU B O 1
ATOM 4047 N N . THR B 1 242 ? 3.955 -14.984 0.878 1 86.5 242 THR B N 1
ATOM 4048 C CA . THR B 1 242 ? 2.838 -14.984 -0.058 1 86.5 242 THR B CA 1
ATOM 4049 C C . THR B 1 242 ? 2.887 -16.219 -0.955 1 86.5 242 THR B C 1
ATOM 4051 O O . THR B 1 242 ? 1.849 -16.797 -1.278 1 86.5 242 THR B O 1
ATOM 4054 N N . ARG B 1 243 ? 4.055 -16.562 -1.292 1 83.44 243 ARG B N 1
ATOM 4055 C CA . ARG B 1 243 ? 4.199 -17.766 -2.1 1 83.44 243 ARG B CA 1
ATOM 4056 C C . ARG B 1 243 ? 3.822 -19 -1.301 1 83.44 243 ARG B C 1
ATOM 4058 O O . ARG B 1 243 ? 3.24 -19.953 -1.843 1 83.44 243 ARG B O 1
ATOM 4065 N N . LEU B 1 244 ? 4.141 -18.953 -0.036 1 83.75 244 LEU B N 1
ATOM 4066 C CA . LEU B 1 244 ? 3.736 -20.062 0.826 1 83.75 244 LEU B CA 1
ATOM 4067 C C . LEU B 1 244 ? 2.221 -20.094 0.987 1 83.75 244 LEU B C 1
ATOM 4069 O O . LEU B 1 244 ? 1.62 -21.172 1.01 1 83.75 244 LEU B O 1
ATOM 4073 N N . ALA B 1 245 ? 1.651 -19.016 1.082 1 85.06 245 ALA B N 1
ATOM 4074 C CA . ALA B 1 245 ? 0.204 -18.906 1.25 1 85.06 245 ALA B CA 1
ATOM 4075 C C . ALA B 1 245 ? -0.527 -19.375 -0.006 1 85.06 245 ALA B C 1
ATOM 4077 O O . ALA B 1 245 ? -1.644 -19.891 0.075 1 85.06 245 ALA B O 1
ATOM 4078 N N . ASP B 1 246 ? 0.131 -19.031 -1.095 1 76.31 246 ASP B N 1
ATOM 4079 C CA . ASP B 1 246 ? -0.448 -19.406 -2.381 1 76.31 246 ASP B CA 1
ATOM 4080 C C . ASP B 1 246 ? -0.319 -20.906 -2.617 1 76.31 246 ASP B C 1
ATOM 4082 O O . ASP B 1 246 ? -1.067 -21.484 -3.41 1 76.31 246 ASP B O 1
ATOM 4086 N N . GLY B 1 247 ? 0.655 -21.5 -1.92 1 75.62 247 GLY B N 1
ATOM 4087 C CA . GLY B 1 247 ? 0.885 -22.922 -2.1 1 75.62 247 GLY B CA 1
ATOM 4088 C C . GLY B 1 247 ? -0.15 -23.797 -1.402 1 75.62 247 GLY B C 1
ATOM 4089 O O . GLY B 1 247 ? -0.546 -23.5 -0.271 1 75.62 247 GLY B O 1
ATOM 4090 N N . GLN B 1 248 ? -0.642 -24.719 -2.088 1 67.94 248 GLN B N 1
ATOM 4091 C CA . GLN B 1 248 ? -1.713 -25.562 -1.583 1 67.94 248 GLN B CA 1
ATOM 4092 C C . GLN B 1 248 ? -1.182 -26.578 -0.572 1 67.94 248 GLN B C 1
ATOM 4094 O O . GLN B 1 248 ? -1.938 -27.094 0.251 1 67.94 248 GLN B O 1
ATOM 4099 N N . GLU B 1 249 ? 0.072 -26.688 -0.542 1 79.62 249 GLU B N 1
ATOM 4100 C CA . GLU B 1 249 ? 0.587 -27.781 0.278 1 79.62 249 GLU B CA 1
ATOM 4101 C C . GLU B 1 249 ? 1.122 -27.266 1.611 1 79.62 249 GLU B C 1
ATOM 4103 O O . GLU B 1 249 ? 1.504 -28.062 2.479 1 79.62 249 GLU B O 1
ATOM 4108 N N . VAL B 1 250 ? 1.054 -26.125 1.858 1 84.31 250 VAL B N 1
ATOM 4109 C CA . VAL B 1 250 ? 1.604 -25.578 3.096 1 84.31 250 VAL B CA 1
ATOM 4110 C C . VAL B 1 250 ? 0.509 -25.5 4.156 1 84.31 250 VAL B C 1
ATOM 4112 O O . VAL B 1 250 ? -0.584 -25 3.891 1 84.31 250 VAL B O 1
ATOM 4115 N N . SER B 1 251 ? 0.893 -26.062 5.27 1 87.94 251 SER B N 1
ATOM 4116 C CA . SER B 1 251 ? -0.08 -26.062 6.359 1 87.94 251 SER B CA 1
ATOM 4117 C C . SER B 1 251 ? -0.384 -24.641 6.82 1 87.94 251 SER B C 1
ATOM 4119 O O . SER B 1 251 ? 0.506 -23.781 6.848 1 87.94 251 SER B O 1
ATOM 4121 N N . LYS B 1 252 ? -1.639 -24.469 7.227 1 87.19 252 LYS B N 1
ATOM 4122 C CA . LYS B 1 252 ? -2.078 -23.172 7.703 1 87.19 252 LYS B CA 1
ATOM 4123 C C . LYS B 1 252 ? -1.301 -22.75 8.945 1 87.19 252 LYS B C 1
ATOM 4125 O O . LYS B 1 252 ? -0.986 -21.562 9.117 1 87.19 252 LYS B O 1
ATOM 4130 N N . THR B 1 253 ? -0.919 -23.656 9.742 1 90.44 253 THR B N 1
ATOM 4131 C CA . THR B 1 253 ? -0.222 -23.328 10.984 1 90.44 253 THR B CA 1
ATOM 4132 C C . THR B 1 253 ? 1.204 -22.875 10.695 1 90.44 253 THR B C 1
ATOM 4134 O O . THR B 1 253 ? 1.711 -21.953 11.359 1 90.44 253 THR B O 1
ATOM 4137 N N . VAL B 1 254 ? 1.821 -23.453 9.688 1 90.94 254 VAL B N 1
ATOM 4138 C CA . VAL B 1 254 ? 3.152 -23.031 9.266 1 90.94 254 VAL B CA 1
ATOM 4139 C C . VAL B 1 254 ? 3.082 -21.625 8.68 1 90.94 254 VAL B C 1
ATOM 4141 O O . VAL B 1 254 ? 3.951 -20.797 8.938 1 90.94 254 VAL B O 1
ATOM 4144 N N . LEU B 1 255 ? 2.047 -21.453 7.965 1 91.19 255 LEU B N 1
ATOM 4145 C CA . LEU B 1 255 ? 1.839 -20.125 7.383 1 91.19 255 LEU B CA 1
ATOM 4146 C C . LEU B 1 255 ? 1.691 -19.078 8.469 1 91.19 255 LEU B C 1
ATOM 4148 O O . LEU B 1 255 ? 2.23 -17.969 8.352 1 91.19 255 LEU B O 1
ATOM 4152 N N . MET B 1 256 ? 0.98 -19.438 9.508 1 91.75 256 MET B N 1
ATOM 4153 C CA . MET B 1 256 ? 0.784 -18.5 10.609 1 91.75 256 MET B CA 1
ATOM 4154 C C . MET B 1 256 ? 2.1 -18.234 11.336 1 91.75 256 MET B C 1
ATOM 4156 O O . MET B 1 256 ? 2.371 -17.094 11.734 1 91.75 256 MET B O 1
ATOM 4160 N N . ALA B 1 257 ? 2.869 -19.203 11.469 1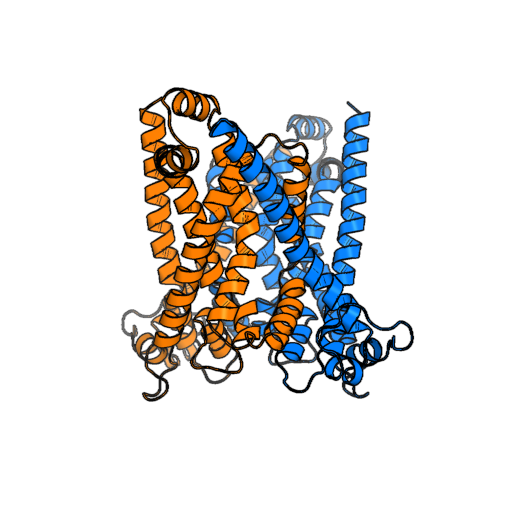 93.62 257 ALA B N 1
ATOM 4161 C CA . ALA B 1 257 ? 4.188 -19.031 12.07 1 93.62 257 ALA B CA 1
ATOM 4162 C C . ALA B 1 257 ? 5.043 -18.078 11.242 1 93.62 257 ALA B C 1
ATOM 4164 O O . ALA B 1 257 ? 5.707 -17.188 11.789 1 93.62 257 ALA B O 1
ATOM 4165 N N . GLY B 1 258 ? 5.039 -18.297 9.969 1 93.31 258 GLY B N 1
ATOM 4166 C CA . GLY B 1 258 ? 5.734 -17.375 9.086 1 93.31 258 GLY B CA 1
ATOM 4167 C C . GLY B 1 258 ? 5.238 -15.945 9.211 1 93.31 258 GLY B C 1
ATOM 4168 O O . GLY B 1 258 ? 6.035 -15 9.195 1 93.31 258 GLY B O 1
ATOM 4169 N N . SER B 1 259 ? 3.994 -15.805 9.32 1 92.62 259 SER B N 1
ATOM 4170 C CA . SER B 1 259 ? 3.387 -14.484 9.469 1 92.62 259 SER B CA 1
ATOM 4171 C C . SER B 1 259 ? 3.83 -13.805 10.758 1 92.62 259 SER B C 1
ATOM 4173 O O . SER B 1 259 ? 4.082 -12.602 10.781 1 92.62 259 SER B O 1
ATOM 4175 N N . VAL B 1 260 ? 3.918 -14.547 11.797 1 93 260 VAL B N 1
ATOM 4176 C CA . VAL B 1 260 ? 4.379 -14.008 13.07 1 93 260 VAL B CA 1
ATOM 4177 C C . VAL B 1 260 ? 5.824 -13.523 12.93 1 93 260 VAL B C 1
ATOM 4179 O O . VAL B 1 260 ? 6.16 -12.422 13.383 1 93 260 VAL B O 1
ATOM 4182 N N . LEU B 1 261 ? 6.629 -14.297 12.289 1 93.56 261 LEU B N 1
ATOM 4183 C CA . LEU B 1 261 ? 8.031 -13.945 12.117 1 93.56 261 LEU B CA 1
ATOM 4184 C C . LEU B 1 261 ? 8.172 -12.656 11.312 1 93.56 261 LEU B C 1
ATOM 4186 O O . LEU B 1 261 ? 9.062 -11.844 11.578 1 93.56 261 LEU B O 1
ATOM 4190 N N . LEU B 1 262 ? 7.383 -12.508 10.336 1 92.38 262 LEU B N 1
ATOM 4191 C CA . LEU B 1 262 ? 7.383 -11.297 9.523 1 92.38 262 LEU B CA 1
ATOM 4192 C C . LEU B 1 262 ? 6.98 -10.086 10.359 1 92.38 262 LEU B C 1
ATOM 4194 O O . LEU B 1 262 ? 7.461 -8.977 10.125 1 92.38 262 LEU B O 1
ATOM 4198 N N . THR B 1 263 ? 6.121 -10.25 11.328 1 89.81 263 THR B N 1
ATOM 4199 C CA . THR B 1 263 ? 5.523 -9.18 12.117 1 89.81 263 THR B CA 1
ATOM 4200 C C . THR B 1 263 ? 6.469 -8.734 13.227 1 89.81 263 THR B C 1
ATOM 4202 O O . THR B 1 263 ? 6.48 -7.562 13.609 1 89.81 263 THR B O 1
ATOM 4205 N N . VAL B 1 264 ? 7.305 -9.547 13.68 1 90.12 264 VAL B N 1
ATOM 4206 C CA . VAL B 1 264 ? 8.109 -9.344 14.875 1 90.12 264 VAL B CA 1
ATOM 4207 C C . VAL B 1 264 ? 9.031 -8.141 14.688 1 90.12 264 VAL B C 1
ATOM 4209 O O . VAL B 1 264 ? 9.055 -7.234 15.523 1 90.12 264 VAL B O 1
ATOM 4212 N N . PRO B 1 265 ? 9.773 -8.023 13.57 1 88.88 265 PRO B N 1
ATOM 4213 C CA . PRO B 1 265 ? 10.648 -6.867 13.398 1 88.88 265 PRO B CA 1
ATOM 4214 C C . PRO B 1 265 ? 9.891 -5.547 13.398 1 88.88 265 PRO B C 1
ATOM 4216 O O . PRO B 1 265 ? 10.398 -4.531 13.883 1 88.88 265 PRO B O 1
ATOM 4219 N N . ILE B 1 266 ? 8.773 -5.586 12.93 1 84.5 266 ILE B N 1
ATOM 4220 C CA . ILE B 1 266 ? 7.949 -4.383 12.852 1 84.5 266 ILE B CA 1
ATOM 4221 C C . ILE B 1 266 ? 7.523 -3.959 14.258 1 84.5 266 ILE B C 1
ATOM 4223 O O . ILE B 1 266 ? 7.605 -2.779 14.609 1 84.5 266 ILE B O 1
ATOM 4227 N N . VAL B 1 267 ? 7.09 -4.906 15.031 1 83.5 267 VAL B N 1
ATOM 4228 C CA . VAL B 1 267 ? 6.652 -4.633 16.391 1 83.5 267 VAL B CA 1
ATOM 4229 C C . VAL B 1 267 ? 7.824 -4.098 17.219 1 83.5 267 VAL B C 1
ATOM 4231 O O . VAL B 1 267 ? 7.672 -3.148 17.984 1 83.5 267 VAL B O 1
ATOM 4234 N N . ILE B 1 268 ? 8.938 -4.645 17.031 1 86.31 268 ILE B N 1
ATOM 4235 C CA . ILE B 1 268 ? 10.133 -4.219 17.75 1 86.31 268 ILE B CA 1
ATOM 4236 C C . ILE B 1 268 ? 10.492 -2.787 17.344 1 86.31 268 ILE B C 1
ATOM 4238 O O . ILE B 1 268 ? 10.742 -1.943 18.219 1 86.31 268 ILE B O 1
ATOM 4242 N N . LEU B 1 269 ? 10.484 -2.502 16.078 1 83.38 269 LEU B N 1
ATOM 4243 C CA . LEU B 1 269 ? 10.859 -1.181 15.594 1 83.38 269 LEU B CA 1
ATOM 4244 C C . LEU B 1 269 ? 9.844 -0.131 16.016 1 83.38 269 LEU B C 1
ATOM 4246 O O . LEU B 1 269 ? 10.211 1.006 16.328 1 83.38 269 LEU B O 1
ATOM 4250 N N . TYR B 1 270 ? 8.641 -0.524 15.984 1 74.94 270 TYR B N 1
ATOM 4251 C CA . TYR B 1 270 ? 7.605 0.383 16.469 1 74.94 270 TYR B CA 1
ATOM 4252 C C . TYR B 1 270 ? 7.836 0.729 17.938 1 74.94 270 TYR B C 1
ATOM 4254 O O . TYR B 1 270 ? 7.68 1.884 18.344 1 74.94 270 TYR B O 1
ATOM 4262 N N . GLY B 1 271 ? 8.094 -0.217 18.75 1 76.31 271 GLY B N 1
ATOM 4263 C CA . GLY B 1 271 ? 8.391 0.02 20.156 1 76.31 271 GLY B CA 1
ATOM 4264 C C . GLY B 1 271 ? 9.57 0.95 20.359 1 76.31 271 GLY B C 1
ATOM 4265 O O . GLY B 1 271 ? 9.508 1.857 21.203 1 76.31 271 GLY B O 1
ATOM 4266 N N . VAL B 1 272 ? 10.539 0.792 19.594 1 77.12 272 VAL B N 1
ATOM 4267 C CA . VAL B 1 272 ? 11.742 1.611 19.688 1 77.12 272 VAL B CA 1
ATOM 4268 C C . VAL B 1 272 ? 11.43 3.039 19.25 1 77.12 272 VAL B C 1
ATOM 4270 O O . VAL B 1 272 ? 11.875 4.004 19.875 1 77.12 272 VAL B O 1
ATOM 4273 N N . ALA B 1 273 ? 10.711 3.213 18.219 1 75.25 273 ALA B N 1
ATOM 4274 C CA . ALA B 1 273 ? 10.344 4.527 17.688 1 75.25 273 ALA B CA 1
ATOM 4275 C C . ALA B 1 273 ? 9.469 5.289 18.688 1 75.25 273 ALA B C 1
ATOM 4277 O O . ALA B 1 273 ? 9.633 6.5 18.859 1 75.25 273 ALA B O 1
ATOM 4278 N N . GLU B 1 274 ? 8.523 4.57 19.203 1 70.94 274 GLU B N 1
ATOM 4279 C CA . GLU B 1 274 ? 7.629 5.184 20.172 1 70.94 274 GLU B CA 1
ATOM 4280 C C . GLU B 1 274 ? 8.406 5.727 21.375 1 70.94 274 GLU B C 1
ATOM 4282 O O . GLU B 1 274 ? 8.125 6.828 21.859 1 70.94 274 GLU B O 1
ATOM 4287 N N . ARG B 1 275 ? 9.328 5.074 21.797 1 68.44 275 ARG B N 1
ATOM 4288 C CA . ARG B 1 275 ? 10.141 5.516 22.938 1 68.44 275 ARG B CA 1
ATOM 4289 C C . ARG B 1 275 ? 10.961 6.746 22.562 1 68.44 275 ARG B C 1
ATOM 4291 O O . ARG B 1 275 ? 11.07 7.684 23.359 1 68.44 275 ARG B O 1
ATOM 4298 N N . ALA B 1 276 ? 11.414 6.719 21.406 1 63.38 276 ALA B N 1
ATOM 4299 C CA . ALA B 1 276 ? 12.227 7.844 20.938 1 63.38 276 ALA B CA 1
ATOM 4300 C C . ALA B 1 276 ? 11.383 9.094 20.75 1 63.38 276 ALA B C 1
ATOM 4302 O O . ALA B 1 276 ? 11.812 10.203 21.078 1 63.38 276 ALA B O 1
ATOM 4303 N N . LEU B 1 277 ? 10.203 8.844 20.219 1 60.44 277 LEU B N 1
ATOM 4304 C CA . LEU B 1 277 ? 9.297 9.969 20 1 60.44 277 LEU B CA 1
ATOM 4305 C C . LEU B 1 277 ? 8.797 10.531 21.328 1 60.44 277 LEU B C 1
ATOM 4307 O O . LEU B 1 277 ? 8.656 11.742 21.469 1 60.44 277 LEU B O 1
ATOM 4311 N N . THR B 1 278 ? 8.484 9.727 22.203 1 57.41 278 THR B N 1
ATOM 4312 C CA . THR B 1 278 ? 8.016 10.164 23.516 1 57.41 278 THR B CA 1
ATOM 4313 C C . THR B 1 278 ? 9.133 10.852 24.297 1 57.41 278 THR B C 1
ATOM 4315 O O . THR B 1 278 ? 8.891 11.836 25 1 57.41 278 THR B O 1
ATOM 4318 N N . GLU B 1 279 ? 10.227 10.32 24.078 1 56.22 279 GLU B N 1
ATOM 4319 C CA . GLU B 1 279 ? 11.352 10.953 24.75 1 56.22 279 GLU B CA 1
ATOM 4320 C C . GLU B 1 279 ? 11.672 12.312 24.141 1 56.22 279 GLU B C 1
ATOM 4322 O O . GLU B 1 279 ? 12.078 13.234 24.844 1 56.22 279 GLU B O 1
ATOM 4327 N N . GLY B 1 280 ? 11.562 12.336 22.797 1 51.19 280 GLY B N 1
ATOM 4328 C CA . GLY B 1 280 ? 11.773 13.625 22.156 1 51.19 280 GLY B CA 1
ATOM 4329 C C . GLY B 1 280 ? 10.742 14.664 22.547 1 51.19 280 GLY B C 1
ATOM 4330 O O . GLY B 1 280 ? 11.078 15.836 22.734 1 51.19 280 GLY B O 1
ATOM 4331 N N . LEU B 1 281 ? 9.469 14.227 22.656 1 50.09 281 LEU B N 1
ATOM 4332 C CA . LEU B 1 281 ? 8.391 15.117 23.094 1 50.09 281 LEU B CA 1
ATOM 4333 C C . LEU B 1 281 ? 8.594 15.555 24.531 1 50.09 281 LEU B C 1
ATOM 4335 O O . LEU B 1 281 ? 8.336 16.703 24.891 1 50.09 281 LEU B O 1
ATOM 4339 N N . THR B 1 282 ? 8.977 14.609 25.344 1 48.41 282 THR B N 1
ATOM 4340 C CA . THR B 1 282 ? 9.211 14.938 26.734 1 48.41 282 THR B CA 1
ATOM 4341 C C . THR B 1 282 ? 10.422 15.852 26.891 1 48.41 282 THR B C 1
ATOM 4343 O O . THR B 1 282 ? 10.438 16.75 27.734 1 48.41 282 THR B O 1
ATOM 4346 N N . ALA B 1 283 ? 11.359 15.617 26.109 1 49.56 283 ALA B N 1
ATOM 4347 C CA . ALA B 1 283 ? 12.547 16.469 26.188 1 49.56 283 ALA B CA 1
ATOM 4348 C C . ALA B 1 283 ? 12.25 17.875 25.672 1 49.56 283 ALA B C 1
ATOM 4350 O O . ALA B 1 283 ? 12.766 18.859 26.219 1 49.56 283 ALA B O 1
ATOM 4351 N N . GLY B 1 284 ? 11.477 17.891 24.531 1 45.56 284 GLY B N 1
ATOM 4352 C CA . GLY B 1 284 ? 11.062 19.203 24.062 1 45.56 284 GLY B CA 1
ATOM 4353 C C . GLY B 1 284 ? 10.133 19.922 25.031 1 45.56 284 GLY B C 1
ATOM 4354 O O . GLY B 1 284 ? 10.172 21.141 25.156 1 45.56 284 GLY B O 1
ATOM 4355 N N . ALA B 1 285 ? 9.172 19.297 25.75 1 49.56 285 ALA B N 1
ATOM 4356 C CA . ALA B 1 285 ? 8.281 19.875 26.75 1 49.56 285 ALA B CA 1
ATOM 4357 C C . ALA B 1 285 ? 9.07 20.406 27.938 1 49.56 285 ALA B C 1
ATOM 4359 O O . ALA B 1 285 ? 8.703 21.438 28.531 1 49.56 285 ALA B O 1
ATOM 4360 N N . ASP B 1 286 ? 10.078 19.75 28.25 1 44.84 286 ASP B N 1
ATOM 4361 C CA . ASP B 1 286 ? 10.828 20.25 29.406 1 44.84 286 ASP B CA 1
ATOM 4362 C C . ASP B 1 286 ? 11.641 21.484 29.031 1 44.84 286 ASP B C 1
ATOM 4364 O O . ASP B 1 286 ? 11.93 22.328 29.891 1 44.84 286 ASP B O 1
ATOM 4368 N N . LYS B 1 287 ? 11.984 21.672 27.875 1 44.25 287 LYS B N 1
ATOM 4369 C CA . LYS B 1 287 ? 12.805 22.828 27.562 1 44.25 287 LYS B CA 1
ATOM 4370 C C . LYS B 1 287 ? 11.945 24.062 27.266 1 44.25 287 LYS B C 1
ATOM 4372 O O . LYS B 1 287 ? 12.461 25.156 27.047 1 44.25 287 LYS B O 1
ATOM 4377 N N . GLY B 1 288 ? 10.648 23.922 26.953 1 37.97 288 GLY B N 1
ATOM 4378 C CA . GLY B 1 288 ? 9.844 25.141 26.922 1 37.97 288 GLY B CA 1
ATOM 4379 C C . GLY B 1 288 ? 9.273 25.5 28.281 1 37.97 288 GLY B C 1
ATOM 4380 O O . GLY B 1 288 ? 9.234 24.672 29.188 1 37.97 288 GLY B O 1
#

Sequence (576 aa):
MSTVSVQSRVLRVLRVVVIVALVAATVLPFVYMLSLSFVRIDDLLRDPLRVLPQLDRITTETYRAVLASEEDGGYGFGRFMRNSAVVAVAASALTVALVVPASYALTRLRFAGRSQVSWLFLAVYLFPTIIIAVPVFVGFQVLGLGSSLVGLVIAYIALTVPVSVHMLRNYLAGIPESIDEAAVIDGASRFQIMTRITVPLAMPTIMSTALYSFMIAWNEFLFALLFLSAKQDLWTVSLGLTRLADGQEVSKTVLMAGSVLLTVPIVILYGVAERALTEGLTAGADKGMSTVSVQSRVLRVLRVVVIVALVAATVLPFVYMLSLSFVRIDDLLRDPLRVLPQLDRITTETYRAVLASEEDGGYGFGRFMRNSAVVAVAASALTVALVVPASYALTRLRFAGRSQVSWLFLAVYLFPTIIIAVPVFVGFQVLGLGSSLVGLVIAYIALTVPVSVHMLRNYLAGIPESIDEAAVIDGASRFQIMTRITVPLAMPTIMSTALYSFMIAWNEFLFALLFLSAKQDLWTVSLGLTRLADGQEVSKTVLMAGSVLLTVPIVILYGVAERALTEGLTAGADKG

Solvent-accessible surface area (backbone atoms only — not comparable to full-atom values): 29863 Å² total; per-residue (Å²): 131,55,72,63,54,56,49,51,51,50,40,50,52,49,41,53,50,49,52,51,49,52,50,46,66,63,48,45,43,52,52,38,27,58,32,37,19,27,36,49,58,71,58,39,72,74,42,73,81,60,57,69,68,58,81,90,52,61,44,63,61,30,48,51,37,30,41,29,42,56,90,76,72,22,66,29,43,48,58,13,43,50,44,26,49,53,39,14,52,51,22,15,53,52,35,47,66,50,30,52,60,49,19,51,41,62,51,72,46,85,55,89,59,57,67,55,52,55,46,51,39,52,50,56,67,68,44,57,62,66,64,50,44,52,39,48,43,54,54,28,44,75,71,73,34,29,75,38,69,66,39,48,25,52,52,46,28,67,68,38,39,54,60,41,24,52,55,48,24,59,54,52,61,68,51,66,62,62,59,56,51,54,40,43,72,73,66,47,49,70,67,52,42,43,65,69,44,49,43,65,74,38,39,71,54,52,50,50,42,32,48,50,35,25,52,50,45,48,57,46,34,68,62,48,43,68,31,24,63,90,40,71,93,63,24,30,39,43,38,47,51,50,54,45,68,66,36,87,81,53,52,69,18,35,50,25,25,47,46,49,61,66,42,47,62,54,55,53,50,49,54,52,48,50,52,52,50,50,48,48,51,51,52,54,57,66,73,98,130,56,72,63,54,55,49,51,52,51,40,51,52,48,40,53,50,48,52,50,49,53,50,45,65,62,48,44,44,52,52,40,27,57,30,35,19,25,36,49,57,71,58,39,71,75,41,74,81,61,58,69,68,57,82,89,53,60,43,64,60,30,46,51,39,30,41,28,42,55,90,74,71,22,67,29,42,49,58,12,45,51,42,25,49,53,39,13,52,50,23,15,52,52,33,46,67,52,30,51,60,50,19,50,41,62,52,71,46,86,56,89,58,56,67,54,52,54,45,52,40,52,50,55,68,67,45,57,62,66,63,52,45,54,40,48,43,54,53,29,44,76,72,72,34,29,74,38,69,65,39,49,27,53,50,45,27,66,68,38,38,56,60,42,25,51,56,45,24,60,54,51,62,68,50,67,62,64,59,56,51,53,39,42,72,74,64,47,50,70,66,51,40,43,64,68,46,48,44,65,75,37,40,69,55,50,50,51,42,32,48,51,35,24,53,51,45,48,58,45,35,67,61,49,42,70,30,25,64,90,39,70,92,62,25,30,40,43,36,48,51,51,52,47,67,66,35,86,81,51,52,69,18,34,51,24,24,48,46,50,61,66,44,47,62,53,54,54,49,49,54,52,50,51,52,52,51,50,48,50,51,52,53,52,58,66,72,98

Organism: NCBI:txid88382

Secondary structure (DSSP, 8-state):
--HHHHHHHHHHHHHHHHHHHHHHHHHHHHHHHHHHTTS-HHHHHH-TT--S--GGG--SHHHHHHHS-TTTTS--HHHHHHHHHHHHHHHHHHHHHHHHHHHHHHHHS--TTHHHHHHHHHHHHHS-HHHHHHHHHHHHHHTT-TTSHHHHHHHHHHHHHHHHHHHHHHHHTTS-HHHHHHHHHTT--HHHHIIIIIHHHTHHHHHHHHHHHHHHHHH--HHHHHHHTT-GGG--HHHHHHHHHH-TTS-HHHHHHHHHHHHHHHHHHHHHHHHHHHHHHHHHHHH-/--HHHHHHHHHHHHHHHHHHHHHHHHHHHHHHHHHHTTS-HHHHHH-TT--S--GGG--SHHHHHHHS-TTTTS--HHHHHHHHHHHHHHHHHHHHHHHHHHHHHHHHS--TTHHHHHHHHHHHHHS-HHHHHHHHHHHHHHTT-TTSHHHHHHHHHHHHHHHHHHHHHHHHTTS-THHHHHHHHTT--HHHHIIIIIHHHHHHHHHHHHHHHHHHHHH--HHHHHHHTT-GGG--HHHHHHHHHH-TTS-HHHHHHHHHHHHHHHHHHHHHHHHHHHHHHHHHHHH-

Foldseek 3Di:
DDPVVVVVVVVVVVVVVVVVVVCCVVVQVLLQLVQLLQADLVVCVVPVPDRHDDPVGGHNVLVVQQCDDVVVNHLNLVLQAVLLQVLLLLLLVVLLVPLLVVLVCLQLPPDPCNVVLVVVLVVLVPDDPLVVQVVLLVVCVVVVNQADSVSLSVVLSVVQNSVLNVQLNVVVNPPDCVQVVVVVVVVDDPVCCSVPPVCVVSVLSSVVSSLVSSVCSLQPARNQCRRHVVPPSNHHLNPSLVVLVVDPPHRPNSSSSSVVVSCVVVVVSVVVSVVSVVVVVVVVVVVD/DDPVVVVVVVVVVVVVVVVVVVCCVVVQVLLQLVQLLQADLVVCVVPVPDRHDDPVGGHNVLVVQACDDVVVNHLNLVLQAVLLQVLLLLLLVVLLVPLLVVLVCLQLPPDPCNVVLVVVLVVLVPDDPLVVQVVLLVVCVVVVNQADSVSLSVVLSVVQNSVLNVQLNVVVNPPDCVQVVVVVVVVDDPVCCSVPPVCVVSVLSSVVSSLVSSVCSLQPARNQCRRHVVPPSNHHLNPSLVVLVVDPPHRPNSSSSSVVVSCVVVVVSVVVSVVSVVVVVVVVVVVD

InterPro domains:
  IPR000515 ABC transporter type 1, transmembrane domain MetI-like [PF00528] (107-274)
  IPR000515 ABC transporter type 1, transmembrane domain MetI-like [PS50928] (81-273)
  IPR000515 ABC transporter type 1, transmembrane domain MetI-like [cd06261] (100-267)
  IPR035906 MetI-like superfamily [G3DSA:1.10.3720.10] (2-278)
  IPR035906 MetI-like superfamily [SSF161098] (8-288)
  IPR050901 Binding-protein-dependent ABC transporter permease [PTHR32243] (4-288)

Nearest PDB structures (foldseek):
  8ja7-assembly1_B  TM=8.224E-01  e=1.477E-11  Mycobacterium tuberculosis H37Rv
  7cad-assembly1_B  TM=8.158E-01  e=5.998E-11  Mycolicibacterium smegmatis MC2 155
  8hpn-assembly1_B  TM=8.319E-01  e=7.576E-11  Mycolicibacterium smegmatis MC2 155
  8y5f-assembly1_C  TM=8.532E-01  e=8.092E-09  Escherichia coli
  8ja7-assembly1_A  TM=7.842E-01  e=7.171E-07  Mycobacterium tuberculosis H37Rv

pLDDT: mean 83.42, std 13.3, range [37.97, 98.38]

Radius of gyration: 26.14 Å; Cα contacts (8 Å, |Δi|>4): 678; chains: 2; bounding box: 74×67×68 Å